Protein AF-A0A1Y6CEV4-F1 (afdb_monomer)

Nearest PDB structures (foldseek):
  6l7a-assembly1_A  TM=4.707E-01  e=4.148E-04  Escherichia coli O69:H11 str. 08-4661
  4uv3-assembly1_A  TM=4.340E-01  e=5.345E-04  Escherichia coli str. K-12 substr. MC4100
  4uv3-assembly1_C  TM=4.292E-01  e=9.261E-04  Escherichia coli str. K-12 substr. MC4100
  1w3b-assembly1_A  TM=1.566E-01  e=5.705E-03  Homo sapiens
  6eou-assembly1_A  TM=1.584E-01  e=1.944E-02  Homo sapiens

Secondary structure (DSSP, 8-state):
-----------------------PPPPS----HHHHHH---HHHHHHHHHHHHHHHTT--TTTSHHHHHHHHHHHHHHHHHHHHHHHHHHHHTS--TTSTTTTPPPHHHHHHHHHHHTT-TT--HHHHHHHHHHHHHHHHHHHHHHHHHHHHHHSTTS-HHHHHHHHHHHHHHH--HHHHHHHHHHHHHHHHHHHHHHHTT---HHHHHHHHHHHHHTTT-HHHHHHHHHHHHHHHHHHHHHHHHTT-HHHHHHHHHHHHTSTTHHHHHHHHHHHHHHHHHHHHHHHHHHTTSGGGHHHHHHHHHHHHHHHHHTTPPPP--HHHHHHHHHHHHHHHHHHHHT-HHHHHHHHHHHHHH-TT-TTHHHHHHHHHHHHHHHHS-EEEEPPPEES-TTS-HHHHHHHHHHHHHHHH-TTT-EE--HHHHHHHHHHHHHH---------SEEEEEEEEEEEEEEEEEEEEEEEEEEEEEEEEEPHHHHHHTTS-TTTTTTS----SEEEEEEEEEEEEEEEEEEEEEEEEEEEEEEETTT--EEEEEEEEEEEEEEEEEE--EEETTEEEPPB------HHHHHHHHHHHHHHHHHHHHHHHHS-HHHHHHHHHHHHHHHT-HHHHHHHHHHHHHHHHHTT---TTHHHHHHHHHHHH-

Structure (mmCIF, N/CA/C/O backbone):
data_AF-A0A1Y6CEV4-F1
#
_entry.id   AF-A0A1Y6CEV4-F1
#
loop_
_atom_site.group_PDB
_atom_site.id
_atom_site.type_symbol
_atom_site.label_atom_id
_atom_site.label_alt_id
_atom_site.label_comp_id
_atom_site.label_asym_id
_atom_site.label_entity_id
_atom_site.label_seq_id
_atom_site.pdbx_PDB_ins_code
_atom_site.Cartn_x
_atom_site.Cartn_y
_atom_site.Cartn_z
_atom_site.occupancy
_atom_site.B_iso_or_equiv
_atom_site.auth_seq_id
_atom_site.auth_comp_id
_atom_site.auth_asym_id
_atom_site.auth_atom_id
_atom_site.pdbx_PDB_model_num
ATOM 1 N N . MET A 1 1 ? 17.507 -110.130 3.411 1.00 36.97 1 MET A N 1
ATOM 2 C CA . MET A 1 1 ? 18.166 -110.931 4.469 1.00 36.97 1 MET A CA 1
ATOM 3 C C . MET A 1 1 ? 17.846 -110.256 5.788 1.00 36.97 1 MET A C 1
ATOM 5 O O . MET A 1 1 ? 18.035 -109.055 5.864 1.00 36.97 1 MET A O 1
ATOM 9 N N . ARG A 1 2 ? 17.047 -110.921 6.639 1.00 30.52 2 ARG A N 1
ATOM 10 C CA . ARG A 1 2 ? 17.487 -111.461 7.948 1.00 30.52 2 ARG A CA 1
ATOM 11 C C . ARG A 1 2 ? 18.053 -110.346 8.835 1.00 30.52 2 ARG A C 1
ATOM 13 O O . ARG A 1 2 ? 19.049 -109.757 8.462 1.00 30.52 2 ARG A O 1
ATOM 20 N N . SER A 1 3 ? 17.539 -110.021 10.010 1.00 28.28 3 SER A N 1
ATOM 21 C CA . SER A 1 3 ? 16.815 -110.788 11.031 1.00 28.28 3 SER A CA 1
ATOM 22 C C . SER A 1 3 ? 16.647 -109.773 12.183 1.00 28.28 3 SER A C 1
ATOM 24 O O . SER A 1 3 ? 17.579 -109.023 12.436 1.00 28.28 3 SER A O 1
ATOM 26 N N . SER A 1 4 ? 15.479 -109.556 12.788 1.00 33.59 4 SER A N 1
ATOM 27 C CA . SER A 1 4 ? 14.858 -110.382 13.838 1.00 33.59 4 SER A CA 1
ATOM 28 C C . SER A 1 4 ? 14.810 -109.617 15.167 1.00 33.59 4 SER A C 1
ATOM 30 O O . SER A 1 4 ? 15.871 -109.249 15.651 1.00 33.59 4 SER A O 1
ATOM 32 N N . LEU A 1 5 ? 13.603 -109.573 15.764 1.00 36.47 5 LEU A N 1
ATOM 33 C CA . LEU A 1 5 ? 13.300 -109.861 17.185 1.00 36.47 5 LEU A CA 1
ATOM 34 C C . LEU A 1 5 ? 13.871 -108.862 18.236 1.00 36.47 5 LEU A C 1
ATOM 36 O O . LEU A 1 5 ? 14.956 -108.344 18.069 1.00 36.47 5 LEU A O 1
ATOM 40 N N . ILE A 1 6 ? 13.279 -108.531 19.390 1.00 36.28 6 ILE A N 1
ATOM 41 C CA . ILE A 1 6 ? 12.219 -109.070 20.268 1.00 36.28 6 ILE A CA 1
ATOM 42 C C . ILE A 1 6 ? 12.033 -107.984 21.375 1.00 36.28 6 ILE A C 1
ATOM 44 O O . ILE A 1 6 ? 13.014 -107.327 21.704 1.00 36.28 6 ILE A O 1
ATOM 48 N N . VAL A 1 7 ? 10.804 -107.620 21.794 1.00 32.31 7 VAL A N 1
ATOM 49 C CA . VAL A 1 7 ? 10.161 -107.913 23.120 1.00 32.31 7 VAL A CA 1
ATOM 50 C C . VAL A 1 7 ? 10.933 -107.289 24.312 1.00 32.31 7 VAL A C 1
ATOM 52 O O . VAL A 1 7 ? 12.138 -107.442 24.409 1.00 32.31 7 VAL A O 1
ATOM 55 N N . THR A 1 8 ? 10.390 -106.536 25.280 1.00 32.41 8 THR A N 1
ATOM 56 C CA . THR A 1 8 ? 9.423 -106.845 26.373 1.00 32.41 8 THR A CA 1
ATOM 57 C C . THR A 1 8 ? 9.504 -105.600 27.306 1.00 32.41 8 THR A C 1
ATOM 59 O O . THR A 1 8 ? 10.606 -105.117 27.527 1.00 32.41 8 THR A O 1
ATOM 62 N N . LEU A 1 9 ? 8.422 -104.914 27.701 1.00 32.72 9 LEU A N 1
ATOM 63 C CA . LEU A 1 9 ? 7.575 -105.149 28.893 1.00 32.72 9 LEU A CA 1
ATOM 64 C C . LEU A 1 9 ? 8.092 -104.519 30.223 1.00 32.72 9 LEU A C 1
ATOM 66 O O . LEU A 1 9 ? 9.205 -104.775 30.657 1.00 32.72 9 LEU A O 1
ATOM 70 N N . ILE A 1 10 ? 7.153 -103.838 30.898 1.00 35.09 10 ILE A N 1
ATOM 71 C CA . ILE A 1 10 ? 7.004 -103.544 32.347 1.00 35.09 10 ILE A CA 1
ATOM 72 C C . ILE A 1 10 ? 7.676 -102.300 32.966 1.00 35.09 10 ILE A C 1
ATOM 74 O O . ILE A 1 10 ? 8.859 -102.249 33.270 1.00 35.09 10 ILE A O 1
ATOM 78 N N . ALA A 1 11 ? 6.773 -101.359 33.264 1.00 43.41 11 ALA A N 1
ATOM 79 C CA . ALA A 1 11 ? 6.666 -100.420 34.380 1.00 43.41 11 ALA A CA 1
ATOM 80 C C . ALA A 1 11 ? 7.596 -100.567 35.602 1.00 43.41 11 ALA A C 1
ATOM 82 O O . ALA A 1 11 ? 7.684 -101.630 36.207 1.00 43.41 11 ALA A O 1
ATOM 83 N N . THR A 1 12 ? 8.034 -99.431 36.155 1.00 35.78 12 THR A N 1
ATOM 84 C CA . THR A 1 12 ? 7.742 -99.107 37.564 1.00 35.78 12 THR A CA 1
ATOM 85 C C . THR A 1 12 ? 7.867 -97.611 37.851 1.00 35.78 12 THR A C 1
ATOM 87 O O . THR A 1 12 ? 8.587 -96.870 37.194 1.00 35.78 12 THR A O 1
ATOM 90 N N . LEU A 1 13 ? 7.061 -97.217 38.829 1.00 43.72 13 LEU A N 1
ATOM 91 C CA . LEU A 1 13 ? 6.755 -95.901 39.367 1.00 43.72 13 LEU A CA 1
ATOM 92 C C . LEU A 1 13 ? 7.927 -95.206 40.105 1.00 43.72 13 LEU A C 1
ATOM 94 O O . LEU A 1 13 ? 8.742 -95.873 40.733 1.00 43.72 13 LEU A O 1
ATOM 98 N N . ILE A 1 14 ? 7.784 -93.871 40.201 1.00 42.94 14 ILE A N 1
ATOM 99 C CA . ILE A 1 14 ? 7.986 -92.995 41.384 1.00 42.94 14 ILE A CA 1
ATOM 100 C C . ILE A 1 14 ? 9.287 -92.154 41.517 1.00 42.94 14 ILE A C 1
ATOM 102 O O . ILE A 1 14 ? 10.353 -92.634 41.877 1.00 42.94 14 ILE A O 1
ATOM 106 N N . LEU A 1 15 ? 9.028 -90.838 41.393 1.00 41.25 15 LEU A N 1
ATOM 107 C CA . LEU A 1 15 ? 9.489 -89.657 42.154 1.00 41.25 15 LEU A CA 1
ATOM 108 C C . LEU A 1 15 ? 10.681 -88.785 41.695 1.00 41.25 15 LEU A C 1
ATOM 110 O O . LEU A 1 15 ? 11.842 -89.152 41.789 1.00 41.25 15 LEU A O 1
ATOM 114 N N . ALA A 1 16 ? 10.287 -87.523 41.458 1.00 37.81 16 ALA A N 1
ATOM 115 C CA . ALA A 1 16 ? 10.858 -86.264 41.955 1.00 37.81 16 ALA A CA 1
ATOM 116 C C . ALA A 1 16 ? 11.892 -85.488 41.106 1.00 37.81 16 ALA A C 1
ATOM 118 O O . ALA A 1 16 ? 13.046 -85.864 40.977 1.00 37.81 16 ALA A O 1
ATOM 119 N N . SER A 1 17 ? 11.452 -84.276 40.722 1.00 36.84 17 SER A N 1
ATOM 120 C CA . SER A 1 17 ? 12.178 -83.002 40.868 1.00 36.84 17 SER A CA 1
ATOM 121 C C . SER A 1 17 ? 13.460 -82.773 40.051 1.00 36.84 17 SER A C 1
ATOM 123 O O . SER A 1 17 ? 14.553 -83.066 40.519 1.00 36.84 17 SER A O 1
ATOM 125 N N . CYS A 1 18 ? 13.320 -82.069 38.921 1.00 40.22 18 CYS A N 1
ATOM 126 C CA . CYS A 1 18 ? 14.012 -80.797 38.641 1.00 40.22 18 CYS A CA 1
ATOM 127 C C . CYS A 1 18 ? 13.445 -80.196 37.345 1.00 40.22 18 CYS A C 1
ATOM 129 O O . CYS A 1 18 ? 13.699 -80.695 36.253 1.00 40.22 18 CYS A O 1
ATOM 131 N N . GLY A 1 19 ? 12.652 -79.131 37.466 1.00 45.22 19 GLY A N 1
ATOM 132 C CA . GLY A 1 19 ? 12.292 -78.298 36.324 1.00 45.22 19 GLY A CA 1
ATOM 133 C C . GLY A 1 19 ? 13.490 -77.445 35.923 1.00 45.22 19 GLY A C 1
ATOM 134 O O . GLY A 1 19 ? 13.758 -76.434 36.563 1.00 45.22 19 GLY A O 1
ATOM 135 N N . SER A 1 20 ? 14.204 -77.837 34.869 1.00 45.22 20 SER A N 1
ATOM 136 C CA . SER A 1 20 ? 15.008 -76.895 34.093 1.00 45.22 20 SER A CA 1
ATOM 137 C C . SER A 1 20 ? 14.050 -76.152 33.168 1.00 45.22 20 SER A C 1
ATOM 139 O O . SER A 1 20 ? 13.530 -76.737 32.216 1.00 45.22 20 SER A O 1
ATOM 141 N N . GLN A 1 21 ? 13.761 -74.886 33.474 1.00 46.53 21 GLN A N 1
ATOM 142 C CA . GLN A 1 21 ? 13.113 -73.997 32.512 1.00 46.53 21 GLN A CA 1
ATOM 143 C C . GLN A 1 21 ? 13.888 -74.081 31.184 1.00 46.53 21 GLN A C 1
ATOM 145 O O . GLN A 1 21 ? 15.122 -74.078 31.231 1.00 46.53 21 GLN A O 1
ATOM 150 N N . PRO A 1 22 ? 13.221 -74.179 30.018 1.00 53.56 22 PRO A N 1
ATOM 151 C CA . PRO A 1 22 ? 13.913 -74.020 28.747 1.00 53.56 22 PRO A CA 1
ATOM 152 C C . PRO A 1 22 ? 14.609 -72.659 28.779 1.00 53.56 22 PRO A C 1
ATOM 154 O O . PRO A 1 22 ? 13.961 -71.622 28.941 1.00 53.56 22 PRO A O 1
ATOM 157 N N . VAL A 1 23 ? 15.941 -72.675 28.729 1.00 54.88 23 VAL A N 1
ATOM 158 C CA . VAL A 1 23 ? 16.746 -71.457 28.660 1.00 54.88 23 VAL A CA 1
ATOM 159 C C . VAL A 1 23 ? 16.378 -70.806 27.336 1.00 54.88 23 VAL A C 1
ATOM 161 O O . VAL A 1 23 ? 16.658 -71.369 26.280 1.00 54.88 23 VAL A O 1
ATOM 164 N N . LYS A 1 24 ? 15.678 -69.667 27.393 1.00 58.62 24 LYS A N 1
ATOM 165 C CA . LYS A 1 24 ? 15.372 -68.892 26.190 1.00 58.62 24 LYS A CA 1
ATOM 166 C C . LYS A 1 24 ? 16.695 -68.582 25.475 1.00 58.62 24 LYS A C 1
ATOM 168 O O . LYS A 1 24 ? 17.642 -68.182 26.161 1.00 58.62 24 LYS A O 1
ATOM 173 N N . PRO A 1 25 ? 16.781 -68.784 24.152 1.00 66.06 25 PRO A N 1
ATOM 174 C CA . PRO A 1 25 ? 17.980 -68.449 23.401 1.00 66.06 25 PRO A CA 1
ATOM 175 C C . PRO A 1 25 ? 18.340 -66.974 23.609 1.00 66.06 25 PRO A C 1
ATOM 177 O O . PRO A 1 25 ? 17.465 -66.113 23.708 1.00 66.06 25 PRO A O 1
ATOM 180 N N . VAL A 1 26 ? 19.640 -66.697 23.731 1.00 74.81 26 VAL A N 1
ATOM 181 C CA . VAL A 1 26 ? 20.152 -65.327 23.862 1.00 74.81 26 VAL A CA 1
ATOM 182 C C . VAL A 1 26 ? 19.922 -64.609 22.527 1.00 74.81 26 VAL A C 1
ATOM 184 O O . VAL A 1 26 ? 20.323 -65.169 21.500 1.00 74.81 26 VAL A O 1
ATOM 187 N N . PRO A 1 27 ? 19.285 -63.423 22.521 1.00 76.50 27 PRO A N 1
ATOM 188 C CA . PRO A 1 27 ? 19.024 -62.678 21.294 1.00 76.50 27 PRO A CA 1
ATOM 189 C C . PRO A 1 27 ? 20.331 -62.290 20.595 1.00 76.50 27 PRO A C 1
ATOM 191 O O . PRO A 1 27 ? 21.358 -62.068 21.243 1.00 76.50 27 PRO A O 1
ATOM 194 N N . VAL A 1 28 ? 20.292 -62.243 19.266 1.00 78.50 28 VAL A N 1
ATOM 195 C CA . VAL A 1 28 ? 21.441 -61.907 18.410 1.00 78.50 28 VAL A CA 1
ATOM 196 C C . VAL A 1 28 ? 21.771 -60.418 18.489 1.00 78.50 28 VAL A C 1
ATOM 198 O O . VAL A 1 28 ? 22.943 -60.052 18.417 1.00 78.50 28 VAL A O 1
ATOM 201 N N . THR A 1 29 ? 20.763 -59.567 18.696 1.00 76.50 29 THR A N 1
ATOM 202 C CA . THR A 1 29 ? 20.941 -58.128 18.905 1.00 76.50 29 THR A CA 1
ATOM 203 C C . THR A 1 29 ? 20.310 -57.658 20.213 1.00 76.50 29 THR A C 1
ATOM 205 O O . THR A 1 29 ? 19.318 -58.207 20.686 1.00 76.50 29 THR A O 1
ATOM 208 N N . SER A 1 30 ? 20.886 -56.612 20.806 1.00 76.38 30 SER A N 1
ATOM 209 C CA . SER A 1 30 ? 20.284 -55.875 21.924 1.00 76.38 30 SER A CA 1
ATOM 210 C C . SER A 1 30 ? 19.580 -54.590 21.480 1.00 76.38 30 SER A C 1
ATOM 212 O O . SER A 1 30 ? 19.084 -53.857 22.331 1.00 76.38 30 SER A O 1
ATOM 214 N N . VAL A 1 31 ? 19.591 -54.283 20.179 1.00 80.06 31 VAL A N 1
ATOM 215 C CA . VAL A 1 31 ? 18.965 -53.082 19.611 1.00 80.06 31 VAL A CA 1
ATOM 216 C C . VAL A 1 31 ? 17.455 -53.301 19.543 1.00 80.06 31 VAL A C 1
ATOM 218 O O . VAL A 1 31 ? 17.002 -54.327 19.032 1.00 80.06 31 VAL A O 1
ATOM 221 N N . SER A 1 32 ? 16.674 -52.361 20.078 1.00 84.50 32 SER A N 1
ATOM 222 C CA . SER A 1 32 ? 15.216 -52.464 20.038 1.00 84.50 32 SER A CA 1
ATOM 223 C C . SER A 1 32 ? 14.662 -52.113 18.650 1.00 84.50 32 SER A C 1
ATOM 225 O O . SER A 1 32 ? 15.310 -51.433 17.856 1.00 84.50 32 SER A O 1
ATOM 227 N N . LEU A 1 33 ? 13.436 -52.557 18.351 1.00 84.12 33 LEU A N 1
ATOM 228 C CA . LEU A 1 33 ? 12.751 -52.200 17.099 1.00 84.12 33 LEU A CA 1
ATOM 229 C C . LEU A 1 33 ? 12.523 -50.683 16.976 1.00 84.12 33 LEU A C 1
ATOM 231 O O . LEU A 1 33 ? 12.610 -50.144 15.877 1.00 84.12 33 LEU A O 1
ATOM 235 N N . GLU A 1 34 ? 12.283 -49.995 18.097 1.00 81.69 34 GLU A N 1
ATOM 236 C CA . GLU A 1 34 ? 12.128 -48.534 18.140 1.00 81.69 34 GLU A CA 1
ATOM 237 C C . GLU A 1 34 ? 13.450 -47.818 17.820 1.00 81.69 34 GLU A C 1
ATOM 239 O O . GLU A 1 34 ? 13.469 -46.841 17.068 1.00 81.69 34 GLU A O 1
ATOM 244 N N . ASP A 1 35 ? 14.578 -48.342 18.311 1.00 84.94 35 ASP A N 1
ATOM 245 C CA . ASP A 1 35 ? 15.899 -47.802 17.976 1.00 84.94 35 ASP A CA 1
ATOM 246 C C . ASP A 1 35 ? 16.185 -47.962 16.474 1.00 84.94 35 ASP A C 1
ATOM 248 O O . ASP A 1 35 ? 16.649 -47.024 15.834 1.00 84.94 35 ASP A O 1
ATOM 252 N N . ILE A 1 36 ? 15.833 -49.110 15.879 1.00 85.50 36 ILE A N 1
ATOM 253 C CA . ILE A 1 36 ? 15.999 -49.356 14.434 1.00 85.50 36 ILE A CA 1
ATOM 254 C C . ILE A 1 36 ? 15.181 -48.359 13.598 1.00 85.50 36 ILE A C 1
ATOM 256 O O . ILE A 1 36 ? 15.689 -47.834 12.611 1.00 85.50 36 ILE A O 1
ATOM 260 N N . GLN A 1 37 ? 13.943 -48.054 13.997 1.00 84.38 37 GLN A N 1
ATOM 261 C CA . GLN A 1 37 ? 13.080 -47.097 13.286 1.00 84.38 37 GLN A CA 1
ATOM 262 C C . GLN A 1 37 ? 13.585 -45.648 13.360 1.00 84.38 37 GLN A C 1
ATOM 264 O O . GLN A 1 37 ? 13.285 -44.838 12.482 1.00 84.38 37 GLN A O 1
ATOM 269 N N . THR A 1 38 ? 14.342 -45.300 14.403 1.00 85.19 38 THR A N 1
ATOM 270 C CA . THR A 1 38 ? 14.875 -43.941 14.584 1.00 85.19 38 THR A CA 1
ATOM 271 C C . THR A 1 38 ? 16.260 -43.748 13.967 1.00 85.19 38 THR A C 1
ATOM 273 O O . THR A 1 38 ? 16.668 -42.603 13.755 1.00 85.19 38 THR A O 1
ATOM 276 N N . MET A 1 39 ? 16.959 -44.827 13.599 1.00 87.31 39 MET A N 1
ATOM 277 C CA . MET A 1 39 ? 18.239 -44.756 12.892 1.00 87.31 39 MET A CA 1
ATOM 278 C C . MET A 1 39 ? 18.089 -44.072 11.526 1.00 87.31 39 MET A C 1
ATOM 280 O O . MET A 1 39 ? 17.248 -44.438 10.704 1.00 87.31 39 MET A O 1
ATOM 284 N N . GLN A 1 40 ? 18.942 -43.073 11.294 1.00 86.19 40 GLN A N 1
ATOM 285 C CA . GLN A 1 40 ? 18.996 -42.281 10.055 1.00 86.19 40 GLN A CA 1
ATOM 286 C C . GLN A 1 40 ? 20.246 -42.580 9.213 1.00 86.19 40 GLN A C 1
ATOM 288 O O . GLN A 1 40 ? 20.361 -42.112 8.083 1.00 86.19 40 GLN A O 1
ATOM 293 N N . SER A 1 41 ? 21.207 -43.329 9.761 1.00 85.50 41 SER A N 1
ATOM 294 C CA . SER A 1 41 ? 22.461 -43.648 9.081 1.00 85.50 41 SER A CA 1
ATOM 295 C C . SER A 1 41 ? 22.327 -44.945 8.287 1.00 85.50 41 SER A C 1
ATOM 297 O O . SER A 1 41 ? 22.155 -46.026 8.853 1.00 85.50 41 SER A O 1
ATOM 299 N N . LEU A 1 42 ? 22.430 -44.834 6.961 1.00 81.38 42 LEU A N 1
ATOM 300 C CA . LEU A 1 42 ? 22.379 -45.976 6.048 1.00 81.38 42 LEU A CA 1
ATOM 301 C C . LEU A 1 42 ? 23.561 -46.931 6.275 1.00 81.38 42 LEU A C 1
ATOM 303 O O . LEU A 1 42 ? 23.375 -48.146 6.226 1.00 81.38 42 LEU A O 1
ATOM 307 N N . ASP A 1 43 ? 24.743 -46.404 6.601 1.00 81.38 43 ASP A N 1
ATOM 308 C CA . ASP A 1 43 ? 25.936 -47.205 6.903 1.00 81.38 43 ASP A CA 1
ATOM 309 C C . ASP A 1 43 ? 25.757 -48.027 8.188 1.00 81.38 43 ASP A C 1
ATOM 311 O O . ASP A 1 43 ? 26.088 -49.214 8.225 1.00 81.38 43 ASP A O 1
ATOM 315 N N . GLU A 1 44 ? 25.183 -47.422 9.235 1.00 83.88 44 GLU A N 1
ATOM 316 C CA . GLU A 1 44 ? 24.917 -48.103 10.511 1.00 83.88 44 GLU A CA 1
ATOM 317 C C . GLU A 1 44 ? 23.852 -49.191 10.353 1.00 83.88 44 GLU A C 1
ATOM 319 O O . GLU A 1 44 ? 24.034 -50.308 10.841 1.00 83.88 44 GLU A O 1
ATOM 324 N N . LEU A 1 45 ? 22.776 -48.899 9.618 1.00 84.12 45 LEU A N 1
ATOM 325 C CA . LEU A 1 45 ? 21.723 -49.869 9.326 1.00 84.12 45 LEU A CA 1
ATOM 326 C C . LEU A 1 45 ? 22.229 -51.019 8.450 1.00 84.12 45 LEU A C 1
ATOM 328 O O . LEU A 1 45 ? 21.901 -52.171 8.718 1.00 84.12 45 LEU A O 1
ATOM 332 N N . THR A 1 46 ? 23.074 -50.747 7.452 1.00 82.88 46 THR A N 1
ATOM 333 C CA . THR A 1 46 ? 23.659 -51.787 6.586 1.00 82.88 46 THR A CA 1
ATOM 334 C C . THR A 1 46 ? 24.615 -52.693 7.369 1.00 82.88 46 THR A C 1
ATOM 336 O O . THR A 1 46 ? 24.609 -53.917 7.199 1.00 82.88 46 THR A O 1
ATOM 339 N N . ALA A 1 47 ? 25.408 -52.121 8.282 1.00 84.44 47 ALA A N 1
ATOM 340 C CA . ALA A 1 47 ? 26.258 -52.890 9.187 1.00 84.44 47 ALA A CA 1
ATOM 341 C C . ALA A 1 47 ? 25.428 -53.749 10.160 1.00 84.44 47 ALA A C 1
ATOM 343 O O . ALA A 1 47 ? 25.756 -54.918 10.385 1.00 84.44 47 ALA A O 1
ATOM 344 N N . LEU A 1 48 ? 24.332 -53.198 10.696 1.00 86.00 48 LEU A N 1
ATOM 345 C CA . LEU A 1 48 ? 23.407 -53.915 11.574 1.00 86.00 48 LEU A CA 1
ATOM 346 C C . LEU A 1 48 ? 22.687 -55.051 10.837 1.00 86.00 48 LEU A C 1
ATOM 348 O O . LEU A 1 48 ? 22.614 -56.156 11.371 1.00 86.00 48 LEU A O 1
ATOM 352 N N . TYR A 1 49 ? 22.227 -54.807 9.606 1.00 87.06 49 TYR A N 1
ATOM 353 C CA . TYR A 1 49 ? 21.626 -55.814 8.731 1.00 87.06 49 TYR A CA 1
ATOM 354 C C . TYR A 1 49 ? 22.591 -56.975 8.498 1.00 87.06 49 TYR A C 1
ATOM 356 O O . TYR A 1 49 ? 22.260 -58.118 8.790 1.00 87.06 49 TYR A O 1
ATOM 364 N N . THR A 1 50 ? 23.820 -56.672 8.069 1.00 84.62 50 THR A N 1
ATOM 365 C CA . THR A 1 50 ? 24.852 -57.685 7.796 1.00 84.62 50 THR A CA 1
ATOM 366 C C . THR A 1 50 ? 25.169 -58.513 9.046 1.00 84.62 50 THR A C 1
ATOM 368 O O . THR A 1 50 ? 25.314 -59.733 8.976 1.00 84.62 50 THR A O 1
ATOM 371 N N . SER A 1 51 ? 25.259 -57.860 10.208 1.00 86.31 51 SER A N 1
ATOM 372 C CA . SER A 1 51 ? 25.501 -58.518 11.496 1.00 86.31 51 SER A CA 1
ATOM 373 C C . SER A 1 51 ? 24.347 -59.445 11.900 1.00 86.31 51 SER A C 1
ATOM 375 O O . SER A 1 51 ? 24.578 -60.587 12.305 1.00 86.31 51 SER A O 1
ATOM 377 N N . LEU A 1 52 ? 23.100 -58.984 11.750 1.00 85.69 52 LEU A N 1
ATOM 378 C CA . LEU A 1 52 ? 21.896 -59.767 12.036 1.00 85.69 52 LEU A CA 1
ATOM 379 C C . LEU A 1 52 ? 21.740 -60.945 11.073 1.00 85.69 52 LEU A C 1
ATOM 381 O O . LEU A 1 52 ? 21.500 -62.059 11.527 1.00 85.69 52 LEU A O 1
ATOM 385 N N . GLU A 1 53 ? 21.930 -60.731 9.772 1.00 87.12 53 GLU A N 1
ATOM 386 C CA . GLU A 1 53 ? 21.852 -61.768 8.740 1.00 87.12 53 GLU A CA 1
ATOM 387 C C . GLU A 1 53 ? 22.872 -62.886 9.012 1.00 87.12 53 GLU A C 1
ATOM 389 O O . GLU A 1 53 ? 22.516 -64.065 9.072 1.00 87.12 53 GLU A O 1
ATOM 394 N N . GLN A 1 54 ? 24.132 -62.525 9.282 1.00 86.94 54 GLN A N 1
ATOM 395 C CA . GLN A 1 54 ? 25.176 -63.490 9.641 1.00 86.94 54 GLN A CA 1
ATOM 396 C C . GLN A 1 54 ? 24.882 -64.198 10.968 1.00 86.94 54 GLN A C 1
ATOM 398 O O . GLN A 1 54 ? 25.105 -65.402 11.095 1.00 86.94 54 GLN A O 1
ATOM 403 N N . GLY A 1 55 ? 24.379 -63.464 11.963 1.00 84.50 55 GLY A N 1
ATOM 404 C CA . GLY A 1 55 ? 24.051 -64.002 13.280 1.00 84.50 55 GLY A CA 1
ATOM 405 C C . GLY A 1 55 ? 22.808 -64.898 13.297 1.00 84.50 55 GLY A C 1
ATOM 406 O O . GLY A 1 55 ? 22.680 -65.726 14.207 1.00 84.50 55 GLY A O 1
ATOM 407 N N . LEU A 1 56 ? 21.915 -64.755 12.314 1.00 86.12 56 LEU A N 1
ATOM 408 C CA . LEU A 1 56 ? 20.696 -65.550 12.128 1.00 86.12 56 LEU A CA 1
ATOM 409 C C . LEU A 1 56 ? 20.853 -66.695 11.123 1.00 86.12 56 LEU A C 1
ATOM 411 O O . LEU A 1 56 ? 19.990 -67.571 11.055 1.00 86.12 56 LEU A O 1
ATOM 415 N N . ALA A 1 57 ? 21.970 -66.749 10.398 1.00 87.19 57 ALA A N 1
ATOM 416 C CA . ALA A 1 57 ? 22.257 -67.812 9.446 1.00 87.19 57 ALA A CA 1
ATOM 417 C C . ALA A 1 57 ? 22.156 -69.210 10.094 1.00 87.19 57 ALA A C 1
ATOM 419 O O . ALA A 1 57 ? 22.873 -69.541 11.041 1.00 87.19 57 ALA A O 1
ATOM 420 N N . GLY A 1 58 ? 21.260 -70.048 9.562 1.00 82.75 58 GLY A N 1
ATOM 421 C CA . GLY A 1 58 ? 21.039 -71.421 10.032 1.00 82.75 58 GLY A CA 1
ATOM 422 C C . GLY A 1 58 ? 20.236 -71.552 11.333 1.00 82.75 58 GLY A C 1
ATOM 423 O O . GLY A 1 58 ? 20.182 -72.653 11.882 1.00 82.75 58 GLY A O 1
ATOM 424 N N . LYS A 1 59 ? 19.628 -70.468 11.834 1.00 86.38 59 LYS A N 1
ATOM 425 C CA . LYS A 1 59 ? 18.725 -70.484 12.996 1.00 86.38 59 LYS A CA 1
ATOM 426 C C . LYS A 1 59 ? 17.261 -70.552 12.563 1.00 86.38 59 LYS A C 1
ATOM 428 O O . LYS A 1 59 ? 16.884 -69.988 11.542 1.00 86.38 59 LYS A O 1
ATOM 433 N N . GLU A 1 60 ? 16.440 -71.223 13.367 1.00 83.19 60 GLU A N 1
ATOM 434 C CA . GLU A 1 60 ? 15.000 -71.362 13.127 1.00 83.19 60 GLU A CA 1
ATOM 435 C C . GLU A 1 60 ? 14.238 -70.109 13.586 1.00 83.19 60 GLU A C 1
ATOM 437 O O . GLU A 1 60 ? 14.394 -69.639 14.719 1.00 83.19 60 GLU A O 1
ATOM 442 N N . GLU A 1 61 ? 13.362 -69.591 12.725 1.00 82.12 61 GLU A N 1
ATOM 443 C CA . GLU A 1 61 ? 12.595 -68.360 12.964 1.00 82.12 61 GLU A CA 1
ATOM 444 C C . GLU A 1 61 ? 11.697 -68.453 14.205 1.00 82.12 61 GLU A C 1
ATOM 446 O O . GLU A 1 61 ? 11.564 -67.489 14.956 1.00 82.12 61 GLU A O 1
ATOM 451 N N . SER A 1 62 ? 11.147 -69.637 14.500 1.00 81.38 62 SER A N 1
ATOM 452 C CA . SER A 1 62 ? 10.291 -69.844 15.674 1.00 81.38 62 SER A CA 1
ATOM 453 C C . SER A 1 62 ? 11.011 -69.637 17.010 1.00 81.38 62 SER A C 1
ATOM 455 O O . SER A 1 62 ? 10.361 -69.345 18.013 1.00 81.38 62 SER A O 1
ATOM 457 N N . GLU A 1 63 ? 12.337 -69.806 17.043 1.00 80.44 63 GLU A N 1
ATOM 458 C CA . GLU A 1 63 ? 13.151 -69.641 18.255 1.00 80.44 63 GLU A CA 1
ATOM 459 C C . GLU A 1 63 ? 13.724 -68.222 18.391 1.00 80.44 63 GLU A C 1
ATOM 461 O O . GLU A 1 63 ? 13.944 -67.759 19.511 1.00 80.44 63 GLU A O 1
ATOM 466 N N . TYR A 1 64 ? 13.904 -67.518 17.268 1.00 84.69 64 TYR A N 1
ATOM 467 C CA . TYR A 1 64 ? 14.524 -66.190 17.178 1.00 84.69 64 TYR A CA 1
ATOM 468 C C . TYR A 1 64 ? 13.593 -65.138 16.553 1.00 84.69 64 TYR A C 1
ATOM 470 O O . TYR A 1 64 ? 14.047 -64.199 15.902 1.00 84.69 64 TYR A O 1
ATOM 478 N N . ALA A 1 65 ? 12.281 -65.275 16.759 1.00 83.94 65 ALA A N 1
ATOM 479 C CA . ALA A 1 65 ? 11.265 -64.448 16.102 1.00 83.94 65 ALA A CA 1
ATOM 480 C C . ALA A 1 65 ? 11.499 -62.932 16.258 1.00 83.94 65 ALA A C 1
ATOM 482 O O . ALA A 1 65 ? 11.250 -62.172 15.327 1.00 83.94 65 ALA A O 1
ATOM 483 N N . SER A 1 66 ? 12.014 -62.478 17.408 1.00 82.75 66 SER A N 1
ATOM 484 C CA . SER A 1 66 ? 12.334 -61.062 17.634 1.00 82.75 66 SER A CA 1
ATOM 485 C C . SER A 1 66 ? 13.516 -60.564 16.801 1.00 82.75 66 SER A C 1
ATOM 487 O O . SER A 1 66 ? 13.495 -59.424 16.352 1.00 82.75 66 SER A O 1
ATOM 489 N N . ASP A 1 67 ? 14.533 -61.400 16.584 1.00 85.12 67 ASP A N 1
ATOM 490 C CA . ASP A 1 67 ? 15.717 -61.02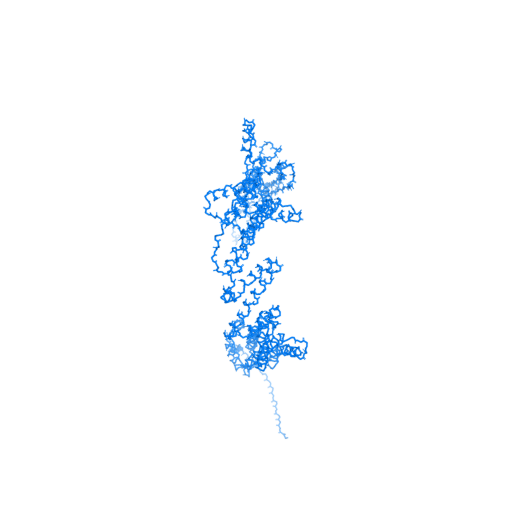6 15.807 1.00 85.12 67 ASP A CA 1
ATOM 491 C C . ASP A 1 67 ? 15.421 -61.062 14.298 1.00 85.12 67 ASP A C 1
ATOM 493 O O . ASP A 1 67 ? 15.884 -60.190 13.567 1.00 85.12 67 ASP A O 1
ATOM 497 N N . PHE A 1 68 ? 14.595 -62.007 13.828 1.00 86.56 68 PHE A N 1
ATOM 498 C CA . PHE A 1 68 ? 14.090 -62.003 12.447 1.00 86.56 68 PHE A CA 1
ATOM 499 C C . PHE A 1 68 ? 13.159 -60.810 12.179 1.00 86.56 68 PHE A C 1
ATOM 501 O O . PHE A 1 68 ? 13.252 -60.189 11.121 1.00 86.56 68 PHE A O 1
ATOM 508 N N . ALA A 1 69 ? 12.326 -60.422 13.153 1.00 85.81 69 ALA A N 1
ATOM 509 C CA . ALA A 1 69 ? 11.548 -59.185 13.073 1.00 85.81 69 ALA A CA 1
ATOM 510 C C . ALA A 1 69 ? 12.452 -57.939 13.039 1.00 85.81 69 ALA A C 1
ATOM 512 O O . ALA A 1 69 ? 12.191 -57.019 12.267 1.00 85.81 69 ALA A O 1
ATOM 513 N N . ALA A 1 70 ? 13.537 -57.918 13.822 1.00 85.50 70 ALA A N 1
ATOM 514 C CA . ALA A 1 70 ? 14.528 -56.845 13.775 1.00 85.50 70 ALA A CA 1
ATOM 515 C C . ALA A 1 70 ? 15.244 -56.782 12.419 1.00 85.50 70 ALA A C 1
ATOM 517 O O . ALA A 1 70 ? 15.385 -55.696 11.868 1.00 85.50 70 ALA A O 1
ATOM 518 N N . LEU A 1 71 ? 15.629 -57.924 11.840 1.00 85.69 71 LEU A N 1
ATOM 519 C CA . LEU A 1 71 ? 16.232 -57.990 10.505 1.00 85.69 71 LEU A CA 1
ATOM 520 C C . LEU A 1 71 ? 15.290 -57.418 9.430 1.00 85.69 71 LEU A C 1
ATOM 522 O O . LEU A 1 71 ? 15.718 -56.593 8.622 1.00 85.69 71 LEU A O 1
ATOM 526 N N . ALA A 1 72 ? 14.005 -57.789 9.463 1.00 84.75 72 ALA A N 1
ATOM 527 C CA . ALA A 1 72 ? 12.992 -57.249 8.556 1.00 84.75 72 ALA A CA 1
ATOM 528 C C . ALA A 1 72 ? 12.785 -55.735 8.749 1.00 84.75 72 ALA A C 1
ATOM 530 O O . ALA A 1 72 ? 12.713 -54.994 7.770 1.00 84.75 72 ALA A O 1
ATOM 531 N N . GLN A 1 73 ? 12.756 -55.257 9.998 1.00 85.69 73 GLN A N 1
ATOM 532 C CA . GLN A 1 73 ? 12.615 -53.830 10.302 1.00 85.69 73 GLN A CA 1
ATOM 533 C C . GLN A 1 73 ? 13.828 -53.013 9.836 1.00 85.69 73 GLN A C 1
ATOM 535 O O . GLN A 1 73 ? 13.659 -51.906 9.326 1.00 85.69 73 GLN A O 1
ATOM 540 N N . VAL A 1 74 ? 15.047 -53.547 9.985 1.00 85.56 74 VAL A N 1
ATOM 541 C CA . VAL A 1 74 ? 16.269 -52.913 9.465 1.00 85.56 74 VAL A CA 1
ATOM 542 C C . VAL A 1 74 ? 16.197 -52.815 7.942 1.00 85.56 74 VAL A C 1
ATOM 544 O O . VAL A 1 74 ? 16.492 -51.760 7.388 1.00 85.56 74 VAL A O 1
ATOM 547 N N . GLN A 1 75 ? 15.759 -53.878 7.262 1.00 83.19 75 GLN A N 1
ATOM 548 C CA . GLN A 1 75 ? 15.594 -53.881 5.808 1.00 83.19 75 GLN A CA 1
ATOM 549 C C . GLN A 1 75 ? 14.558 -52.845 5.337 1.00 83.19 75 GLN A C 1
ATOM 551 O O . GLN A 1 75 ? 14.815 -52.112 4.381 1.00 83.19 75 GLN A O 1
ATOM 556 N N . GLU A 1 76 ? 13.418 -52.739 6.025 1.00 83.75 76 GLU A N 1
ATOM 557 C CA . GLU A 1 76 ? 12.388 -51.732 5.737 1.00 83.75 76 GLU A CA 1
ATOM 558 C C . GLU A 1 76 ? 12.921 -50.303 5.922 1.00 83.75 76 GLU A C 1
ATOM 560 O O . GLU A 1 76 ? 12.695 -49.440 5.071 1.00 83.75 76 GLU A O 1
ATOM 565 N N . GLN A 1 77 ? 13.689 -50.056 6.987 1.00 85.00 77 GLN A N 1
ATOM 566 C CA . GLN A 1 77 ? 14.269 -48.740 7.253 1.00 85.00 77 GLN A CA 1
ATOM 567 C C . GLN A 1 77 ? 15.349 -48.357 6.227 1.00 85.00 77 GLN A C 1
ATOM 569 O O . GLN A 1 77 ? 15.384 -47.213 5.773 1.00 85.00 77 GLN A O 1
ATOM 574 N N . ILE A 1 78 ? 16.202 -49.302 5.810 1.00 83.94 78 ILE A N 1
ATOM 575 C CA . ILE A 1 78 ? 17.179 -49.084 4.727 1.00 83.94 78 ILE A CA 1
ATOM 576 C C . ILE A 1 78 ? 16.455 -48.670 3.441 1.00 83.94 78 ILE A C 1
ATOM 578 O O . ILE A 1 78 ? 16.848 -47.695 2.800 1.00 83.94 78 ILE A O 1
ATOM 582 N N . LEU A 1 79 ? 15.372 -49.369 3.090 1.00 82.06 79 LEU A N 1
ATOM 583 C CA . LEU A 1 79 ? 14.559 -49.072 1.909 1.00 82.06 79 LEU A CA 1
ATOM 584 C C . LEU A 1 79 ? 13.925 -47.682 1.998 1.00 82.06 79 LEU A C 1
ATOM 586 O O . LEU A 1 79 ? 13.982 -46.922 1.030 1.00 82.06 79 LEU A O 1
ATOM 590 N N . LEU A 1 80 ? 13.355 -47.328 3.153 1.00 84.44 80 LEU A N 1
ATOM 591 C CA . LEU A 1 80 ? 12.767 -46.010 3.392 1.00 84.44 80 LEU A CA 1
ATOM 592 C C . LEU A 1 80 ? 13.797 -44.894 3.168 1.00 84.44 80 LEU A C 1
ATOM 594 O O . LEU A 1 80 ? 13.526 -43.944 2.430 1.00 84.44 80 LEU A O 1
ATOM 598 N N . LEU A 1 81 ? 14.987 -45.024 3.761 1.00 83.50 81 LEU A N 1
ATOM 599 C CA . LEU A 1 81 ? 16.050 -44.028 3.635 1.00 83.50 81 LEU A CA 1
ATOM 600 C C . LEU A 1 81 ? 16.591 -43.942 2.204 1.00 83.50 81 LEU A C 1
ATOM 602 O O . LEU A 1 81 ? 16.837 -42.843 1.716 1.00 83.50 81 LEU A O 1
ATOM 606 N N . GLN A 1 82 ? 16.724 -45.067 1.499 1.00 82.56 82 GLN A N 1
ATOM 607 C CA . GLN A 1 82 ? 17.157 -45.079 0.097 1.00 82.56 82 GLN A CA 1
ATOM 608 C C . GLN A 1 82 ? 16.133 -44.457 -0.835 1.00 82.56 82 GLN A C 1
ATOM 610 O O . GLN A 1 82 ? 16.498 -43.674 -1.710 1.00 82.56 82 GLN A O 1
ATOM 615 N N . LYS A 1 83 ? 14.850 -44.754 -0.621 1.00 84.31 83 LYS A N 1
ATOM 616 C CA . LYS A 1 83 ? 13.763 -44.110 -1.350 1.00 84.31 83 LYS A CA 1
ATOM 617 C C . LYS A 1 83 ? 13.761 -42.603 -1.095 1.00 84.31 83 LYS A C 1
ATOM 619 O O . LYS A 1 83 ? 13.725 -41.837 -2.051 1.00 84.31 83 LYS A O 1
ATOM 624 N N . SER A 1 84 ? 13.880 -42.177 0.162 1.00 84.38 84 SER A N 1
ATOM 625 C CA . SER A 1 84 ? 13.947 -40.756 0.521 1.00 84.38 84 SER A CA 1
ATOM 626 C C . SER A 1 84 ? 15.171 -40.059 -0.087 1.00 84.38 84 SER A C 1
ATOM 628 O O . SER A 1 84 ? 15.063 -38.928 -0.563 1.00 84.38 84 SER A O 1
ATOM 630 N N . ALA A 1 85 ? 16.336 -40.712 -0.092 1.00 83.81 85 ALA A N 1
ATOM 631 C CA . ALA A 1 85 ? 17.559 -40.182 -0.693 1.00 83.81 85 ALA A CA 1
ATOM 632 C C . ALA A 1 85 ? 17.449 -40.080 -2.223 1.00 83.81 85 ALA A C 1
ATOM 634 O O . ALA A 1 85 ? 17.893 -39.091 -2.810 1.00 83.81 85 ALA A O 1
ATOM 635 N N . LEU A 1 86 ? 16.820 -41.068 -2.866 1.00 85.56 86 LEU A N 1
ATOM 636 C CA . LEU A 1 86 ? 16.528 -41.062 -4.297 1.00 85.56 86 LEU A CA 1
ATOM 637 C C . LEU A 1 86 ? 15.558 -39.935 -4.665 1.00 85.56 86 LEU A C 1
ATOM 639 O O . LEU A 1 86 ? 15.851 -39.164 -5.574 1.00 85.56 86 LEU A O 1
ATOM 643 N N . GLU A 1 87 ? 14.441 -39.803 -3.947 1.00 86.31 87 GLU A N 1
ATOM 644 C CA . GLU A 1 87 ? 13.464 -38.726 -4.153 1.00 86.31 87 GLU A CA 1
ATOM 645 C C . GLU A 1 87 ? 14.118 -37.349 -3.981 1.00 86.31 87 GLU A C 1
ATOM 647 O O . GLU A 1 87 ? 13.944 -36.476 -4.828 1.00 86.31 87 GLU A O 1
ATOM 652 N N . THR A 1 88 ? 14.962 -37.185 -2.958 1.00 87.19 88 THR A N 1
ATOM 653 C CA . THR A 1 88 ? 15.731 -35.948 -2.743 1.00 87.19 88 THR A CA 1
ATOM 654 C C . THR A 1 88 ? 16.704 -35.670 -3.891 1.00 87.19 88 THR A C 1
ATOM 656 O O . THR A 1 88 ? 16.797 -34.538 -4.359 1.00 87.19 88 THR A O 1
ATOM 659 N N . SER A 1 89 ? 17.420 -36.690 -4.372 1.00 86.31 89 SER A N 1
ATOM 660 C CA . SER A 1 89 ? 18.392 -36.545 -5.466 1.00 86.31 89 SER A CA 1
ATOM 661 C C . SER A 1 89 ? 17.716 -36.212 -6.795 1.00 86.31 89 SER A C 1
ATOM 663 O O . SER A 1 89 ? 18.244 -35.415 -7.572 1.00 86.31 89 SER A O 1
ATOM 665 N N . LEU A 1 90 ? 16.546 -36.806 -7.055 1.00 87.50 90 LEU A N 1
ATOM 666 C CA . LEU A 1 90 ? 15.718 -36.483 -8.213 1.00 87.50 90 LEU A CA 1
ATOM 667 C C . LEU A 1 90 ? 15.248 -35.034 -8.139 1.00 87.50 90 LEU A C 1
ATOM 669 O O . LEU A 1 90 ? 15.441 -34.306 -9.104 1.00 87.50 90 LEU A O 1
ATOM 673 N N . GLU A 1 91 ? 14.718 -34.605 -6.993 1.00 87.00 91 GLU A N 1
ATOM 674 C CA . GLU A 1 91 ? 14.213 -33.244 -6.806 1.00 87.00 91 GLU A CA 1
ATOM 675 C C . GLU A 1 91 ? 15.313 -32.187 -6.949 1.00 87.00 91 GLU A C 1
ATOM 677 O O . GLU A 1 91 ? 15.143 -31.209 -7.669 1.00 87.00 91 GLU A O 1
ATOM 682 N N . GLN A 1 92 ? 16.489 -32.421 -6.361 1.00 87.00 92 GLN A N 1
ATOM 683 C CA . GLN A 1 92 ? 17.653 -31.538 -6.518 1.00 87.00 92 GLN A CA 1
ATOM 684 C C . GLN A 1 92 ? 18.177 -31.464 -7.957 1.00 87.00 92 GLN A C 1
ATOM 686 O O . GLN A 1 92 ? 18.856 -30.503 -8.314 1.00 87.00 92 GLN A O 1
ATOM 691 N N . SER A 1 93 ? 17.903 -32.488 -8.765 1.00 87.38 93 SER A N 1
ATOM 692 C CA . SER A 1 93 ? 18.351 -32.569 -10.156 1.00 87.38 93 SER A CA 1
ATOM 693 C C . SER A 1 93 ? 17.296 -32.090 -11.156 1.00 87.38 93 SER A C 1
ATOM 695 O O . SER A 1 93 ? 17.577 -32.087 -12.359 1.00 87.38 93 SER A O 1
ATOM 697 N N . ARG A 1 94 ? 16.092 -31.712 -10.701 1.00 88.62 94 ARG A N 1
ATOM 698 C CA . ARG A 1 94 ? 15.075 -31.102 -11.565 1.00 88.62 94 ARG A CA 1
ATOM 699 C C . ARG A 1 94 ? 15.529 -29.716 -12.012 1.00 88.62 94 ARG A C 1
ATOM 701 O O . ARG A 1 94 ? 16.236 -29.007 -11.296 1.00 88.62 94 ARG A O 1
ATOM 708 N N . LEU A 1 95 ? 15.143 -29.341 -13.226 1.00 83.62 95 LEU A N 1
ATOM 709 C CA . LEU A 1 95 ? 15.423 -28.007 -13.751 1.00 83.62 95 LEU A CA 1
ATOM 710 C C . LEU A 1 95 ? 14.600 -26.957 -12.982 1.00 83.62 95 LEU A C 1
ATOM 712 O O . LEU A 1 95 ? 13.433 -27.177 -12.687 1.00 83.62 95 LEU A O 1
ATOM 716 N N . GLY A 1 96 ? 15.206 -25.819 -12.633 1.00 70.50 96 GLY A N 1
ATOM 717 C CA . GLY A 1 96 ? 14.521 -24.742 -11.902 1.00 70.50 96 GLY A CA 1
ATOM 718 C C . GLY A 1 96 ? 13.506 -23.964 -12.751 1.00 70.50 96 GLY A C 1
ATOM 719 O O . GLY A 1 96 ? 13.369 -24.218 -13.950 1.00 70.50 96 GLY A O 1
ATOM 720 N N . ASP A 1 97 ? 12.855 -22.975 -12.122 1.00 55.94 97 ASP A N 1
ATOM 721 C CA . ASP A 1 97 ? 11.750 -22.151 -12.660 1.00 55.94 97 ASP A CA 1
ATOM 722 C C . ASP A 1 97 ? 12.044 -21.400 -13.977 1.00 55.94 97 ASP A C 1
ATOM 724 O O . ASP A 1 97 ? 11.121 -20.937 -14.641 1.00 55.94 97 ASP A O 1
ATOM 728 N N . ASP A 1 98 ? 13.307 -21.332 -14.401 1.00 53.44 98 ASP A N 1
ATOM 729 C CA . ASP A 1 98 ? 13.760 -20.644 -15.620 1.00 53.44 98 ASP A CA 1
ATOM 730 C C . ASP A 1 98 ? 13.651 -21.490 -16.909 1.00 53.44 98 ASP A C 1
ATOM 732 O O . ASP A 1 98 ? 14.184 -21.109 -17.953 1.00 53.44 98 ASP A O 1
ATOM 736 N N . SER A 1 99 ? 12.986 -22.652 -16.882 1.00 58.22 99 SER A N 1
ATOM 737 C CA . SER A 1 99 ? 12.811 -23.489 -18.081 1.00 58.22 99 SER A CA 1
ATOM 738 C C . SER A 1 99 ? 11.384 -24.008 -18.243 1.00 58.22 99 SER A C 1
ATOM 740 O O . SER A 1 99 ? 10.772 -24.441 -17.278 1.00 58.22 99 SER A O 1
ATOM 742 N N . ASP A 1 100 ? 10.884 -24.116 -19.479 1.00 65.31 100 ASP A N 1
ATOM 743 C CA . ASP A 1 100 ? 9.590 -24.765 -19.800 1.00 65.31 100 ASP A CA 1
ATOM 744 C C . ASP A 1 100 ? 9.513 -26.255 -19.378 1.00 65.31 100 ASP A C 1
ATOM 746 O O . ASP A 1 100 ? 8.492 -26.925 -19.552 1.00 65.31 100 ASP A O 1
ATOM 750 N N . TYR A 1 101 ? 10.607 -26.792 -18.833 1.00 73.88 101 TYR A N 1
ATOM 751 C CA . TYR A 1 101 ? 10.816 -28.186 -18.467 1.00 73.88 101 TYR A CA 1
ATOM 752 C C . TYR A 1 101 ? 11.132 -28.351 -16.972 1.00 73.88 101 TYR A C 1
ATOM 754 O O . TYR A 1 101 ? 11.771 -29.335 -16.605 1.00 73.88 101 TYR A O 1
ATOM 762 N N . THR A 1 102 ? 10.666 -27.429 -16.115 1.00 68.75 102 THR A N 1
ATOM 763 C CA . THR A 1 102 ? 10.911 -27.394 -14.653 1.00 68.75 102 THR A CA 1
ATOM 764 C C . THR A 1 102 ? 10.689 -28.731 -13.932 1.00 68.75 102 THR A C 1
ATOM 766 O O . THR A 1 102 ? 11.340 -29.070 -12.951 1.00 68.75 102 THR A O 1
ATOM 769 N N . SER A 1 103 ? 9.761 -29.543 -14.431 1.00 80.56 103 SER A N 1
ATOM 770 C CA . SER A 1 103 ? 9.437 -30.842 -13.839 1.00 80.56 103 SER A CA 1
ATOM 771 C C . SER A 1 103 ? 10.337 -31.987 -14.306 1.00 80.56 103 SER A C 1
ATOM 773 O O . SER A 1 103 ? 10.151 -33.104 -13.838 1.00 80.56 103 SER A O 1
ATOM 775 N N . LEU A 1 104 ? 11.296 -31.768 -15.209 1.00 88.50 104 LEU A N 1
ATOM 776 C CA . LEU A 1 104 ? 12.126 -32.830 -15.781 1.00 88.50 104 LEU A CA 1
ATOM 777 C C . LEU A 1 104 ? 13.529 -32.865 -15.174 1.00 88.50 104 LEU A C 1
ATOM 779 O O . LEU A 1 104 ? 14.117 -31.839 -14.836 1.00 88.50 104 LEU A O 1
ATOM 783 N N . VAL A 1 105 ? 14.084 -34.076 -15.106 1.00 89.50 105 VAL A N 1
ATOM 784 C CA . VAL A 1 105 ? 15.478 -34.322 -14.726 1.00 89.50 105 VAL A CA 1
ATOM 785 C C . VAL A 1 105 ? 16.294 -34.621 -15.993 1.00 89.50 105 VAL A C 1
ATOM 787 O O . VAL A 1 105 ? 15.903 -35.506 -16.766 1.00 89.50 105 VAL A O 1
ATOM 790 N N . PRO A 1 106 ? 17.428 -33.936 -16.236 1.00 91.69 106 PRO A N 1
ATOM 791 C CA . PRO A 1 106 ? 18.296 -34.205 -17.382 1.00 91.69 106 PRO A CA 1
ATOM 792 C C . PRO A 1 106 ? 18.786 -35.657 -17.444 1.00 91.69 106 PRO A C 1
ATOM 794 O O . PRO A 1 106 ? 19.117 -36.257 -16.417 1.00 91.69 106 PRO A O 1
ATOM 797 N N . LEU A 1 107 ? 18.921 -36.214 -18.653 1.00 91.50 107 LEU A N 1
ATOM 798 C CA . LEU A 1 107 ? 19.410 -37.587 -18.844 1.00 91.50 107 LEU A CA 1
ATOM 799 C C . LEU A 1 107 ? 20.790 -37.843 -18.209 1.00 91.50 107 LEU A C 1
ATOM 801 O O . LEU A 1 107 ? 20.935 -38.886 -17.569 1.00 91.50 107 LEU A O 1
ATOM 805 N N . PRO A 1 108 ? 21.780 -36.925 -18.286 1.00 90.62 108 PRO A N 1
ATOM 806 C CA . PRO A 1 108 ? 23.063 -37.123 -17.611 1.00 90.62 108 PRO A CA 1
ATOM 807 C C . PRO A 1 108 ? 22.945 -37.199 -16.082 1.00 90.62 108 PRO A C 1
ATOM 809 O O . PRO A 1 108 ? 23.714 -37.913 -15.439 1.00 90.62 108 PRO A O 1
ATOM 812 N N . ALA A 1 109 ? 21.989 -36.478 -15.484 1.00 88.25 109 ALA A N 1
ATOM 813 C CA . ALA A 1 109 ? 21.737 -36.529 -14.046 1.00 88.25 109 ALA A CA 1
ATOM 814 C C . ALA A 1 109 ? 21.039 -37.841 -13.655 1.00 88.25 109 ALA A C 1
ATOM 816 O O . ALA A 1 109 ? 21.478 -38.511 -12.722 1.00 88.25 109 ALA A O 1
ATOM 817 N N . LEU A 1 110 ? 20.033 -38.270 -14.426 1.00 88.88 110 LEU A N 1
ATOM 818 C CA . LEU A 1 110 ? 19.364 -39.562 -14.230 1.00 88.88 110 LEU A CA 1
ATOM 819 C C . LEU A 1 110 ? 20.322 -40.747 -14.371 1.00 88.88 110 LEU A C 1
ATOM 821 O O . LEU A 1 110 ? 20.227 -41.696 -13.597 1.00 88.88 110 LEU A O 1
ATOM 825 N N . GLN A 1 111 ? 21.268 -40.686 -15.312 1.00 87.50 111 GLN A N 1
ATOM 826 C CA . GLN A 1 111 ? 22.295 -41.716 -15.457 1.00 87.50 111 GLN A CA 1
ATOM 827 C C . GLN A 1 111 ? 23.163 -41.817 -14.195 1.00 87.50 111 GLN A C 1
ATOM 829 O O . GLN A 1 111 ? 23.352 -42.915 -13.679 1.00 87.50 111 GLN A O 1
ATOM 834 N N . LYS A 1 112 ? 23.634 -40.686 -13.654 1.00 86.50 112 LYS A N 1
ATOM 835 C CA . LYS A 1 112 ? 24.424 -40.664 -12.410 1.00 86.50 112 LYS A CA 1
ATOM 836 C C . LYS A 1 112 ? 23.640 -41.200 -11.210 1.00 86.50 112 LYS A C 1
ATOM 838 O O . LYS A 1 112 ? 24.192 -41.951 -10.411 1.00 86.50 112 LYS A O 1
ATOM 843 N N . ILE A 1 113 ? 22.362 -40.834 -11.093 1.00 85.81 113 ILE A N 1
ATOM 844 C CA . ILE A 1 113 ? 21.472 -41.334 -10.036 1.00 85.81 113 ILE A CA 1
ATOM 845 C C . ILE A 1 113 ? 21.289 -42.851 -10.174 1.00 85.81 113 ILE A C 1
ATOM 847 O O . ILE A 1 113 ? 21.437 -43.576 -9.194 1.00 85.81 113 ILE A O 1
ATOM 851 N N . GLY A 1 114 ? 21.040 -43.343 -11.392 1.00 82.56 114 GLY A N 1
ATOM 852 C CA . GLY A 1 114 ? 20.919 -44.774 -11.676 1.00 82.56 114 GLY A CA 1
ATOM 853 C C . GLY A 1 114 ? 22.198 -45.563 -11.377 1.00 82.56 114 GLY A C 1
ATOM 854 O O . GLY A 1 114 ? 22.131 -46.643 -10.797 1.00 82.56 114 GLY A O 1
ATOM 855 N N . GLU A 1 115 ? 23.372 -45.020 -11.707 1.00 81.62 115 GLU A N 1
ATOM 856 C CA . GLU A 1 115 ? 24.669 -45.626 -11.373 1.00 81.62 115 GLU A CA 1
ATOM 857 C C . GLU A 1 115 ? 24.897 -45.698 -9.853 1.00 81.62 115 GLU A C 1
ATOM 859 O O . GLU A 1 115 ? 25.397 -46.710 -9.357 1.00 81.62 115 GLU A O 1
ATOM 864 N N . GLY A 1 116 ? 24.477 -44.668 -9.109 1.00 74.50 116 GLY A N 1
ATOM 865 C CA . GLY A 1 116 ? 24.568 -44.610 -7.647 1.00 74.50 116 GLY A CA 1
ATOM 866 C C . GLY A 1 116 ? 23.689 -45.629 -6.917 1.00 74.50 116 GLY A C 1
ATOM 867 O O . GLY A 1 116 ? 24.006 -46.009 -5.791 1.00 74.50 116 GLY A O 1
ATOM 868 N N . LEU A 1 117 ? 22.629 -46.124 -7.565 1.00 72.88 117 LEU A N 1
ATOM 869 C CA . LEU A 1 117 ? 21.748 -47.136 -6.989 1.00 72.88 117 LEU A CA 1
ATOM 870 C C . LEU A 1 117 ? 22.392 -48.533 -6.934 1.00 72.88 117 LEU A C 1
ATOM 872 O O . LEU A 1 117 ? 22.005 -49.311 -6.084 1.00 72.88 117 LEU A O 1
ATOM 876 N N . ASN A 1 118 ? 23.411 -48.874 -7.729 1.00 60.47 118 ASN A N 1
ATOM 877 C CA . ASN A 1 118 ? 23.903 -50.263 -7.866 1.00 60.47 118 ASN A CA 1
ATOM 878 C C . ASN A 1 118 ? 24.725 -50.848 -6.682 1.00 60.47 118 ASN A C 1
ATOM 880 O O . ASN A 1 118 ? 25.382 -51.873 -6.857 1.00 60.47 118 ASN A O 1
ATOM 884 N N . ASN A 1 119 ? 24.729 -50.240 -5.487 1.00 56.97 119 ASN A N 1
ATOM 885 C CA . ASN A 1 119 ? 25.721 -50.534 -4.432 1.00 56.97 119 ASN A CA 1
ATOM 886 C C . ASN A 1 119 ? 25.175 -51.012 -3.067 1.00 56.97 119 ASN A C 1
ATOM 888 O O . ASN A 1 119 ? 25.892 -50.941 -2.070 1.00 56.97 119 ASN A O 1
ATOM 892 N N . VAL A 1 120 ? 23.948 -51.536 -2.985 1.00 58.78 120 VAL A N 1
ATOM 893 C CA . VAL A 1 120 ? 23.346 -51.946 -1.697 1.00 58.78 120 VAL A CA 1
ATOM 894 C C . VAL A 1 120 ? 23.244 -53.472 -1.601 1.00 58.78 120 VAL A C 1
ATOM 896 O O . VAL A 1 120 ? 22.505 -54.109 -2.345 1.00 58.78 120 VAL A O 1
ATOM 899 N N . ALA A 1 121 ? 23.984 -54.084 -0.677 1.00 53.91 121 ALA A N 1
ATOM 900 C CA . ALA A 1 121 ? 23.923 -55.527 -0.443 1.00 53.91 121 ALA A CA 1
ATOM 901 C C . ALA A 1 121 ? 22.640 -55.926 0.321 1.00 53.91 121 ALA A C 1
ATOM 903 O O . ALA A 1 121 ? 22.255 -55.241 1.263 1.00 53.91 121 ALA A O 1
ATOM 904 N N . GLY A 1 122 ? 22.006 -57.045 -0.060 1.00 58.34 122 GLY A N 1
ATOM 905 C CA . GLY A 1 122 ? 20.941 -57.698 0.729 1.00 58.34 122 GLY A CA 1
ATOM 906 C C . GLY A 1 122 ? 19.485 -57.385 0.350 1.00 58.34 122 GLY A C 1
ATOM 907 O O . GLY A 1 122 ? 18.571 -57.900 0.986 1.00 58.34 122 GLY A O 1
ATOM 908 N N . LEU A 1 123 ? 19.228 -56.579 -0.684 1.00 63.28 123 LEU A N 1
ATOM 909 C CA . LEU A 1 123 ? 17.860 -56.297 -1.145 1.00 63.28 123 LEU A CA 1
ATOM 910 C C . LEU A 1 123 ? 17.348 -57.356 -2.135 1.00 63.28 123 LEU A C 1
ATOM 912 O O . LEU A 1 123 ? 18.082 -57.804 -3.018 1.00 63.28 123 LEU A O 1
ATOM 916 N N . ASP A 1 124 ? 16.071 -57.725 -2.009 1.00 65.06 124 ASP A N 1
ATOM 917 C CA . ASP A 1 124 ? 15.401 -58.631 -2.943 1.00 65.06 124 ASP A CA 1
ATOM 918 C C . ASP A 1 124 ? 15.189 -57.989 -4.333 1.00 65.06 124 ASP A C 1
ATOM 920 O O . ASP A 1 124 ? 15.120 -56.767 -4.490 1.00 65.06 124 ASP A O 1
ATOM 924 N N . GLU A 1 125 ? 15.071 -58.829 -5.364 1.00 66.81 125 GLU A N 1
ATOM 925 C CA . GLU A 1 125 ? 14.949 -58.412 -6.771 1.00 66.81 125 GLU A CA 1
ATOM 926 C C . GLU A 1 125 ? 13.693 -57.558 -7.049 1.00 66.81 125 GLU A C 1
ATOM 928 O O . GLU A 1 125 ? 13.703 -56.688 -7.921 1.00 66.81 125 GLU A O 1
ATOM 933 N N . SER A 1 126 ? 12.612 -57.756 -6.285 1.00 68.31 126 SER A N 1
ATOM 934 C CA . SER A 1 126 ? 11.344 -57.038 -6.474 1.00 68.31 126 SER A CA 1
ATOM 935 C C . SER A 1 126 ? 11.388 -55.606 -5.932 1.00 68.31 126 SER A C 1
ATOM 937 O O . SER A 1 126 ? 10.831 -54.681 -6.523 1.00 68.31 126 SER A O 1
ATOM 939 N N . THR A 1 127 ? 12.114 -55.410 -4.839 1.00 69.69 127 THR A N 1
ATOM 940 C CA . THR A 1 127 ? 12.375 -54.123 -4.206 1.00 69.69 127 THR A CA 1
ATOM 941 C C . THR A 1 127 ? 13.306 -53.275 -5.068 1.00 69.69 127 THR A C 1
ATOM 943 O O . THR A 1 127 ? 13.036 -52.091 -5.290 1.00 69.69 127 THR A O 1
ATOM 946 N N . TRP A 1 128 ? 14.341 -53.899 -5.638 1.00 72.12 128 TRP A N 1
ATOM 947 C CA . TRP A 1 128 ? 15.203 -53.271 -6.640 1.00 72.12 128 TRP A CA 1
ATOM 948 C C . TRP A 1 128 ? 14.416 -52.767 -7.843 1.00 72.12 128 TRP A C 1
ATOM 950 O O . TRP A 1 128 ? 14.556 -51.607 -8.232 1.00 72.12 128 TRP A O 1
ATOM 960 N N . ALA A 1 129 ? 13.531 -53.608 -8.384 1.00 75.38 129 ALA A N 1
ATOM 961 C CA . ALA A 1 129 ? 12.704 -53.242 -9.525 1.00 75.38 129 ALA A CA 1
ATOM 962 C C . ALA A 1 129 ? 11.846 -51.992 -9.251 1.00 75.38 129 ALA A C 1
ATOM 964 O O . ALA A 1 129 ? 11.686 -51.158 -10.140 1.00 75.38 129 ALA A O 1
ATOM 965 N N . ASN A 1 130 ? 11.345 -51.814 -8.023 1.00 78.94 130 ASN A N 1
ATOM 966 C CA . ASN A 1 130 ? 10.535 -50.650 -7.653 1.00 78.94 130 ASN A CA 1
ATOM 967 C C . ASN A 1 130 ? 11.342 -49.341 -7.601 1.00 78.94 130 ASN A C 1
ATOM 969 O O . ASN A 1 130 ? 10.834 -48.304 -8.029 1.00 78.94 130 ASN A O 1
ATOM 973 N N . LEU A 1 131 ? 12.583 -49.368 -7.101 1.00 78.88 131 LEU A N 1
ATOM 974 C CA . LEU A 1 131 ? 13.447 -48.179 -7.065 1.00 78.88 131 LEU A CA 1
ATOM 975 C C . LEU A 1 131 ? 13.937 -47.802 -8.469 1.00 78.88 131 LEU A C 1
ATOM 977 O O . LEU A 1 131 ? 13.876 -46.632 -8.849 1.00 78.88 131 LEU A O 1
ATOM 981 N N . THR A 1 132 ? 14.346 -48.785 -9.276 1.00 81.06 132 THR A N 1
ATOM 982 C CA . THR A 1 132 ? 14.762 -48.550 -10.667 1.00 81.06 132 THR A CA 1
ATOM 983 C C . THR A 1 132 ? 13.597 -48.056 -11.528 1.00 81.06 132 THR A C 1
ATOM 985 O O . THR A 1 132 ? 13.783 -47.144 -12.333 1.00 81.06 132 THR A O 1
ATOM 988 N N . ALA A 1 133 ? 12.372 -48.543 -11.292 1.00 85.12 133 ALA A N 1
ATOM 989 C CA . ALA A 1 133 ? 11.179 -48.079 -12.000 1.00 85.12 133 ALA A CA 1
ATOM 990 C C . ALA A 1 133 ? 10.908 -46.571 -11.827 1.00 85.12 133 ALA A C 1
ATOM 992 O O . ALA A 1 133 ? 10.350 -45.950 -12.734 1.00 85.12 133 ALA A O 1
ATOM 993 N N . LEU A 1 134 ? 11.306 -45.959 -10.702 1.00 84.31 134 LEU A N 1
ATOM 994 C CA . LEU A 1 134 ? 11.189 -44.507 -10.507 1.00 84.31 134 LEU A CA 1
ATOM 995 C C . LEU A 1 134 ? 12.139 -43.737 -11.433 1.00 84.31 134 LEU A C 1
ATOM 997 O O . LEU A 1 134 ? 11.713 -42.795 -12.102 1.00 84.31 134 LEU A O 1
ATOM 1001 N N . VAL A 1 135 ? 13.398 -44.173 -11.527 1.00 86.62 135 VAL A N 1
ATOM 1002 C CA . VAL A 1 135 ? 14.401 -43.567 -12.420 1.00 86.62 135 VAL A CA 1
ATOM 1003 C C . VAL A 1 135 ? 14.032 -43.793 -13.888 1.00 86.62 135 VAL A C 1
ATOM 1005 O O . VAL A 1 135 ? 14.115 -42.866 -14.695 1.00 86.62 135 VAL A O 1
ATOM 1008 N N . ASP A 1 136 ? 13.551 -44.986 -14.240 1.00 87.19 136 ASP A N 1
ATOM 1009 C CA . ASP A 1 136 ? 13.115 -45.318 -15.601 1.00 87.19 136 ASP A CA 1
ATOM 1010 C C . ASP A 1 136 ? 11.898 -44.499 -16.039 1.00 87.19 136 ASP A C 1
ATOM 1012 O O . ASP A 1 136 ? 11.810 -44.069 -17.196 1.00 87.19 136 ASP A O 1
ATOM 1016 N N . LYS A 1 137 ? 10.967 -44.238 -15.115 1.00 89.00 137 LYS A N 1
ATOM 1017 C CA . LYS A 1 137 ? 9.810 -43.374 -15.363 1.00 89.00 137 LYS A CA 1
ATOM 1018 C C . LYS A 1 137 ? 10.248 -41.945 -15.684 1.00 89.00 137 LYS A C 1
ATOM 1020 O O . LYS A 1 137 ? 9.792 -41.392 -16.683 1.00 89.00 137 LYS A O 1
ATOM 1025 N N . GLU A 1 138 ? 11.141 -41.366 -14.885 1.00 88.50 138 GLU A N 1
ATOM 1026 C CA . GLU A 1 138 ? 11.698 -40.028 -15.142 1.00 88.50 138 GLU A CA 1
ATOM 1027 C C . GLU A 1 138 ? 12.500 -40.007 -16.458 1.00 88.50 138 GLU A C 1
ATOM 1029 O O . GLU A 1 138 ? 12.300 -39.126 -17.292 1.00 88.50 138 GLU A O 1
ATOM 1034 N N . SER A 1 139 ? 13.309 -41.040 -16.729 1.00 90.50 139 SER A N 1
ATOM 1035 C CA . SER A 1 139 ? 14.062 -41.177 -17.989 1.00 90.50 139 SER A CA 1
ATOM 1036 C C . SER A 1 139 ? 13.150 -41.219 -19.211 1.00 90.50 139 SER A C 1
ATOM 1038 O O . SER A 1 139 ? 13.441 -40.595 -20.233 1.00 90.50 139 SER A O 1
ATOM 1040 N N . THR A 1 140 ? 12.028 -41.930 -19.113 1.00 90.75 140 THR A N 1
ATOM 1041 C CA . THR A 1 140 ? 11.038 -42.023 -20.191 1.00 90.75 140 THR A CA 1
ATOM 1042 C C . THR A 1 140 ? 10.362 -40.676 -20.439 1.00 90.75 140 THR A C 1
ATOM 1044 O O . THR A 1 140 ? 10.212 -40.276 -21.595 1.00 90.75 140 THR A O 1
ATOM 1047 N N . SER A 1 141 ? 10.010 -39.947 -19.377 1.00 88.81 141 SER A N 1
ATOM 1048 C CA . SER A 1 141 ? 9.449 -38.594 -19.478 1.00 88.81 141 SER A CA 1
ATOM 1049 C C . SER A 1 141 ? 10.422 -37.632 -20.164 1.00 88.81 141 SER A C 1
ATOM 1051 O O . SER A 1 141 ? 10.043 -36.969 -21.132 1.00 88.81 141 SER A O 1
ATOM 1053 N N . THR A 1 142 ? 11.692 -37.621 -19.745 1.00 90.69 142 THR A N 1
ATOM 1054 C CA . THR A 1 142 ? 12.729 -36.770 -20.348 1.00 90.69 142 THR A CA 1
ATOM 1055 C C . THR A 1 142 ? 12.997 -37.141 -21.811 1.00 90.69 142 THR A C 1
ATOM 1057 O O . THR A 1 142 ? 13.061 -36.255 -22.662 1.00 90.69 142 THR A O 1
ATOM 1060 N N . LYS A 1 143 ? 13.076 -38.435 -22.158 1.00 92.00 143 LYS A N 1
ATOM 1061 C CA . LYS A 1 143 ? 13.233 -38.890 -23.557 1.00 92.00 143 LYS A CA 1
ATOM 1062 C C . LYS A 1 143 ? 12.055 -38.478 -24.439 1.00 92.00 143 LYS A C 1
ATOM 1064 O O . LYS A 1 143 ? 12.263 -38.000 -25.548 1.00 92.00 143 LYS A O 1
ATOM 1069 N N . SER A 1 144 ? 10.828 -38.603 -23.935 1.00 89.38 144 SER A N 1
ATOM 1070 C CA . SER A 1 144 ? 9.626 -38.165 -24.653 1.00 89.38 144 SER A CA 1
ATOM 1071 C C . SER A 1 144 ? 9.657 -36.659 -24.943 1.00 89.38 144 SER A C 1
ATOM 1073 O O . SER A 1 144 ? 9.356 -36.232 -26.059 1.00 89.38 144 SER A O 1
ATOM 1075 N N . ALA A 1 145 ? 10.086 -35.844 -23.973 1.00 88.25 145 ALA A N 1
ATOM 1076 C CA . ALA A 1 145 ? 10.248 -34.404 -24.165 1.00 88.25 145 ALA A CA 1
ATOM 1077 C C . ALA A 1 145 ? 11.318 -34.072 -25.221 1.00 88.25 145 ALA A C 1
ATOM 1079 O O . ALA A 1 145 ? 11.076 -33.235 -26.093 1.00 88.25 145 ALA A O 1
ATOM 1080 N N . ILE A 1 146 ? 12.457 -34.775 -25.194 1.00 91.00 146 ILE A N 1
ATOM 1081 C CA . ILE A 1 146 ? 13.518 -34.665 -26.208 1.00 91.00 146 ILE A CA 1
ATOM 1082 C C . ILE A 1 146 ? 12.977 -35.007 -27.604 1.00 91.00 146 ILE A C 1
ATOM 1084 O O . ILE A 1 146 ? 13.190 -34.239 -28.540 1.00 91.00 146 ILE A O 1
ATOM 1088 N N . ASP A 1 147 ? 12.224 -36.098 -27.753 1.00 89.69 147 ASP A N 1
ATOM 1089 C CA . ASP A 1 147 ? 11.646 -36.506 -29.041 1.00 89.69 147 ASP A CA 1
ATOM 1090 C C . ASP A 1 147 ? 10.641 -35.477 -29.581 1.00 89.69 147 ASP A C 1
ATOM 1092 O O . ASP A 1 147 ? 10.584 -35.216 -30.787 1.00 89.69 147 ASP A O 1
ATOM 1096 N N . ILE A 1 148 ? 9.831 -34.879 -28.702 1.00 88.06 148 ILE A N 1
ATOM 1097 C CA . ILE A 1 148 ? 8.891 -33.813 -29.070 1.00 88.06 148 ILE A CA 1
ATOM 1098 C C . ILE A 1 148 ? 9.653 -32.570 -29.541 1.00 88.06 148 ILE A C 1
ATOM 1100 O O . ILE A 1 148 ? 9.303 -31.998 -30.576 1.00 88.06 148 ILE A O 1
ATOM 1104 N N . LEU A 1 149 ? 10.694 -32.161 -28.813 1.00 86.94 149 LEU A N 1
ATOM 1105 C CA . LEU A 1 149 ? 11.554 -31.034 -29.178 1.00 86.94 149 LEU A CA 1
ATOM 1106 C C . LEU A 1 149 ? 12.272 -31.268 -30.511 1.00 86.94 149 LEU A C 1
ATOM 1108 O O . LEU A 1 149 ? 12.232 -30.406 -31.387 1.00 86.94 149 LEU A O 1
ATOM 1112 N N . ALA A 1 150 ? 12.851 -32.452 -30.713 1.00 86.81 150 ALA A N 1
ATOM 1113 C CA . ALA A 1 150 ? 13.520 -32.812 -31.959 1.00 86.81 150 ALA A CA 1
ATOM 1114 C C . ALA A 1 150 ? 12.559 -32.735 -33.160 1.00 86.81 150 ALA A C 1
ATOM 1116 O O . ALA A 1 150 ? 12.892 -32.143 -34.187 1.00 86.81 150 ALA A O 1
ATOM 1117 N N . LYS A 1 151 ? 11.321 -33.227 -33.010 1.00 87.06 151 LYS A N 1
ATOM 1118 C CA . LYS A 1 151 ? 10.279 -33.118 -34.049 1.00 87.06 151 LYS A CA 1
ATOM 1119 C C . LYS A 1 151 ? 9.854 -31.677 -34.332 1.00 87.06 151 LYS A C 1
ATOM 1121 O O . LYS A 1 151 ? 9.527 -31.359 -35.474 1.00 87.06 151 LYS A O 1
ATOM 1126 N N . LYS A 1 152 ? 9.843 -30.798 -33.321 1.00 85.00 152 LYS A N 1
ATOM 1127 C CA . LYS A 1 152 ? 9.567 -29.365 -33.524 1.00 85.00 152 LYS A CA 1
ATOM 1128 C C . LYS A 1 152 ? 10.636 -28.715 -34.403 1.00 85.00 152 LYS A C 1
ATOM 1130 O O . LYS A 1 152 ? 10.281 -27.923 -35.264 1.00 85.00 152 LYS A O 1
ATOM 1135 N N . ILE A 1 153 ? 11.903 -29.099 -34.248 1.00 83.62 153 ILE A N 1
ATOM 1136 C CA . ILE A 1 153 ? 13.013 -28.590 -35.072 1.00 83.62 153 ILE A CA 1
ATOM 1137 C C . ILE A 1 153 ? 12.929 -29.099 -36.517 1.00 83.62 153 ILE A C 1
ATOM 1139 O O . ILE A 1 153 ? 13.204 -28.351 -37.453 1.00 83.62 153 ILE A O 1
ATOM 1143 N N . GLU A 1 154 ? 12.527 -30.356 -36.721 1.00 79.81 154 GLU A N 1
ATOM 1144 C CA . GLU A 1 154 ? 12.329 -30.919 -38.067 1.00 79.81 154 GLU A CA 1
ATOM 1145 C C . GLU A 1 154 ? 11.171 -30.251 -38.828 1.00 79.81 154 GLU A C 1
ATOM 1147 O O . GLU A 1 154 ? 11.145 -30.244 -40.066 1.00 79.81 154 GLU A O 1
ATOM 1152 N N . ASN A 1 155 ? 10.224 -29.648 -38.107 1.00 77.25 155 ASN A N 1
ATOM 1153 C CA . ASN A 1 155 ? 9.169 -28.853 -38.707 1.00 77.25 155 ASN A CA 1
ATOM 1154 C C . ASN A 1 155 ? 9.734 -27.513 -39.215 1.00 77.25 155 ASN A C 1
ATOM 1156 O O . ASN A 1 155 ? 10.007 -26.594 -38.448 1.00 77.25 155 ASN A O 1
ATOM 1160 N N . LYS A 1 156 ? 9.858 -27.374 -40.542 1.00 61.91 156 LYS A N 1
ATOM 1161 C CA . LYS A 1 156 ? 10.435 -26.200 -41.237 1.00 61.91 156 LYS A CA 1
ATOM 1162 C C . LYS A 1 156 ? 9.738 -24.853 -40.972 1.00 61.91 156 LYS A C 1
ATOM 1164 O O . LYS A 1 156 ? 10.153 -23.844 -41.533 1.00 61.91 156 LYS A O 1
ATOM 1169 N N . SER A 1 157 ? 8.675 -24.828 -40.174 1.00 64.19 157 SER A N 1
ATOM 1170 C CA . SER A 1 157 ? 7.956 -23.613 -39.789 1.00 64.19 157 SER A CA 1
ATOM 1171 C C . SER A 1 157 ? 8.584 -22.851 -38.616 1.00 64.19 157 SER A C 1
ATOM 1173 O O . SER A 1 157 ? 8.165 -21.723 -38.374 1.00 64.19 157 SER A O 1
ATOM 1175 N N . SER A 1 158 ? 9.558 -23.417 -37.896 1.00 70.56 158 SER A N 1
ATOM 1176 C CA . SER A 1 158 ? 10.215 -22.713 -36.784 1.00 70.56 158 SER A CA 1
ATOM 1177 C C . SER A 1 158 ? 11.192 -21.642 -37.274 1.00 70.56 158 SER A C 1
ATOM 1179 O O . SER A 1 158 ? 12.017 -21.916 -38.151 1.00 70.56 158 SER A O 1
ATOM 1181 N N . SER A 1 159 ? 11.124 -20.433 -36.704 1.00 76.94 159 SER A N 1
ATOM 1182 C CA . SER A 1 159 ? 12.088 -19.362 -37.006 1.00 76.94 159 SER A CA 1
ATOM 1183 C C . SER A 1 159 ? 13.490 -19.718 -36.492 1.00 76.94 159 SER A C 1
ATOM 1185 O O . SER A 1 159 ? 13.645 -20.617 -35.664 1.00 76.94 159 SER A O 1
ATOM 1187 N N . GLY A 1 160 ? 14.529 -19.044 -37.001 1.00 74.56 160 GLY A N 1
ATOM 1188 C CA . GLY A 1 160 ? 15.902 -19.234 -36.505 1.00 74.56 160 GLY A CA 1
ATOM 1189 C C . GLY A 1 160 ? 16.023 -18.958 -35.004 1.00 74.56 160 GLY A C 1
ATOM 1190 O O . GLY A 1 160 ? 16.693 -19.709 -34.305 1.00 74.56 160 GLY A O 1
ATOM 1191 N N . GLU A 1 161 ? 15.272 -17.973 -34.502 1.00 75.94 161 GLU A N 1
ATOM 1192 C CA . GLU A 1 161 ? 15.170 -17.665 -33.071 1.00 75.94 161 GLU A CA 1
ATOM 1193 C C . GLU A 1 161 ? 14.651 -18.865 -32.265 1.00 75.94 161 GLU A C 1
ATOM 1195 O O . GLU A 1 161 ? 15.302 -19.325 -31.335 1.00 75.94 161 GLU A O 1
ATOM 1200 N N . GLN A 1 162 ? 13.525 -19.450 -32.688 1.00 80.12 162 GLN A N 1
ATOM 1201 C CA . GLN A 1 162 ? 12.924 -20.601 -32.004 1.00 80.12 162 GLN A CA 1
ATOM 1202 C C . GLN A 1 162 ? 13.834 -21.834 -32.022 1.00 80.12 162 GLN A C 1
ATOM 1204 O O . GLN A 1 162 ? 13.829 -22.631 -31.085 1.00 80.12 162 GLN A O 1
ATOM 1209 N N . ARG A 1 163 ? 14.621 -22.014 -33.091 1.00 83.56 163 ARG A N 1
ATOM 1210 C CA . ARG A 1 163 ? 15.565 -23.135 -33.181 1.00 83.56 163 ARG A CA 1
ATOM 1211 C C . ARG A 1 163 ? 16.700 -23.013 -32.166 1.00 83.56 163 ARG A C 1
ATOM 1213 O O . ARG A 1 163 ? 17.104 -24.044 -31.639 1.00 83.56 163 ARG A O 1
ATOM 1220 N N . ILE A 1 164 ? 17.171 -21.803 -31.856 1.00 84.50 164 ILE A N 1
ATOM 1221 C CA . ILE A 1 164 ? 18.212 -21.576 -30.838 1.00 84.50 164 ILE A CA 1
ATOM 1222 C C . ILE A 1 164 ? 17.723 -22.040 -29.463 1.00 84.50 164 ILE A C 1
ATOM 1224 O O . ILE A 1 164 ? 18.403 -22.847 -28.827 1.00 84.50 164 ILE A O 1
ATOM 1228 N N . ASP A 1 165 ? 16.519 -21.634 -29.058 1.00 83.62 165 ASP A N 1
ATOM 1229 C CA . ASP A 1 165 ? 15.926 -22.036 -27.774 1.00 83.62 165 ASP A CA 1
ATOM 1230 C C . ASP A 1 165 ? 15.691 -23.552 -27.703 1.00 83.62 165 ASP A C 1
ATOM 1232 O O . ASP A 1 165 ? 15.939 -24.199 -26.677 1.00 83.62 165 ASP A O 1
ATOM 1236 N N . PHE A 1 166 ? 15.251 -24.159 -28.812 1.00 86.81 166 PHE A N 1
ATOM 1237 C CA . PHE A 1 166 ? 15.076 -25.609 -28.889 1.00 86.81 166 PHE A CA 1
ATOM 1238 C C . PHE A 1 166 ? 16.407 -26.359 -28.803 1.00 86.81 166 PHE A C 1
ATOM 1240 O O . PHE A 1 166 ? 16.476 -27.369 -28.102 1.00 86.81 166 PHE A O 1
ATOM 1247 N N . TYR A 1 167 ? 17.465 -25.886 -29.467 1.00 88.56 167 TYR A N 1
ATOM 1248 C CA . TYR A 1 167 ? 18.793 -26.493 -29.368 1.00 88.56 167 TYR A CA 1
ATOM 1249 C C . TYR A 1 167 ? 19.376 -26.368 -27.961 1.00 88.56 167 TYR A C 1
ATOM 1251 O O . TYR A 1 167 ? 19.906 -27.353 -27.446 1.00 88.56 167 TYR A O 1
ATOM 1259 N N . GLN A 1 168 ? 19.203 -25.219 -27.305 1.00 86.81 168 GLN A N 1
ATOM 1260 C CA . GLN A 1 168 ? 19.599 -25.037 -25.909 1.00 86.81 168 GLN A CA 1
ATOM 1261 C C . GLN A 1 168 ? 18.858 -26.008 -24.986 1.00 86.81 168 GLN A C 1
ATOM 1263 O O . GLN A 1 168 ? 19.475 -26.697 -24.177 1.00 86.81 168 GLN A O 1
ATOM 1268 N N . SER A 1 169 ? 17.536 -26.113 -25.139 1.00 87.50 169 SER A N 1
ATOM 1269 C CA . SER A 1 169 ? 16.706 -27.026 -24.344 1.00 87.50 169 SER A CA 1
ATOM 1270 C C . SER A 1 169 ? 17.102 -28.489 -24.561 1.00 87.50 169 SER A C 1
ATOM 1272 O O . SER A 1 169 ? 17.201 -29.260 -23.607 1.00 87.50 169 SER A O 1
ATOM 1274 N N . LEU A 1 170 ? 17.380 -28.878 -25.810 1.00 89.12 170 LEU A N 1
ATOM 1275 C CA . LEU A 1 170 ? 17.857 -30.219 -26.140 1.00 89.12 170 LEU A CA 1
ATOM 1276 C C . LEU A 1 170 ? 19.223 -30.507 -25.526 1.00 89.12 170 LEU A C 1
ATOM 1278 O O . LEU A 1 170 ? 19.403 -31.592 -24.974 1.00 89.12 170 LEU A O 1
ATOM 1282 N N . TYR A 1 171 ? 20.162 -29.564 -25.579 1.00 90.12 171 TYR A N 1
ATOM 1283 C CA . TYR A 1 171 ? 21.457 -29.708 -24.919 1.00 90.12 171 TYR A CA 1
ATOM 1284 C C . TYR A 1 171 ? 21.288 -29.885 -23.405 1.00 90.12 171 TYR A C 1
ATOM 1286 O O . TYR A 1 171 ? 21.816 -30.841 -22.846 1.00 90.12 171 TYR A O 1
ATOM 1294 N N . THR A 1 172 ? 20.473 -29.053 -22.752 1.00 88.12 172 THR A N 1
ATOM 1295 C CA . THR A 1 172 ? 20.213 -29.147 -21.306 1.00 88.12 172 THR A CA 1
ATOM 1296 C C . THR A 1 172 ? 19.599 -30.491 -20.904 1.00 88.12 172 THR A C 1
ATOM 1298 O O . THR A 1 172 ? 20.010 -31.081 -19.907 1.00 88.12 172 THR A O 1
ATOM 1301 N N . LEU A 1 173 ? 18.636 -31.011 -21.675 1.00 89.75 173 LEU A N 1
ATOM 1302 C CA . LEU A 1 173 ? 17.951 -32.269 -21.352 1.00 89.75 173 LEU A CA 1
ATOM 1303 C C . LEU A 1 173 ? 18.778 -33.515 -21.701 1.00 89.75 173 LEU A C 1
ATOM 1305 O O . LEU A 1 173 ? 18.717 -34.512 -20.979 1.00 89.75 173 LEU A O 1
ATOM 1309 N N . SER A 1 174 ? 19.525 -33.485 -22.809 1.00 91.25 174 SER A N 1
ATOM 1310 C CA . SER A 1 174 ? 20.257 -34.653 -23.325 1.00 91.25 174 SER A CA 1
ATOM 1311 C C . SER A 1 174 ? 21.730 -34.704 -22.915 1.00 91.25 174 SER A C 1
ATOM 1313 O O . SER A 1 174 ? 22.274 -35.796 -22.777 1.00 91.25 174 SER A O 1
ATOM 1315 N N . GLY A 1 175 ? 22.374 -33.551 -22.717 1.00 87.75 175 GLY A N 1
ATOM 1316 C CA . GLY A 1 175 ? 23.824 -33.419 -22.555 1.00 87.75 175 GLY A CA 1
ATOM 1317 C C . GLY A 1 175 ? 24.634 -33.640 -23.839 1.00 87.75 175 GLY A C 1
ATOM 1318 O O . GLY A 1 175 ? 25.853 -33.768 -23.761 1.00 87.75 175 GLY A O 1
ATOM 1319 N N . ASP A 1 176 ? 23.989 -33.730 -25.008 1.00 90.56 176 ASP A N 1
ATOM 1320 C CA . ASP A 1 176 ? 24.669 -33.979 -26.282 1.00 90.56 176 ASP A CA 1
ATOM 1321 C C . ASP A 1 176 ? 25.202 -32.677 -26.901 1.00 90.56 176 ASP A C 1
ATOM 1323 O O . ASP A 1 176 ? 24.440 -31.818 -27.359 1.00 90.56 176 ASP A O 1
ATOM 1327 N N . GLU A 1 177 ? 26.530 -32.559 -26.952 1.00 88.50 177 GLU A N 1
ATOM 1328 C CA . GLU A 1 177 ? 27.271 -31.429 -27.530 1.00 88.50 177 GLU A CA 1
ATOM 1329 C C . GLU A 1 177 ? 26.907 -31.143 -28.997 1.00 88.50 177 GLU A C 1
ATOM 1331 O O . GLU A 1 177 ? 27.041 -30.009 -29.460 1.00 88.50 177 GLU A O 1
ATOM 1336 N N . ALA A 1 178 ? 26.371 -32.120 -29.739 1.00 89.88 178 ALA A N 1
ATOM 1337 C CA . ALA A 1 178 ? 25.908 -31.888 -31.105 1.00 89.88 178 ALA A CA 1
ATOM 1338 C C . ALA A 1 178 ? 24.800 -30.820 -31.183 1.00 89.88 178 ALA A C 1
ATOM 1340 O O . ALA A 1 178 ? 24.701 -30.109 -32.189 1.00 89.88 178 ALA A O 1
ATOM 1341 N N . TRP A 1 179 ? 23.967 -30.684 -30.143 1.00 88.94 179 TRP A N 1
ATOM 1342 C CA . TRP A 1 179 ? 22.945 -29.635 -30.081 1.00 88.94 179 TRP A CA 1
ATOM 1343 C C . TRP A 1 179 ? 23.545 -28.259 -29.818 1.00 88.94 179 TRP A C 1
ATOM 1345 O O . TRP A 1 179 ? 23.108 -27.288 -30.432 1.00 88.94 179 TRP A O 1
ATOM 1355 N N . ARG A 1 180 ? 24.600 -28.186 -29.003 1.00 85.56 180 ARG A N 1
ATOM 1356 C CA . ARG A 1 180 ? 25.339 -26.948 -28.752 1.00 85.56 180 ARG A CA 1
ATOM 1357 C C . ARG A 1 180 ? 26.000 -26.420 -30.025 1.00 85.56 180 ARG A C 1
ATOM 1359 O O . ARG A 1 180 ? 25.817 -25.259 -30.369 1.00 85.56 180 ARG A O 1
ATOM 1366 N N . THR A 1 181 ? 26.662 -27.285 -30.797 1.00 87.56 181 THR A N 1
ATOM 1367 C CA . THR A 1 181 ? 27.259 -26.885 -32.086 1.00 87.56 181 THR A CA 1
ATOM 1368 C C . THR A 1 181 ? 26.208 -26.361 -33.075 1.00 87.56 181 THR A C 1
ATOM 1370 O O . THR A 1 181 ? 26.466 -25.422 -33.828 1.00 87.56 181 THR A O 1
ATOM 1373 N N . LYS A 1 182 ? 25.000 -26.943 -33.086 1.00 88.19 182 LYS A N 1
ATOM 1374 C CA . LYS A 1 182 ? 23.893 -26.446 -33.923 1.00 88.19 182 LYS A CA 1
ATOM 1375 C C . LYS A 1 182 ? 23.358 -25.098 -33.441 1.00 88.19 182 LYS A C 1
ATOM 1377 O O . LYS A 1 182 ? 23.045 -24.257 -34.277 1.00 88.19 182 LYS A O 1
ATOM 1382 N N . GLN A 1 183 ? 23.275 -24.894 -32.126 1.00 87.56 183 GLN A N 1
ATOM 1383 C CA . GLN A 1 183 ? 22.907 -23.609 -31.534 1.00 87.56 183 GLN A CA 1
ATOM 1384 C C . GLN A 1 183 ? 23.895 -22.514 -31.954 1.00 87.56 183 GLN A C 1
ATOM 1386 O O . GLN A 1 183 ? 23.472 -21.491 -32.483 1.00 87.56 183 GLN A O 1
ATOM 1391 N N . GLU A 1 184 ? 25.197 -22.760 -31.789 1.00 85.69 184 GLU A N 1
ATOM 1392 C CA . GLU A 1 184 ? 26.269 -21.828 -32.165 1.00 85.69 184 GLU A CA 1
ATOM 1393 C C . GLU A 1 184 ? 26.185 -21.444 -33.652 1.00 85.69 184 GLU A C 1
ATOM 1395 O O . GLU A 1 184 ? 26.221 -20.264 -33.990 1.00 85.69 184 GLU A O 1
ATOM 1400 N N . SER A 1 185 ? 25.943 -22.414 -34.542 1.00 87.31 185 SER A N 1
ATOM 1401 C CA . SER A 1 185 ? 25.789 -22.139 -35.977 1.00 87.31 185 SER A CA 1
ATOM 1402 C C . SER A 1 185 ? 24.574 -21.264 -36.324 1.00 87.31 185 SER A C 1
ATOM 1404 O O . SER A 1 185 ? 24.645 -20.506 -37.292 1.00 87.31 185 SER A O 1
ATOM 1406 N N . GLU A 1 186 ? 23.449 -21.382 -35.611 1.00 87.75 186 GLU A N 1
ATOM 1407 C CA . GLU A 1 186 ? 22.285 -20.503 -35.832 1.00 87.75 186 GLU A CA 1
ATOM 1408 C C . GLU A 1 186 ? 22.525 -19.107 -35.247 1.00 87.75 186 GLU A C 1
ATOM 1410 O O . GLU A 1 186 ? 22.123 -18.111 -35.849 1.00 87.75 186 GLU A O 1
ATOM 1415 N N . VAL A 1 187 ? 23.214 -19.018 -34.106 1.00 87.19 187 VAL A N 1
ATOM 1416 C CA . VAL A 1 187 ? 23.614 -17.741 -33.497 1.00 87.19 187 VAL A CA 1
ATOM 1417 C C . VAL A 1 187 ? 24.554 -16.970 -34.428 1.00 87.19 187 VAL A C 1
ATOM 1419 O O . VAL A 1 187 ? 24.345 -15.778 -34.648 1.00 87.19 187 VAL A O 1
ATOM 1422 N N . ASP A 1 188 ? 25.522 -17.642 -35.055 1.00 86.62 188 ASP A N 1
ATOM 1423 C CA . ASP A 1 188 ? 26.404 -17.036 -36.059 1.00 86.62 188 ASP A CA 1
ATOM 1424 C C . ASP A 1 188 ? 25.622 -16.513 -37.275 1.00 86.62 188 ASP A C 1
ATOM 1426 O O . ASP A 1 188 ? 25.896 -15.423 -37.784 1.00 86.62 188 ASP A O 1
ATOM 1430 N N . ALA A 1 189 ? 24.605 -17.253 -37.728 1.00 86.75 189 ALA A N 1
ATOM 1431 C CA . ALA A 1 189 ? 23.732 -16.797 -38.806 1.00 86.75 189 ALA A CA 1
ATOM 1432 C C . ALA A 1 189 ? 22.913 -15.557 -38.397 1.00 86.75 189 ALA A C 1
ATOM 1434 O O . ALA A 1 189 ? 22.765 -14.629 -39.197 1.00 86.75 189 ALA A O 1
ATOM 1435 N N . LEU A 1 190 ? 22.420 -15.500 -37.152 1.00 86.81 190 LEU A N 1
ATOM 1436 C CA . LEU A 1 190 ? 21.757 -14.306 -36.618 1.00 86.81 190 LEU A CA 1
ATOM 1437 C C . LEU A 1 190 ? 22.709 -13.112 -36.523 1.00 86.81 190 LEU A C 1
ATOM 1439 O O . LEU A 1 190 ? 22.306 -12.004 -36.870 1.00 86.81 190 LEU A O 1
ATOM 1443 N N . LEU A 1 191 ? 23.962 -13.318 -36.114 1.00 87.00 191 LEU A N 1
ATOM 1444 C CA . LEU A 1 191 ? 24.974 -12.259 -36.061 1.00 87.00 191 LEU A CA 1
ATOM 1445 C C . LEU A 1 191 ? 25.211 -11.616 -37.429 1.00 87.00 191 LEU A C 1
ATOM 1447 O O . LEU A 1 191 ? 25.288 -10.391 -37.524 1.00 87.00 191 LEU A O 1
ATOM 1451 N N . VAL A 1 192 ? 25.278 -12.417 -38.498 1.00 88.25 192 VAL A N 1
ATOM 1452 C CA . VAL A 1 192 ? 25.386 -11.893 -39.870 1.00 88.25 192 VAL A CA 1
ATOM 1453 C C . VAL A 1 192 ? 24.172 -11.030 -40.215 1.00 88.25 192 VAL A C 1
ATOM 1455 O O . VAL A 1 192 ? 24.345 -9.901 -40.668 1.00 88.25 192 VAL A O 1
ATOM 1458 N N . LEU A 1 193 ? 22.957 -11.503 -39.923 1.00 86.75 193 LEU A N 1
ATOM 1459 C CA . LEU A 1 193 ? 21.730 -10.739 -40.175 1.00 86.75 193 LEU A CA 1
ATOM 1460 C C . LEU A 1 193 ? 21.672 -9.433 -39.371 1.00 86.75 193 LEU A C 1
ATOM 1462 O O . LEU A 1 193 ? 21.201 -8.420 -39.886 1.00 86.75 193 LEU A O 1
ATOM 1466 N N . ILE A 1 194 ? 22.146 -9.439 -38.122 1.00 87.06 194 ILE A N 1
ATOM 1467 C CA . ILE A 1 194 ? 22.206 -8.236 -37.283 1.00 87.06 194 ILE A CA 1
ATOM 1468 C C . ILE A 1 194 ? 23.176 -7.218 -37.886 1.00 87.06 194 ILE A C 1
ATOM 1470 O O . ILE A 1 194 ? 22.840 -6.036 -37.984 1.00 87.06 194 ILE A O 1
ATOM 1474 N N . ARG A 1 195 ? 24.357 -7.662 -38.330 1.00 88.50 195 ARG A N 1
ATOM 1475 C CA . ARG A 1 195 ? 25.357 -6.798 -38.974 1.00 88.50 195 ARG A CA 1
ATOM 1476 C C . ARG A 1 195 ? 24.840 -6.213 -40.287 1.00 88.50 195 ARG A C 1
ATOM 1478 O O . ARG A 1 195 ? 24.912 -5.002 -40.463 1.00 88.50 195 ARG A O 1
ATOM 1485 N N . GLU A 1 196 ? 24.231 -7.028 -41.148 1.00 87.62 196 GLU A N 1
ATOM 1486 C CA . GLU A 1 196 ? 23.616 -6.570 -42.404 1.00 87.62 196 GLU A CA 1
ATOM 1487 C C . GLU A 1 196 ? 22.497 -5.545 -42.158 1.00 87.62 196 GLU A C 1
ATOM 1489 O O . GLU A 1 196 ? 22.444 -4.503 -42.814 1.00 87.62 196 GLU A O 1
ATOM 1494 N N . ALA A 1 197 ? 21.620 -5.796 -41.179 1.00 85.88 197 ALA A N 1
ATOM 1495 C CA . ALA A 1 197 ? 20.561 -4.858 -40.809 1.00 85.88 197 ALA A CA 1
ATOM 1496 C C . ALA A 1 197 ? 21.121 -3.547 -40.234 1.00 85.88 197 ALA A C 1
ATOM 1498 O O . ALA A 1 197 ? 20.590 -2.471 -40.515 1.00 85.88 197 ALA A O 1
ATOM 1499 N N . THR A 1 198 ? 22.212 -3.628 -39.469 1.00 84.94 198 THR A N 1
ATOM 1500 C CA . THR A 1 198 ? 22.906 -2.460 -38.910 1.00 84.94 198 THR A CA 1
ATOM 1501 C C . THR A 1 198 ? 23.544 -1.613 -40.009 1.00 84.94 198 THR A C 1
ATOM 1503 O O . THR A 1 198 ? 23.384 -0.394 -40.003 1.00 84.94 198 THR A O 1
ATOM 1506 N N . GLU A 1 199 ? 24.212 -2.235 -40.985 1.00 85.44 199 GLU A N 1
ATOM 1507 C CA . GLU A 1 199 ? 24.777 -1.543 -42.154 1.00 85.44 199 GLU A CA 1
ATOM 1508 C C . GLU A 1 199 ? 23.697 -0.886 -43.024 1.00 85.44 199 GLU A C 1
ATOM 1510 O O . GLU A 1 199 ? 23.909 0.199 -43.564 1.00 85.44 199 GLU A O 1
ATOM 1515 N N . ALA A 1 200 ? 22.523 -1.512 -43.127 1.00 85.62 200 ALA A N 1
ATOM 1516 C CA . ALA A 1 200 ? 21.369 -0.972 -43.842 1.00 85.62 200 ALA A CA 1
ATOM 1517 C C . ALA A 1 200 ? 20.558 0.069 -43.037 1.00 85.62 200 ALA A C 1
ATOM 1519 O O . ALA A 1 200 ? 19.541 0.556 -43.533 1.00 85.62 200 ALA A O 1
ATOM 1520 N N . GLU A 1 201 ? 20.962 0.387 -41.799 1.00 80.06 201 GLU A N 1
ATOM 1521 C CA . GLU A 1 201 ? 20.226 1.236 -40.846 1.00 80.06 201 GLU A CA 1
ATOM 1522 C C . GLU A 1 201 ? 18.758 0.796 -40.623 1.00 80.06 201 GLU A C 1
ATOM 1524 O O . GLU A 1 201 ? 17.871 1.600 -40.295 1.00 80.06 201 GLU A O 1
ATOM 1529 N N . ALA A 1 202 ? 18.484 -0.500 -40.793 1.00 82.19 202 ALA A N 1
ATOM 1530 C CA . ALA A 1 202 ? 17.168 -1.122 -40.703 1.00 82.19 202 ALA A CA 1
ATOM 1531 C C . ALA A 1 202 ? 16.880 -1.597 -39.267 1.00 82.19 202 ALA A C 1
ATOM 1533 O O . ALA A 1 202 ? 16.883 -2.786 -38.963 1.00 82.19 202 ALA A O 1
ATOM 1534 N N . TYR A 1 203 ? 16.644 -0.641 -38.367 1.00 79.88 203 TYR A N 1
ATOM 1535 C CA . TYR A 1 203 ? 16.358 -0.902 -36.952 1.00 79.88 203 TYR A CA 1
ATOM 1536 C C . TYR A 1 203 ? 14.855 -1.115 -36.701 1.00 79.88 203 TYR A C 1
ATOM 1538 O O . TYR A 1 203 ? 14.132 -0.166 -36.397 1.00 79.88 203 TYR A O 1
ATOM 1546 N N . ASP A 1 204 ? 14.380 -2.352 -36.842 1.00 76.44 204 ASP A N 1
ATOM 1547 C CA . ASP A 1 204 ? 13.004 -2.753 -36.521 1.00 76.44 204 ASP A CA 1
ATOM 1548 C C . ASP A 1 204 ? 12.905 -3.514 -35.179 1.00 76.44 204 ASP A C 1
ATOM 1550 O O . ASP A 1 204 ? 13.900 -3.760 -34.493 1.00 76.44 20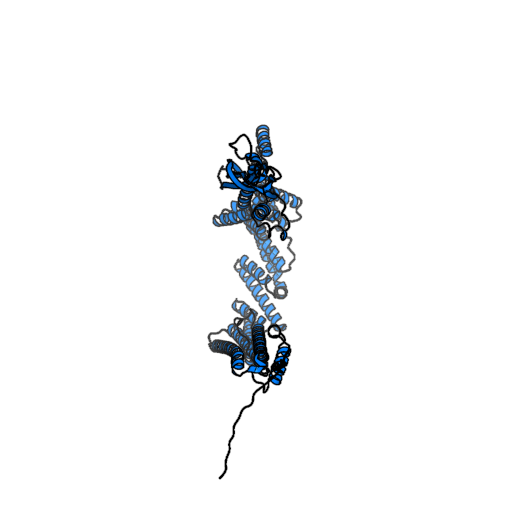4 ASP A O 1
ATOM 1554 N N . GLU A 1 205 ? 11.685 -3.855 -34.747 1.00 72.12 205 GLU A N 1
ATOM 1555 C CA . GLU A 1 205 ? 11.473 -4.651 -33.524 1.00 72.12 205 GLU A CA 1
ATOM 1556 C C . GLU A 1 205 ? 12.023 -6.079 -33.637 1.00 72.12 205 GLU A C 1
ATOM 1558 O O . GLU A 1 205 ? 12.450 -6.653 -32.633 1.00 72.12 205 GLU A O 1
ATOM 1563 N N . GLN A 1 206 ? 12.070 -6.638 -34.849 1.00 78.38 206 GLN A N 1
ATOM 1564 C CA . GLN A 1 206 ? 12.604 -7.979 -35.074 1.00 78.38 206 GLN A CA 1
ATOM 1565 C C . GLN A 1 206 ? 14.108 -8.011 -34.790 1.00 78.38 206 GLN A C 1
ATOM 1567 O O . GLN A 1 206 ? 14.600 -8.962 -34.185 1.00 78.38 206 GLN A O 1
ATOM 1572 N N . LEU A 1 207 ? 14.838 -6.956 -35.144 1.00 82.62 207 LEU A N 1
ATOM 1573 C CA . LEU A 1 207 ? 16.264 -6.835 -34.873 1.00 82.62 207 LEU A CA 1
ATOM 1574 C C . LEU A 1 207 ? 16.577 -6.822 -33.371 1.00 82.62 207 LEU A C 1
ATOM 1576 O O . LEU A 1 207 ? 17.487 -7.521 -32.935 1.00 82.62 207 LEU A O 1
ATOM 1580 N N . GLN A 1 208 ? 15.792 -6.096 -32.571 1.00 80.56 208 GLN A N 1
ATOM 1581 C CA . GLN A 1 208 ? 15.987 -6.040 -31.119 1.00 80.56 208 GLN A CA 1
ATOM 1582 C C . GLN A 1 208 ? 15.778 -7.415 -30.460 1.00 80.56 208 GLN A C 1
ATOM 1584 O O . GLN A 1 208 ? 16.549 -7.810 -29.587 1.00 80.56 208 GLN A O 1
ATOM 1589 N N . SER A 1 209 ? 14.785 -8.185 -30.924 1.00 81.88 209 SER A N 1
ATOM 1590 C CA . SER A 1 209 ? 14.574 -9.559 -30.442 1.00 81.88 209 SER A CA 1
ATOM 1591 C C . SER A 1 209 ? 15.747 -10.491 -30.779 1.00 81.88 209 SER A C 1
ATOM 1593 O O . SER A 1 209 ? 16.169 -11.286 -29.940 1.00 81.88 209 SER A O 1
ATOM 1595 N N . LYS A 1 210 ? 16.350 -10.335 -31.966 1.00 84.94 210 LYS A N 1
ATOM 1596 C CA . LYS A 1 210 ? 17.533 -11.104 -32.386 1.00 84.94 210 LYS A CA 1
ATOM 1597 C C . LYS A 1 210 ? 18.764 -10.762 -31.552 1.00 84.94 210 LYS A C 1
ATOM 1599 O O . LYS A 1 210 ? 19.505 -11.664 -31.174 1.00 84.94 210 LYS A O 1
ATOM 1604 N N . ILE A 1 211 ? 18.964 -9.485 -31.226 1.00 85.25 211 ILE A N 1
ATOM 1605 C CA . ILE A 1 211 ? 20.070 -9.036 -30.368 1.00 85.25 211 ILE A CA 1
ATOM 1606 C C . ILE A 1 211 ? 19.962 -9.646 -28.971 1.00 85.25 211 ILE A C 1
ATOM 1608 O O . ILE A 1 211 ? 20.955 -10.153 -28.451 1.00 85.25 211 ILE A O 1
ATOM 1612 N N . ALA A 1 212 ? 18.763 -9.654 -28.381 1.00 84.12 212 ALA A N 1
ATOM 1613 C CA . ALA A 1 212 ? 18.539 -10.258 -27.070 1.00 84.12 212 ALA A CA 1
ATOM 1614 C C . ALA A 1 212 ? 18.926 -11.750 -27.048 1.00 84.12 212 ALA A C 1
ATOM 1616 O O . ALA A 1 212 ? 19.613 -12.195 -26.129 1.00 84.12 212 ALA A O 1
ATOM 1617 N N . LEU A 1 213 ? 18.565 -12.501 -28.093 1.00 82.25 213 LEU A N 1
ATOM 1618 C CA . LEU A 1 213 ? 18.916 -13.921 -28.224 1.00 82.25 213 LEU A CA 1
ATOM 1619 C C . LEU A 1 213 ? 20.421 -14.144 -28.365 1.00 82.25 213 LEU A C 1
ATOM 1621 O O . LEU A 1 213 ? 20.978 -15.030 -27.720 1.00 82.25 213 LEU A O 1
ATOM 1625 N N . VAL A 1 214 ? 21.098 -13.320 -29.165 1.00 85.19 214 VAL A N 1
ATOM 1626 C CA . VAL A 1 214 ? 22.557 -13.388 -29.317 1.00 85.19 214 VAL A CA 1
ATOM 1627 C C . VAL A 1 214 ? 23.263 -13.059 -27.998 1.00 85.19 214 VAL A C 1
ATOM 1629 O O . VAL A 1 214 ? 24.185 -13.775 -27.611 1.00 85.19 214 VAL A O 1
ATOM 1632 N N . LYS A 1 215 ? 22.814 -12.027 -27.270 1.00 84.75 215 LYS A N 1
ATOM 1633 C CA . LYS A 1 215 ? 23.354 -11.673 -25.945 1.00 84.75 215 LYS A CA 1
ATOM 1634 C C . LYS A 1 215 ? 23.182 -12.806 -24.932 1.00 84.75 215 LYS A C 1
ATOM 1636 O O . LYS A 1 215 ? 24.098 -13.067 -24.154 1.00 84.75 215 LYS A O 1
ATOM 1641 N N . ALA A 1 216 ? 22.035 -13.485 -24.950 1.00 82.62 216 ALA A N 1
ATOM 1642 C CA . ALA A 1 216 ? 21.768 -14.624 -24.077 1.00 82.62 216 ALA A CA 1
ATOM 1643 C C . ALA A 1 216 ? 22.651 -15.834 -24.425 1.00 82.62 216 ALA A C 1
ATOM 1645 O O . ALA A 1 216 ? 23.239 -16.442 -23.531 1.00 82.62 216 ALA A O 1
ATOM 1646 N N . ALA A 1 217 ? 22.789 -16.150 -25.716 1.00 80.69 217 ALA A N 1
ATOM 1647 C CA . ALA A 1 217 ? 23.570 -17.293 -26.180 1.00 80.69 217 ALA A CA 1
ATOM 1648 C C . ALA A 1 217 ? 25.089 -17.103 -26.009 1.00 80.69 217 ALA A C 1
ATOM 1650 O O . ALA A 1 217 ? 25.802 -18.068 -25.745 1.00 80.69 217 ALA A O 1
ATOM 1651 N N . LEU A 1 218 ? 25.593 -15.870 -26.137 1.00 82.31 218 LEU A N 1
ATOM 1652 C CA . LEU A 1 218 ? 27.027 -15.548 -26.122 1.00 82.31 218 LEU A CA 1
ATOM 1653 C C . LEU A 1 218 ? 27.432 -14.680 -24.925 1.00 82.31 218 LEU A C 1
ATOM 1655 O O . LEU A 1 218 ? 28.282 -13.797 -25.045 1.00 82.31 218 LEU A O 1
ATOM 1659 N N . LYS A 1 219 ? 26.855 -14.955 -23.752 1.00 80.00 219 LYS A N 1
ATOM 1660 C CA . LYS A 1 219 ? 27.089 -14.190 -22.514 1.00 80.00 219 LYS A CA 1
ATOM 1661 C C . LYS A 1 219 ? 28.564 -14.110 -22.086 1.00 80.00 219 LYS A C 1
ATOM 1663 O O . LYS A 1 219 ? 28.962 -13.159 -21.420 1.00 80.00 219 LYS A O 1
ATOM 1668 N N . ASP A 1 220 ? 29.382 -15.080 -22.486 1.00 80.44 220 ASP A N 1
ATOM 1669 C CA . ASP A 1 220 ? 30.805 -15.132 -22.133 1.00 80.44 220 ASP A CA 1
ATOM 1670 C C . ASP A 1 220 ? 31.716 -14.428 -23.160 1.00 80.44 220 ASP A C 1
ATOM 1672 O O . ASP A 1 220 ? 32.916 -14.269 -22.921 1.00 80.44 220 ASP A O 1
ATOM 1676 N N . ASN A 1 221 ? 31.176 -13.978 -24.301 1.00 85.00 221 ASN A N 1
ATOM 1677 C CA . ASN A 1 221 ? 31.947 -13.290 -25.335 1.00 85.00 221 ASN A CA 1
ATOM 1678 C C . ASN A 1 221 ? 31.821 -11.765 -25.206 1.00 85.00 221 ASN A C 1
ATOM 1680 O O . ASN A 1 221 ? 30.933 -11.138 -25.783 1.00 85.00 221 ASN A O 1
ATOM 1684 N N . ALA A 1 222 ? 32.760 -11.160 -24.477 1.00 85.69 222 ALA A N 1
ATOM 1685 C CA . ALA A 1 222 ? 32.763 -9.722 -24.207 1.00 85.69 222 ALA A CA 1
ATOM 1686 C C . ALA A 1 222 ? 32.806 -8.835 -25.470 1.00 85.69 222 ALA A C 1
ATOM 1688 O O . ALA A 1 222 ? 32.242 -7.745 -25.455 1.00 85.69 222 ALA A O 1
ATOM 1689 N N . GLU A 1 223 ? 33.454 -9.281 -26.552 1.00 87.25 223 GLU A N 1
ATOM 1690 C CA . GLU A 1 223 ? 33.570 -8.505 -27.796 1.00 87.25 223 GLU A CA 1
ATOM 1691 C C . GLU A 1 223 ? 32.223 -8.419 -28.521 1.00 87.25 223 GLU A C 1
ATOM 1693 O O . GLU A 1 223 ? 31.778 -7.332 -28.886 1.00 87.25 223 GLU A O 1
ATOM 1698 N N . ILE A 1 224 ? 31.536 -9.556 -28.653 1.00 85.69 224 ILE A N 1
ATOM 1699 C CA . ILE A 1 224 ? 30.212 -9.610 -29.282 1.00 85.69 224 ILE A CA 1
ATOM 1700 C C . ILE A 1 224 ? 29.181 -8.889 -28.414 1.00 85.69 224 ILE A C 1
ATOM 1702 O O . ILE A 1 224 ? 28.328 -8.182 -28.940 1.00 85.69 224 ILE A O 1
ATOM 1706 N N . LEU A 1 225 ? 29.270 -9.005 -27.087 1.00 86.44 225 LEU A N 1
ATOM 1707 C CA . LEU A 1 225 ? 28.390 -8.257 -26.193 1.00 86.44 225 LEU A CA 1
ATOM 1708 C C . LEU A 1 225 ? 28.553 -6.738 -26.346 1.00 86.44 225 LEU A C 1
ATOM 1710 O O . LEU A 1 225 ? 27.539 -6.046 -26.427 1.00 86.44 225 LEU A O 1
ATOM 1714 N N . ASP A 1 226 ? 29.783 -6.211 -26.433 1.00 87.56 226 ASP A N 1
ATOM 1715 C CA . ASP A 1 226 ? 30.002 -4.774 -26.678 1.00 87.56 226 ASP A CA 1
ATOM 1716 C C . ASP A 1 226 ? 29.468 -4.338 -28.052 1.00 87.56 226 ASP A C 1
ATOM 1718 O O . ASP A 1 226 ? 28.841 -3.281 -28.154 1.00 87.56 226 ASP A O 1
ATOM 1722 N N . GLU A 1 227 ? 29.641 -5.168 -29.090 1.00 88.44 227 GLU A N 1
ATOM 1723 C CA . GLU A 1 227 ? 29.057 -4.930 -30.417 1.00 88.44 227 GLU A CA 1
ATOM 1724 C C . GLU A 1 227 ? 27.525 -4.854 -30.340 1.00 88.44 227 GLU A C 1
ATOM 1726 O O . GLU A 1 227 ? 26.919 -3.901 -30.828 1.00 88.44 227 GLU A O 1
ATOM 1731 N N . MET A 1 228 ? 26.884 -5.813 -29.670 1.00 90.06 228 MET A N 1
ATOM 1732 C CA . MET A 1 228 ? 25.429 -5.843 -29.510 1.00 90.06 228 MET A CA 1
ATOM 1733 C C . MET A 1 228 ? 24.902 -4.655 -28.688 1.00 90.06 228 MET A C 1
ATOM 1735 O O . MET A 1 228 ? 23.827 -4.135 -28.977 1.00 90.06 228 MET A O 1
ATOM 1739 N N . ILE A 1 229 ? 25.654 -4.189 -27.685 1.00 88.88 229 ILE A N 1
ATOM 1740 C CA . ILE A 1 229 ? 25.332 -2.977 -26.912 1.00 88.88 229 ILE A CA 1
ATOM 1741 C C . ILE A 1 229 ? 25.414 -1.718 -27.792 1.00 88.88 229 ILE A C 1
ATOM 1743 O O . ILE A 1 229 ? 24.567 -0.831 -27.671 1.00 88.88 229 ILE A O 1
ATOM 1747 N N . ASP A 1 230 ? 26.397 -1.629 -28.695 1.00 88.69 230 ASP A N 1
ATOM 1748 C CA . ASP A 1 230 ? 26.504 -0.524 -29.658 1.00 88.69 230 ASP A CA 1
ATOM 1749 C C . ASP A 1 230 ? 25.324 -0.501 -30.644 1.00 88.69 230 ASP A C 1
ATOM 1751 O O . ASP A 1 230 ? 24.754 0.562 -30.911 1.00 88.69 230 ASP A O 1
ATOM 1755 N N . VAL A 1 231 ? 24.913 -1.672 -31.144 1.00 88.06 231 VAL A N 1
ATOM 1756 C CA . VAL A 1 231 ? 23.736 -1.793 -32.017 1.00 88.06 231 VAL A CA 1
ATOM 1757 C C . VAL A 1 231 ? 22.463 -1.396 -31.266 1.00 88.06 231 VAL A C 1
ATOM 1759 O O . VAL A 1 231 ? 21.697 -0.581 -31.780 1.00 88.06 231 VAL A O 1
ATOM 1762 N N . ASP A 1 232 ? 22.260 -1.873 -30.036 1.00 88.06 232 ASP A N 1
ATOM 1763 C CA . ASP A 1 232 ? 21.100 -1.482 -29.227 1.00 88.06 232 ASP A CA 1
ATOM 1764 C C . ASP A 1 232 ? 21.046 0.032 -29.008 1.00 88.06 232 ASP A C 1
ATOM 1766 O O . ASP A 1 232 ? 20.002 0.649 -29.225 1.00 88.06 232 ASP A O 1
ATOM 1770 N N . ALA A 1 233 ? 22.170 0.673 -28.675 1.00 88.50 233 ALA A N 1
ATOM 1771 C CA . ALA A 1 233 ? 22.233 2.127 -28.538 1.00 88.50 233 ALA A CA 1
ATOM 1772 C C . ALA A 1 233 ? 21.776 2.860 -29.815 1.00 88.50 233 ALA A C 1
ATOM 1774 O O . ALA A 1 233 ? 21.050 3.855 -29.734 1.00 88.50 233 ALA A O 1
ATOM 1775 N N . LYS A 1 234 ? 22.144 2.359 -31.002 1.00 88.25 234 LYS A N 1
ATOM 1776 C CA . LYS A 1 234 ? 21.695 2.911 -32.293 1.00 88.25 234 LYS A CA 1
ATOM 1777 C C . LYS A 1 234 ? 20.202 2.688 -32.532 1.00 88.25 234 LYS A C 1
ATOM 1779 O O . LYS A 1 234 ? 19.524 3.628 -32.954 1.00 88.25 234 LYS A O 1
ATOM 1784 N N . ILE A 1 235 ? 19.680 1.499 -32.221 1.00 87.00 235 ILE A N 1
ATOM 1785 C CA . ILE A 1 235 ? 18.243 1.190 -32.305 1.00 87.00 235 ILE A CA 1
ATOM 1786 C C . ILE A 1 235 ? 17.454 2.144 -31.405 1.00 87.00 235 ILE A C 1
ATOM 1788 O O . ILE A 1 235 ? 16.507 2.781 -31.867 1.00 87.00 235 ILE A O 1
ATOM 1792 N N . TYR A 1 236 ? 17.864 2.294 -30.143 1.00 87.62 236 TYR A N 1
ATOM 1793 C CA . TYR A 1 236 ? 17.211 3.193 -29.192 1.00 87.62 236 TYR A CA 1
ATOM 1794 C C . TYR A 1 236 ? 17.261 4.646 -29.653 1.00 87.62 236 TYR A C 1
ATOM 1796 O O . TYR A 1 236 ? 16.235 5.327 -29.627 1.00 87.62 236 TYR A O 1
ATOM 1804 N N . ALA A 1 237 ? 18.419 5.119 -30.122 1.00 87.88 237 ALA A N 1
ATOM 1805 C CA . ALA A 1 237 ? 18.544 6.470 -30.651 1.00 87.88 237 ALA A CA 1
ATOM 1806 C C . ALA A 1 237 ? 17.600 6.702 -31.837 1.00 87.88 237 ALA A C 1
ATOM 1808 O O . ALA A 1 237 ? 16.908 7.720 -31.863 1.00 87.88 237 ALA A O 1
ATOM 1809 N N . LYS A 1 238 ? 17.524 5.759 -32.786 1.00 87.50 238 LYS A N 1
ATOM 1810 C CA . LYS A 1 238 ? 16.615 5.875 -33.930 1.00 87.50 238 LYS A CA 1
ATOM 1811 C C . LYS A 1 238 ? 15.155 5.854 -33.492 1.00 87.50 238 LYS A C 1
ATOM 1813 O O . LYS A 1 238 ? 14.445 6.794 -33.817 1.00 87.50 238 LYS A O 1
ATOM 1818 N N . LYS A 1 239 ? 14.720 4.865 -32.701 1.00 87.81 239 LYS A N 1
ATOM 1819 C CA . LYS A 1 239 ? 13.337 4.790 -32.188 1.00 87.81 239 LYS A CA 1
ATOM 1820 C C . LYS A 1 239 ? 12.926 6.083 -31.484 1.00 87.81 239 LYS A C 1
ATOM 1822 O O . LYS A 1 239 ? 11.835 6.600 -31.714 1.00 87.81 239 LYS A O 1
ATOM 1827 N N . TYR A 1 240 ? 13.825 6.627 -30.669 1.00 89.56 240 TYR A N 1
ATOM 1828 C CA . TYR A 1 240 ? 13.616 7.892 -29.985 1.00 89.56 240 TYR A CA 1
ATOM 1829 C C . TYR A 1 240 ? 13.440 9.059 -30.968 1.00 89.56 240 TYR A C 1
ATOM 1831 O O . TYR A 1 240 ? 12.439 9.769 -30.899 1.00 89.56 240 TYR A O 1
ATOM 1839 N N . PHE A 1 241 ? 14.373 9.264 -31.904 1.00 89.12 241 PHE A N 1
ATOM 1840 C CA . PHE A 1 241 ? 14.291 10.379 -32.855 1.00 89.12 241 PHE A CA 1
ATOM 1841 C C . PHE A 1 241 ? 13.161 10.220 -33.880 1.00 89.12 241 PHE A C 1
ATOM 1843 O O . PHE A 1 241 ? 12.556 11.224 -34.252 1.00 89.12 241 PHE A O 1
ATOM 1850 N N . ASP A 1 242 ? 12.826 8.996 -34.281 1.00 89.38 242 ASP A N 1
ATOM 1851 C CA . ASP A 1 242 ? 11.690 8.703 -35.155 1.00 89.38 242 ASP A CA 1
ATOM 1852 C C . ASP A 1 242 ? 10.378 9.087 -34.456 1.00 89.38 242 ASP A C 1
ATOM 1854 O O . ASP A 1 242 ? 9.563 9.806 -35.039 1.00 89.38 242 ASP A O 1
ATOM 1858 N N . ALA A 1 243 ? 10.205 8.719 -33.180 1.00 88.94 243 ALA A N 1
ATOM 1859 C CA . ALA A 1 243 ? 9.056 9.143 -32.378 1.00 88.94 243 ALA A CA 1
ATOM 1860 C C . ALA A 1 243 ? 8.960 10.677 -32.280 1.00 88.94 243 ALA A C 1
ATOM 1862 O O . ALA A 1 243 ? 7.897 11.248 -32.530 1.00 88.94 243 ALA A O 1
ATOM 1863 N N . LEU A 1 244 ? 10.083 11.362 -32.034 1.00 88.88 244 LEU A N 1
ATOM 1864 C CA . LEU A 1 244 ? 10.121 12.829 -32.025 1.00 88.88 244 LEU A CA 1
ATOM 1865 C C . LEU A 1 244 ? 9.785 13.450 -33.388 1.00 88.88 244 LEU A C 1
ATOM 1867 O O . LEU A 1 244 ? 9.090 14.465 -33.445 1.00 88.88 244 LEU A O 1
ATOM 1871 N N . SER A 1 245 ? 10.257 12.853 -34.484 1.00 87.56 245 SER A N 1
ATOM 1872 C CA . SER A 1 245 ? 9.992 13.332 -35.846 1.00 87.56 245 SER A CA 1
ATOM 1873 C C . SER A 1 245 ? 8.517 13.201 -36.240 1.00 87.56 245 SER A C 1
ATOM 1875 O O . SER A 1 245 ? 7.998 14.046 -36.967 1.00 87.56 245 SER A O 1
ATOM 1877 N N . ASN A 1 246 ? 7.826 12.202 -35.683 1.00 88.81 246 ASN A N 1
ATOM 1878 C CA . ASN A 1 246 ? 6.388 11.990 -35.838 1.00 88.81 246 ASN A CA 1
ATOM 1879 C C . ASN A 1 246 ? 5.540 12.880 -34.908 1.00 88.81 246 ASN A C 1
ATOM 1881 O O . ASN A 1 246 ? 4.314 12.798 -34.935 1.00 88.81 246 ASN A O 1
ATOM 1885 N N . GLY A 1 247 ? 6.171 13.731 -34.089 1.00 85.94 247 GLY A N 1
ATOM 1886 C CA . GLY A 1 247 ? 5.494 14.585 -33.111 1.00 85.94 247 GLY A CA 1
ATOM 1887 C C . GLY A 1 247 ? 5.023 13.848 -31.853 1.00 85.94 247 GLY A C 1
ATOM 1888 O O . GLY A 1 247 ? 4.269 14.416 -31.066 1.00 85.94 247 GLY A O 1
ATOM 1889 N N . ASP A 1 248 ? 5.467 12.607 -31.642 1.00 90.81 248 ASP A N 1
ATOM 1890 C CA . ASP A 1 248 ? 5.088 11.775 -30.502 1.00 90.81 248 ASP A CA 1
ATOM 1891 C C . ASP A 1 248 ? 6.183 11.788 -29.424 1.00 90.81 248 ASP A C 1
ATOM 1893 O O . ASP A 1 248 ? 6.967 10.851 -29.236 1.00 90.81 248 ASP A O 1
ATOM 1897 N N . ALA A 1 249 ? 6.247 12.912 -28.709 1.00 89.69 249 ALA A N 1
ATOM 1898 C CA . ALA A 1 249 ? 7.188 13.095 -27.610 1.00 89.69 249 ALA A CA 1
ATOM 1899 C C . ALA A 1 249 ? 6.916 12.148 -26.428 1.00 89.69 249 ALA A C 1
ATOM 1901 O O . ALA A 1 249 ? 7.854 11.769 -25.727 1.00 89.69 249 ALA A O 1
ATOM 1902 N N . ASP A 1 250 ? 5.669 11.718 -26.215 1.00 89.38 250 ASP A N 1
ATOM 1903 C CA . ASP A 1 250 ? 5.329 10.798 -25.127 1.00 89.38 250 ASP A CA 1
ATOM 1904 C C . ASP A 1 250 ? 5.867 9.378 -25.405 1.00 89.38 250 ASP A C 1
ATOM 1906 O O . ASP A 1 250 ? 6.434 8.753 -24.505 1.00 89.38 250 ASP A O 1
ATOM 1910 N N . SER A 1 251 ? 5.811 8.893 -26.651 1.00 89.06 251 SER A N 1
ATOM 1911 C CA . SER A 1 251 ? 6.452 7.624 -27.038 1.00 89.06 251 SER A CA 1
ATOM 1912 C C . SER A 1 251 ? 7.981 7.677 -26.949 1.00 89.06 251 SER A C 1
ATOM 1914 O O . SER A 1 251 ? 8.612 6.718 -26.491 1.00 89.06 251 SER A O 1
ATOM 1916 N N . ALA A 1 252 ? 8.596 8.805 -27.322 1.00 90.75 252 ALA A N 1
ATOM 1917 C CA . ALA A 1 252 ? 10.039 9.003 -27.160 1.00 90.75 252 ALA A CA 1
ATOM 1918 C C . ALA A 1 252 ? 10.447 8.981 -25.676 1.00 90.75 252 ALA A C 1
ATOM 1920 O O . ALA A 1 252 ? 11.425 8.334 -25.298 1.00 90.75 252 ALA A O 1
ATOM 1921 N N . TYR A 1 253 ? 9.660 9.633 -24.818 1.00 91.12 253 TYR A N 1
ATOM 1922 C CA . TYR A 1 253 ? 9.854 9.613 -23.372 1.00 91.12 253 TYR A CA 1
ATOM 1923 C C . TYR A 1 253 ? 9.741 8.199 -22.792 1.00 91.12 253 TYR A C 1
ATOM 1925 O O . TYR A 1 253 ? 10.635 7.743 -22.078 1.00 91.12 253 TYR A O 1
ATOM 1933 N N . LYS A 1 254 ? 8.681 7.470 -23.159 1.00 90.62 254 LYS A N 1
ATOM 1934 C CA . LYS A 1 254 ? 8.457 6.089 -22.720 1.00 90.62 254 LYS A CA 1
ATOM 1935 C C . LYS A 1 254 ? 9.601 5.164 -23.137 1.00 90.62 254 LYS A C 1
ATOM 1937 O O . LYS A 1 254 ? 10.031 4.337 -22.341 1.00 90.62 254 LYS A O 1
ATOM 1942 N N . THR A 1 255 ? 10.140 5.348 -24.343 1.00 89.06 255 THR A N 1
ATOM 1943 C CA . THR A 1 255 ? 11.300 4.585 -24.835 1.00 89.06 255 THR A CA 1
ATOM 1944 C C . THR A 1 255 ? 12.515 4.746 -23.913 1.00 89.06 255 THR A C 1
ATOM 1946 O O . THR A 1 255 ? 13.168 3.757 -23.587 1.00 89.06 255 THR A O 1
ATOM 1949 N N . LEU A 1 256 ? 12.792 5.965 -23.432 1.00 89.25 256 LEU A N 1
ATOM 1950 C CA . LEU A 1 256 ? 13.869 6.214 -22.465 1.00 89.25 256 LEU A CA 1
ATOM 1951 C C . LEU A 1 256 ? 13.592 5.589 -21.096 1.00 89.25 256 LEU A C 1
ATOM 1953 O O . LEU A 1 256 ? 14.506 5.033 -20.491 1.00 89.25 256 LEU A O 1
ATOM 1957 N N . GLN A 1 257 ? 12.350 5.662 -20.612 1.00 89.94 257 GLN A N 1
ATOM 1958 C CA . GLN A 1 257 ? 11.980 5.032 -19.344 1.00 89.94 257 GLN A CA 1
ATOM 1959 C C . GLN A 1 257 ? 12.173 3.516 -19.409 1.00 89.94 257 GLN A C 1
ATOM 1961 O O . GLN A 1 257 ? 12.796 2.950 -18.517 1.00 89.94 257 GLN A O 1
ATOM 1966 N N . THR A 1 258 ? 11.721 2.862 -20.482 1.00 88.12 258 THR A N 1
ATOM 1967 C CA . THR A 1 258 ? 11.936 1.422 -20.683 1.00 88.12 258 THR A CA 1
ATOM 1968 C C . THR A 1 258 ? 13.423 1.082 -20.749 1.00 88.12 258 THR A C 1
ATOM 1970 O O . THR A 1 258 ? 13.857 0.149 -20.082 1.00 88.12 258 THR A O 1
ATOM 1973 N N . LEU A 1 259 ? 14.219 1.870 -21.478 1.00 87.69 259 LEU A N 1
ATOM 1974 C CA . LEU A 1 259 ? 15.667 1.677 -21.555 1.00 87.69 259 LEU A CA 1
ATOM 1975 C C . LEU A 1 259 ? 16.354 1.802 -20.183 1.00 87.69 259 LEU A C 1
ATOM 1977 O O . LEU A 1 259 ? 17.257 1.028 -19.886 1.00 87.69 259 LEU A O 1
ATOM 1981 N N . SER A 1 260 ? 15.923 2.735 -19.328 1.00 88.12 260 SER A N 1
ATOM 1982 C CA . SER A 1 260 ? 16.517 2.927 -17.993 1.00 88.12 260 SER A CA 1
ATOM 1983 C C . SER A 1 260 ? 16.359 1.737 -17.041 1.00 88.12 260 SER A C 1
ATOM 1985 O O . SER A 1 260 ? 17.057 1.678 -16.033 1.00 88.12 260 SER A O 1
ATOM 1987 N N . GLN A 1 261 ? 15.464 0.798 -17.361 1.00 88.50 261 GLN A N 1
ATOM 1988 C CA . GLN A 1 261 ? 15.225 -0.421 -16.586 1.00 88.50 261 GLN A CA 1
ATOM 1989 C C . GLN A 1 261 ? 15.994 -1.637 -17.131 1.00 88.50 261 GLN A C 1
ATOM 1991 O O . GLN A 1 261 ? 15.862 -2.725 -16.582 1.00 88.50 261 GLN A O 1
ATOM 1996 N N . ALA A 1 262 ? 16.758 -1.486 -18.219 1.00 85.19 262 ALA A N 1
ATOM 1997 C CA . ALA A 1 262 ? 17.525 -2.581 -18.804 1.00 85.19 262 ALA A CA 1
ATOM 1998 C C . ALA A 1 262 ? 18.797 -2.884 -17.991 1.00 85.19 262 ALA A C 1
ATOM 2000 O O . ALA A 1 262 ? 19.483 -1.970 -17.531 1.00 85.19 262 ALA A O 1
ATOM 2001 N N . ASP A 1 263 ? 19.160 -4.164 -17.870 1.00 84.31 263 ASP A N 1
ATOM 2002 C CA . ASP A 1 263 ? 20.341 -4.604 -17.106 1.00 84.31 263 ASP A CA 1
ATOM 2003 C C . ASP A 1 263 ? 21.657 -4.021 -17.647 1.00 84.31 263 ASP A C 1
ATOM 2005 O O . ASP A 1 263 ? 22.599 -3.745 -16.902 1.00 84.31 263 ASP A O 1
ATOM 2009 N N . ASP A 1 264 ? 21.723 -3.792 -18.957 1.00 85.31 264 ASP A N 1
ATOM 2010 C CA . ASP A 1 264 ? 22.867 -3.213 -19.656 1.00 85.31 264 ASP A CA 1
ATOM 2011 C C . ASP A 1 264 ? 22.759 -1.691 -19.843 1.00 85.31 264 ASP A C 1
ATOM 2013 O O . ASP A 1 264 ? 23.571 -1.095 -20.560 1.00 85.31 264 ASP A O 1
ATOM 2017 N N . PHE A 1 265 ? 21.814 -1.033 -19.155 1.00 88.44 265 PHE A N 1
ATOM 2018 C CA . PHE A 1 265 ? 21.541 0.397 -19.299 1.00 88.44 265 PHE A CA 1
ATOM 2019 C C . PHE A 1 265 ? 22.798 1.261 -19.180 1.00 88.44 265 PHE A C 1
ATOM 2021 O O . PHE A 1 265 ? 23.009 2.150 -20.000 1.00 88.44 265 PHE A O 1
ATOM 2028 N N . SER A 1 266 ? 23.674 0.989 -18.204 1.00 87.06 266 SER A N 1
ATOM 2029 C CA . SER A 1 266 ? 24.907 1.770 -18.028 1.00 87.06 266 SER A CA 1
ATOM 2030 C C . SER A 1 266 ? 25.825 1.697 -19.253 1.00 87.06 266 SER A C 1
ATOM 2032 O O . SER A 1 266 ? 26.449 2.697 -19.607 1.00 87.06 266 SER A O 1
ATOM 2034 N N . ALA A 1 267 ? 25.912 0.534 -19.902 1.00 87.56 267 ALA A N 1
ATOM 2035 C CA . ALA A 1 267 ? 26.771 0.326 -21.063 1.00 87.56 267 ALA A CA 1
ATOM 2036 C C . ALA A 1 267 ? 26.143 0.915 -22.335 1.00 87.56 267 ALA A C 1
ATOM 2038 O O . ALA A 1 267 ? 26.820 1.605 -23.100 1.00 87.56 267 ALA A O 1
ATOM 2039 N N . VAL A 1 268 ? 24.829 0.737 -22.521 1.00 87.31 268 VAL A N 1
ATOM 2040 C CA . VAL A 1 268 ? 24.071 1.381 -23.609 1.00 87.31 268 VAL A CA 1
ATOM 2041 C C . VAL A 1 268 ? 24.136 2.905 -23.473 1.00 87.31 268 VAL A C 1
ATOM 2043 O O . VAL A 1 268 ? 24.316 3.625 -24.460 1.00 87.31 268 VAL A O 1
ATOM 2046 N N . MET A 1 269 ? 24.068 3.418 -22.243 1.00 87.38 269 MET A N 1
ATOM 2047 C CA . MET A 1 269 ? 24.164 4.845 -21.971 1.00 87.38 269 MET A CA 1
ATOM 2048 C C . MET A 1 269 ? 25.524 5.416 -22.384 1.00 87.38 269 MET A C 1
ATOM 2050 O O . MET A 1 269 ? 25.589 6.486 -22.991 1.00 87.38 269 MET A O 1
ATOM 2054 N N . ASP A 1 270 ? 26.623 4.707 -22.132 1.00 88.50 270 ASP A N 1
ATOM 2055 C CA . ASP A 1 270 ? 27.944 5.159 -22.572 1.00 88.50 270 ASP A CA 1
ATOM 2056 C C . ASP A 1 270 ? 28.020 5.364 -24.093 1.00 88.50 270 ASP A C 1
ATOM 2058 O O . ASP A 1 270 ? 28.608 6.351 -24.548 1.00 88.50 270 ASP A O 1
ATOM 2062 N N . LYS A 1 271 ? 27.361 4.498 -24.871 1.00 89.06 271 LYS A N 1
ATOM 2063 C CA . LYS A 1 271 ? 27.284 4.601 -26.338 1.00 89.06 271 LYS A CA 1
ATOM 2064 C C . LYS A 1 271 ? 26.326 5.707 -26.806 1.00 89.06 271 LYS A C 1
ATOM 2066 O O . LYS A 1 271 ? 26.556 6.325 -27.842 1.00 89.06 271 LYS A O 1
ATOM 2071 N N . LEU A 1 272 ? 25.288 6.020 -26.027 1.00 88.12 272 LEU A N 1
ATOM 2072 C CA . LEU A 1 272 ? 24.293 7.061 -26.326 1.00 88.12 272 LEU A CA 1
ATOM 2073 C C . LEU A 1 272 ? 24.745 8.498 -26.004 1.00 88.12 272 LEU A C 1
ATOM 2075 O O . LEU A 1 272 ? 24.121 9.450 -26.482 1.00 88.12 272 LEU A O 1
ATOM 2079 N N . LYS A 1 273 ? 25.846 8.683 -25.259 1.00 86.75 273 LYS A N 1
ATOM 2080 C CA . LYS A 1 273 ? 26.413 10.000 -24.890 1.00 86.75 273 LYS A CA 1
ATOM 2081 C C . LYS A 1 273 ? 26.458 11.048 -26.020 1.00 86.75 273 LYS A C 1
ATOM 2083 O O . LYS A 1 273 ? 26.120 12.201 -25.738 1.00 86.75 273 LYS A O 1
ATOM 2088 N N . PRO A 1 274 ? 26.840 10.722 -27.276 1.00 87.50 274 PRO A N 1
ATOM 2089 C CA . PRO A 1 274 ? 26.865 11.700 -28.370 1.00 87.50 274 PRO A CA 1
ATOM 2090 C C . PRO A 1 274 ? 25.485 12.291 -28.705 1.00 87.50 274 PRO A C 1
ATOM 2092 O O . PRO A 1 274 ? 25.390 13.414 -29.204 1.00 87.50 274 PRO A O 1
ATOM 2095 N N . SER A 1 275 ? 24.421 11.541 -28.420 1.00 87.19 275 SER A N 1
ATOM 2096 C CA . SER A 1 275 ? 23.027 11.880 -28.715 1.00 87.19 275 SER A CA 1
ATOM 2097 C C . SER A 1 275 ? 22.313 12.509 -27.518 1.00 87.19 275 SER A C 1
ATOM 2099 O O . SER A 1 275 ? 21.400 13.313 -27.715 1.00 87.19 275 SER A O 1
ATOM 2101 N N . SER A 1 276 ? 22.741 12.190 -26.290 1.00 87.81 276 SER A N 1
ATOM 2102 C CA . SER A 1 276 ? 22.068 12.558 -25.037 1.00 87.81 276 SER A CA 1
ATOM 2103 C C . SER A 1 276 ? 21.713 14.041 -24.939 1.00 87.81 276 SER A C 1
ATOM 2105 O O . SER A 1 276 ? 20.604 14.395 -24.540 1.00 87.81 276 SER A O 1
ATOM 2107 N N . GLN A 1 277 ? 22.632 14.928 -25.331 1.00 88.69 277 GLN A N 1
ATOM 2108 C CA . GLN A 1 277 ? 22.398 16.371 -25.257 1.00 88.69 277 GLN A CA 1
ATOM 2109 C C . GLN A 1 277 ? 21.226 16.800 -26.153 1.00 88.69 277 GLN A C 1
ATOM 2111 O O . GLN A 1 277 ? 20.338 17.512 -25.691 1.00 88.69 277 GLN A O 1
ATOM 2116 N N . LYS A 1 278 ? 21.178 16.314 -27.402 1.00 88.56 278 LYS A N 1
ATOM 2117 C CA . LYS A 1 278 ? 20.090 16.618 -28.347 1.00 88.56 278 LYS A CA 1
ATOM 2118 C C . LYS A 1 278 ? 18.751 16.058 -27.866 1.00 88.56 278 LYS A C 1
ATOM 2120 O O . LYS A 1 278 ? 17.732 16.729 -27.990 1.00 88.56 278 LYS A O 1
ATOM 2125 N N . MET A 1 279 ? 18.767 14.853 -27.292 1.00 88.44 279 MET A N 1
ATOM 2126 C CA . MET A 1 279 ? 17.581 14.219 -26.707 1.00 88.44 279 MET A CA 1
ATOM 2127 C C . MET A 1 279 ? 16.993 15.087 -25.581 1.00 88.44 279 MET A C 1
ATOM 2129 O O . MET A 1 279 ? 15.818 15.448 -25.600 1.00 88.44 279 MET A O 1
ATOM 2133 N N . ALA A 1 280 ? 17.830 15.528 -24.640 1.00 88.31 280 ALA A N 1
ATOM 2134 C CA . ALA A 1 280 ? 17.398 16.393 -23.542 1.00 88.31 280 ALA A CA 1
ATOM 2135 C C . ALA A 1 280 ? 16.975 17.808 -23.982 1.00 88.31 280 ALA A C 1
ATOM 2137 O O . ALA A 1 280 ? 16.081 18.413 -23.377 1.00 88.31 280 ALA A O 1
ATOM 2138 N N . GLU A 1 281 ? 17.622 18.368 -25.005 1.00 88.19 281 GLU A N 1
ATOM 2139 C CA . GLU A 1 281 ? 17.305 19.698 -25.535 1.00 88.19 281 GLU A CA 1
ATOM 2140 C C . GLU A 1 281 ? 15.920 19.755 -26.176 1.00 88.19 281 GLU A C 1
ATOM 2142 O O . GLU A 1 281 ? 15.230 20.754 -25.993 1.00 88.19 281 GLU A O 1
ATOM 2147 N N . TYR A 1 282 ? 15.467 18.682 -26.831 1.00 89.94 282 TYR A N 1
ATOM 2148 C CA . TYR A 1 282 ? 14.130 18.634 -27.427 1.00 89.94 282 TYR A CA 1
ATOM 2149 C C . TYR A 1 282 ? 13.019 18.820 -26.382 1.00 89.94 282 TYR A C 1
ATOM 2151 O O . TYR A 1 282 ? 12.163 19.691 -26.526 1.00 89.94 282 TYR A O 1
ATOM 2159 N N . PHE A 1 283 ? 13.067 18.067 -25.278 1.00 89.75 283 PHE A N 1
ATOM 2160 C CA . PHE A 1 283 ? 12.094 18.207 -24.186 1.00 89.75 283 PHE A CA 1
ATOM 2161 C C . PHE A 1 283 ? 12.189 19.569 -23.491 1.00 89.75 283 PHE A C 1
ATOM 2163 O O . PHE A 1 283 ? 11.176 20.128 -23.078 1.00 89.75 283 PHE A O 1
ATOM 2170 N N . THR A 1 284 ? 13.400 20.131 -23.398 1.00 88.81 284 THR A N 1
ATOM 2171 C CA . THR A 1 284 ? 13.591 21.494 -22.880 1.00 88.81 284 THR A CA 1
ATOM 2172 C C . THR A 1 284 ? 12.910 22.518 -23.800 1.00 88.81 284 THR A C 1
ATOM 2174 O O . THR A 1 284 ? 12.207 23.393 -23.308 1.00 88.81 284 THR A O 1
ATOM 2177 N N . ALA A 1 285 ? 13.047 22.374 -25.122 1.00 89.69 285 ALA A N 1
ATOM 2178 C CA . ALA A 1 285 ? 12.425 23.257 -26.105 1.00 89.69 285 ALA A CA 1
ATOM 2179 C C . ALA A 1 285 ? 10.890 23.160 -26.099 1.00 89.69 285 ALA A C 1
ATOM 2181 O O . ALA A 1 285 ? 10.225 24.193 -26.141 1.00 89.69 285 ALA A O 1
ATOM 2182 N N . LEU A 1 286 ? 10.323 21.953 -25.967 1.00 89.81 286 LEU A N 1
ATOM 2183 C CA . LEU A 1 286 ? 8.874 21.774 -25.793 1.00 89.81 286 LEU A CA 1
ATOM 2184 C C . LEU A 1 286 ? 8.355 22.487 -24.537 1.00 89.81 286 LEU A C 1
ATOM 2186 O O . LEU A 1 286 ? 7.311 23.139 -24.578 1.00 89.81 286 LEU A O 1
ATOM 2190 N N . ALA A 1 287 ? 9.096 22.390 -23.432 1.00 89.19 287 ALA A N 1
ATOM 2191 C CA . ALA A 1 287 ? 8.754 23.058 -22.180 1.00 89.19 287 ALA A CA 1
ATOM 2192 C C . ALA A 1 287 ? 8.884 24.593 -22.273 1.00 89.19 287 ALA A C 1
ATOM 2194 O O . ALA A 1 287 ? 8.072 25.337 -21.712 1.00 89.19 287 ALA A O 1
ATOM 2195 N N . ASP A 1 288 ? 9.903 25.081 -22.985 1.00 89.75 288 ASP A N 1
ATOM 2196 C CA . ASP A 1 288 ? 10.117 26.504 -23.265 1.00 89.75 288 ASP A CA 1
ATOM 2197 C C . ASP A 1 288 ? 9.006 27.078 -24.157 1.00 89.75 288 ASP A C 1
ATOM 2199 O O . ASP A 1 288 ? 8.534 28.189 -23.917 1.00 89.75 288 ASP A O 1
ATOM 2203 N N . GLU A 1 289 ? 8.552 26.327 -25.161 1.00 90.19 289 GLU A N 1
ATOM 2204 C CA . GLU A 1 289 ? 7.450 26.739 -26.029 1.00 90.19 289 GLU A CA 1
ATOM 2205 C C . GLU A 1 289 ? 6.123 26.763 -25.268 1.00 90.19 289 GLU A C 1
ATOM 2207 O O . GLU A 1 289 ? 5.382 27.749 -25.339 1.00 90.19 289 GLU A O 1
ATOM 2212 N N . SER A 1 290 ? 5.822 25.717 -24.494 1.00 90.50 290 SER A N 1
ATOM 2213 C CA . SER A 1 290 ? 4.532 25.602 -23.814 1.00 90.50 290 SER A CA 1
ATOM 2214 C C . SER A 1 290 ? 4.320 26.699 -22.767 1.00 90.50 290 SER A C 1
ATOM 2216 O O . SER A 1 290 ? 3.210 27.217 -22.654 1.00 90.50 290 SER A O 1
ATOM 2218 N N . VAL A 1 291 ? 5.375 27.120 -22.052 1.00 90.50 291 VAL A N 1
ATOM 2219 C CA . VAL A 1 291 ? 5.265 28.133 -20.983 1.00 90.50 291 VAL A CA 1
ATOM 2220 C C . VAL A 1 291 ? 4.989 29.544 -21.512 1.00 90.50 291 VAL A C 1
ATOM 2222 O O . VAL A 1 291 ? 4.591 30.428 -20.751 1.00 90.50 291 VAL A O 1
ATOM 2225 N N . THR A 1 292 ? 5.159 29.782 -22.818 1.00 88.44 292 THR A N 1
ATOM 2226 C CA . THR A 1 292 ? 4.794 31.067 -23.443 1.00 88.44 292 THR A CA 1
ATOM 2227 C C . THR A 1 292 ? 3.292 31.353 -23.368 1.00 88.44 292 THR A C 1
ATOM 2229 O O . THR A 1 292 ? 2.891 32.517 -23.410 1.00 88.44 292 THR A O 1
ATOM 2232 N N . LYS A 1 293 ? 2.479 30.303 -23.209 1.00 87.44 293 LYS A N 1
ATOM 2233 C CA . LYS A 1 293 ? 1.019 30.329 -23.147 1.00 87.44 293 LYS A CA 1
ATOM 2234 C C . LYS A 1 293 ? 0.548 30.000 -21.726 1.00 87.44 293 LYS A C 1
ATOM 2236 O O . LYS A 1 293 ? 0.626 28.839 -21.327 1.00 87.44 293 LYS A O 1
ATOM 2241 N N . PRO A 1 294 ? 0.070 30.983 -20.939 1.00 80.94 294 PRO A N 1
ATOM 2242 C CA . PRO A 1 294 ? -0.385 30.748 -19.565 1.00 80.94 294 PRO A CA 1
ATOM 2243 C C . PRO A 1 294 ? -1.510 29.709 -19.436 1.00 80.94 294 PRO A C 1
ATOM 2245 O O . PRO A 1 294 ? -1.627 29.070 -18.396 1.00 80.94 294 PRO A O 1
ATOM 2248 N N . GLU A 1 295 ? -2.320 29.529 -20.480 1.00 83.94 295 GLU A N 1
ATOM 2249 C CA . GLU A 1 295 ? -3.371 28.511 -20.571 1.00 83.94 295 GLU A CA 1
ATOM 2250 C C . GLU A 1 295 ? -2.832 27.069 -20.584 1.00 83.94 295 GLU A C 1
ATOM 2252 O O . GLU A 1 295 ? -3.543 26.143 -20.211 1.00 83.94 295 GLU A O 1
ATOM 2257 N N . ASN A 1 296 ? -1.558 26.875 -20.933 1.00 87.69 296 ASN A N 1
ATOM 2258 C CA . ASN A 1 296 ? -0.910 25.566 -21.012 1.00 87.69 296 ASN A CA 1
ATOM 2259 C C . ASN A 1 296 ? -0.101 25.248 -19.746 1.00 87.69 296 ASN A C 1
ATOM 2261 O O . ASN A 1 296 ? 0.947 24.602 -19.820 1.00 87.69 296 ASN A O 1
ATOM 2265 N N . LEU A 1 297 ? -0.538 25.719 -18.575 1.00 88.69 297 LEU A N 1
ATOM 2266 C CA . LEU A 1 297 ? 0.226 25.594 -17.331 1.00 88.69 297 LEU A CA 1
ATOM 2267 C C . LEU A 1 297 ? 0.493 24.128 -16.946 1.00 88.69 297 LEU A C 1
ATOM 2269 O O . LEU A 1 297 ? 1.643 23.778 -16.671 1.00 88.69 297 LEU A O 1
ATOM 2273 N N . GLY A 1 298 ? -0.528 23.264 -16.992 1.00 88.88 298 GLY A N 1
ATOM 2274 C CA . GLY A 1 298 ? -0.385 21.826 -16.724 1.00 88.88 298 GLY A CA 1
ATOM 2275 C C . GLY A 1 298 ? 0.518 21.113 -17.730 1.00 88.88 298 GLY A C 1
ATOM 2276 O O . GLY A 1 298 ? 1.425 20.371 -17.346 1.00 88.88 298 GLY A O 1
ATOM 2277 N N . GLN A 1 299 ? 0.365 21.422 -19.021 1.00 90.00 299 GLN A N 1
ATOM 2278 C CA . GLN A 1 299 ? 1.237 20.887 -20.068 1.00 90.00 299 GLN A CA 1
ATOM 2279 C C . GLN A 1 299 ? 2.693 21.345 -19.885 1.00 90.00 299 GLN A C 1
ATOM 2281 O O . GLN A 1 299 ? 3.616 20.545 -20.017 1.00 90.00 299 GLN A O 1
ATOM 2286 N N . SER A 1 300 ? 2.904 22.611 -19.524 1.00 91.00 300 SER A N 1
ATOM 2287 C CA . SER A 1 300 ? 4.238 23.161 -19.272 1.00 91.00 300 SER A CA 1
ATOM 2288 C C . SER A 1 300 ? 4.908 22.494 -18.090 1.00 91.00 300 SER A C 1
ATOM 2290 O O . SER A 1 300 ? 6.054 22.064 -18.198 1.00 91.00 300 SER A O 1
ATOM 2292 N N . TYR A 1 301 ? 4.184 22.346 -16.983 1.00 91.38 301 TYR A N 1
ATOM 2293 C CA . TYR A 1 301 ? 4.654 21.603 -15.823 1.00 91.38 301 TYR A CA 1
ATOM 2294 C C . TYR A 1 301 ? 5.111 20.187 -16.207 1.00 91.38 301 TYR A C 1
ATOM 2296 O O . TYR A 1 301 ? 6.244 19.811 -15.899 1.00 91.38 301 TYR A O 1
ATOM 2304 N N . ARG A 1 302 ? 4.279 19.447 -16.957 1.00 91.38 302 ARG A N 1
ATOM 2305 C CA . ARG A 1 302 ? 4.597 18.095 -17.443 1.00 91.38 302 ARG A CA 1
ATOM 2306 C C . ARG A 1 302 ? 5.878 18.067 -18.277 1.00 91.38 302 ARG A C 1
ATOM 2308 O O . ARG A 1 302 ? 6.756 17.254 -17.998 1.00 91.38 302 ARG A O 1
ATOM 2315 N N . TRP A 1 303 ? 6.014 18.960 -19.260 1.00 91.19 303 TRP A N 1
ATOM 2316 C CA . TRP A 1 303 ? 7.196 18.984 -20.125 1.00 91.19 303 TRP A CA 1
ATOM 2317 C C . TRP A 1 303 ? 8.476 19.319 -19.361 1.00 91.19 303 TRP A C 1
ATOM 2319 O O . TRP A 1 303 ? 9.502 18.691 -19.610 1.00 91.19 303 TRP A O 1
ATOM 2329 N N . TYR A 1 304 ? 8.438 20.237 -18.389 1.00 90.31 304 TYR A N 1
ATOM 2330 C CA . TYR A 1 304 ? 9.612 20.501 -17.551 1.00 90.31 304 TYR A CA 1
ATOM 2331 C C . TYR A 1 304 ? 9.975 19.320 -16.646 1.00 90.31 304 TYR A C 1
ATOM 2333 O O . TYR A 1 304 ? 11.164 19.070 -16.439 1.00 90.31 304 TYR A O 1
ATOM 2341 N N . GLN A 1 305 ? 8.989 18.583 -16.120 1.00 89.69 305 GLN A N 1
ATOM 2342 C CA . GLN A 1 305 ? 9.259 17.355 -15.369 1.00 89.69 305 GLN A CA 1
ATOM 2343 C C . GLN A 1 305 ? 9.919 16.298 -16.255 1.00 89.69 305 GLN A C 1
ATOM 2345 O O . GLN A 1 305 ? 10.994 15.810 -15.910 1.00 89.69 305 GLN A O 1
ATOM 2350 N N . GLN A 1 306 ? 9.340 16.017 -17.425 1.00 90.50 306 GLN A N 1
ATOM 2351 C CA . GLN A 1 306 ? 9.899 15.056 -18.378 1.00 90.50 306 GLN A CA 1
ATOM 2352 C C . GLN A 1 306 ? 11.292 15.489 -18.858 1.00 90.50 306 GLN A C 1
ATOM 2354 O O . GLN A 1 306 ? 12.199 14.668 -18.907 1.00 90.50 306 GLN A O 1
ATOM 2359 N N . ALA A 1 307 ? 11.524 16.779 -19.122 1.00 89.69 307 ALA A N 1
ATOM 2360 C CA . ALA A 1 307 ? 12.849 17.294 -19.476 1.00 89.69 307 ALA A CA 1
ATOM 2361 C C . ALA A 1 307 ? 13.883 17.078 -18.357 1.00 89.69 307 ALA A C 1
ATOM 2363 O O . ALA A 1 307 ? 15.044 16.765 -18.631 1.00 89.69 307 ALA A O 1
ATOM 2364 N N . SER A 1 308 ? 13.474 17.246 -17.095 1.00 88.81 308 SER A N 1
ATOM 2365 C CA . SER A 1 308 ? 14.325 16.979 -15.934 1.00 88.81 308 SER A CA 1
ATOM 2366 C C . SER A 1 308 ? 14.632 15.487 -15.789 1.00 88.81 308 SER A C 1
ATOM 2368 O O . SER A 1 308 ? 15.787 15.127 -15.568 1.00 88.81 308 SER A O 1
ATOM 2370 N N . GLU A 1 309 ? 13.629 14.623 -15.944 1.00 89.62 309 GLU A N 1
ATOM 2371 C CA . GLU A 1 309 ? 13.785 13.168 -15.851 1.00 89.62 309 GLU A CA 1
ATOM 2372 C C . GLU A 1 309 ? 14.643 12.621 -16.995 1.00 89.62 309 GLU A C 1
ATOM 2374 O O . GLU A 1 309 ? 15.602 11.902 -16.740 1.00 89.62 309 GLU A O 1
ATOM 2379 N N . VAL A 1 310 ? 14.410 13.055 -18.238 1.00 90.44 310 VAL A N 1
ATOM 2380 C CA . VAL A 1 310 ? 15.245 12.707 -19.400 1.00 90.44 310 VAL A CA 1
ATOM 2381 C C . VAL A 1 310 ? 16.704 13.086 -19.153 1.00 90.44 310 VAL A C 1
ATOM 2383 O O . VAL A 1 310 ? 17.598 12.281 -19.387 1.00 90.44 310 VAL A O 1
ATOM 2386 N N . ARG A 1 311 ? 16.978 14.286 -18.629 1.00 90.12 311 ARG A N 1
ATOM 2387 C CA . ARG A 1 311 ? 18.352 14.681 -18.271 1.00 90.12 311 ARG A CA 1
ATOM 2388 C C . ARG A 1 311 ? 18.940 13.800 -17.179 1.00 90.12 311 ARG A C 1
ATOM 2390 O O . ARG A 1 311 ? 20.118 13.471 -17.266 1.00 90.12 311 ARG A O 1
ATOM 2397 N N . HIS A 1 312 ? 18.144 13.443 -16.174 1.00 90.12 312 HIS A N 1
ATOM 2398 C CA . HIS A 1 312 ? 18.579 12.579 -15.084 1.00 90.12 312 HIS A CA 1
ATOM 2399 C C . HIS A 1 312 ? 18.932 11.175 -15.584 1.00 90.12 312 HIS A C 1
ATOM 2401 O O . HIS A 1 312 ? 20.048 10.723 -15.333 1.00 90.12 312 HIS A O 1
ATOM 2407 N N . ILE A 1 313 ? 18.037 10.549 -16.358 1.00 89.88 313 ILE A N 1
ATOM 2408 C CA . ILE A 1 313 ? 18.260 9.260 -17.029 1.00 89.88 313 ILE A CA 1
ATOM 2409 C C . ILE A 1 313 ? 19.547 9.330 -17.855 1.00 89.88 313 ILE A C 1
ATOM 2411 O O . ILE A 1 313 ? 20.407 8.465 -17.748 1.00 89.88 313 ILE A O 1
ATOM 2415 N N . LEU A 1 314 ? 19.731 10.405 -18.623 1.00 88.56 314 LEU A N 1
ATOM 2416 C CA . LEU A 1 314 ? 20.885 10.567 -19.506 1.00 88.56 314 LEU A CA 1
ATOM 2417 C C . LEU A 1 314 ? 22.190 10.992 -18.795 1.00 88.56 314 LEU A C 1
ATOM 2419 O O . LEU A 1 314 ? 23.184 11.284 -19.465 1.00 88.56 314 LEU A O 1
ATOM 2423 N N . GLY A 1 315 ? 22.202 11.094 -17.460 1.00 87.44 315 GLY A N 1
ATOM 2424 C CA . GLY A 1 315 ? 23.372 11.522 -16.682 1.00 87.44 315 GLY A CA 1
ATOM 2425 C C . GLY A 1 315 ? 23.811 12.970 -16.946 1.00 87.44 315 GLY A C 1
ATOM 2426 O O . GLY A 1 315 ? 24.963 13.341 -16.703 1.00 87.44 315 GLY A O 1
ATOM 2427 N N . LEU A 1 316 ? 22.912 13.804 -17.469 1.00 87.31 316 LEU A N 1
ATOM 2428 C CA . LEU A 1 316 ? 23.175 15.197 -17.810 1.00 87.31 316 LEU A CA 1
ATOM 2429 C C . LEU A 1 316 ? 22.900 16.121 -16.622 1.00 87.31 316 LEU A C 1
ATOM 2431 O O . LEU A 1 316 ? 22.030 15.886 -15.784 1.00 87.31 316 LEU A O 1
ATOM 2435 N N . LYS A 1 317 ? 23.611 17.253 -16.578 1.00 82.94 317 LYS A N 1
ATOM 2436 C CA . LYS A 1 317 ? 23.308 18.311 -15.607 1.00 82.94 317 LYS A CA 1
ATOM 2437 C C . LYS A 1 317 ? 21.925 18.906 -15.896 1.00 82.94 317 LYS A C 1
ATOM 2439 O O . LYS A 1 317 ? 21.565 19.152 -17.053 1.00 82.94 317 LYS A O 1
ATOM 2444 N N . ALA A 1 318 ? 21.177 19.204 -14.834 1.00 69.69 318 ALA A N 1
ATOM 2445 C CA . ALA A 1 318 ? 19.938 19.967 -14.934 1.00 69.69 318 ALA A CA 1
ATOM 2446 C C . ALA A 1 318 ? 20.207 21.299 -15.657 1.00 69.69 318 ALA A C 1
ATOM 2448 O O . ALA A 1 318 ? 21.165 22.001 -15.319 1.00 69.69 318 ALA A O 1
ATOM 2449 N N . ALA A 1 319 ? 19.398 21.651 -16.661 1.00 63.09 319 ALA A N 1
ATOM 2450 C CA . ALA A 1 319 ? 19.504 22.980 -17.256 1.00 63.09 319 ALA A CA 1
ATOM 2451 C C . ALA A 1 319 ? 18.793 23.982 -16.356 1.00 63.09 319 ALA A C 1
ATOM 2453 O O . ALA A 1 319 ? 17.601 23.820 -16.094 1.00 63.09 319 ALA A O 1
ATOM 2454 N N . PRO A 1 320 ? 19.458 25.076 -15.970 1.00 56.28 320 PRO A N 1
ATOM 2455 C CA . PRO A 1 320 ? 18.744 26.270 -15.576 1.00 56.28 320 PRO A CA 1
ATOM 2456 C C . PRO A 1 320 ? 18.174 26.910 -16.849 1.00 56.28 320 PRO A C 1
ATOM 2458 O O . PRO A 1 320 ? 18.850 27.709 -17.495 1.00 56.28 320 PRO A O 1
ATOM 2461 N N . SER A 1 321 ? 16.949 26.559 -17.246 1.00 64.19 321 SER A N 1
ATOM 2462 C CA . SER A 1 321 ? 16.268 27.357 -18.269 1.00 64.19 321 SER A CA 1
ATOM 2463 C C . SER A 1 321 ? 15.822 28.678 -17.626 1.00 64.19 321 SER A C 1
ATOM 2465 O O . SER A 1 321 ? 15.308 28.707 -16.501 1.00 64.19 321 SER A O 1
ATOM 2467 N N . ALA A 1 322 ? 16.041 29.808 -18.304 1.00 69.81 322 ALA A N 1
ATOM 2468 C CA . ALA A 1 322 ? 15.506 31.093 -17.848 1.00 69.81 322 ALA A CA 1
ATOM 2469 C C . ALA A 1 322 ? 13.966 31.047 -17.753 1.00 69.81 322 ALA A C 1
ATOM 2471 O O . ALA A 1 322 ? 13.378 31.672 -16.870 1.00 69.81 322 ALA A O 1
ATOM 2472 N N . SER A 1 323 ? 13.346 30.236 -18.607 1.00 80.50 323 SER A N 1
ATOM 2473 C CA . SER A 1 323 ? 11.915 29.974 -18.718 1.00 80.50 323 SER A CA 1
ATOM 2474 C C . SER A 1 323 ? 11.315 29.230 -17.517 1.00 80.50 323 SER A C 1
ATOM 2476 O O . SER A 1 323 ? 10.155 29.457 -17.178 1.00 80.50 323 SER A O 1
ATOM 2478 N N . THR A 1 324 ? 12.104 28.448 -16.769 1.00 83.50 324 THR A N 1
ATOM 2479 C CA . THR A 1 324 ? 11.656 27.840 -15.501 1.00 83.50 324 THR A CA 1
ATOM 2480 C C . THR A 1 324 ? 11.255 28.917 -14.486 1.00 83.50 324 THR A C 1
ATOM 2482 O O . THR A 1 324 ? 10.325 28.723 -13.704 1.00 83.50 324 THR A O 1
ATOM 2485 N N . LYS A 1 325 ? 11.887 30.103 -14.518 1.00 86.38 325 LYS A N 1
ATOM 2486 C CA . LYS A 1 325 ? 11.451 31.238 -13.685 1.00 86.38 325 LYS A CA 1
ATOM 2487 C C . LYS A 1 325 ? 10.063 31.729 -14.096 1.00 86.38 325 LYS A C 1
ATOM 2489 O O . LYS A 1 325 ? 9.257 32.020 -13.217 1.00 86.38 325 LYS A O 1
ATOM 2494 N N . THR A 1 326 ? 9.779 31.776 -15.398 1.00 89.62 326 THR A N 1
ATOM 2495 C CA . THR A 1 326 ? 8.459 32.132 -15.938 1.00 89.62 326 THR A CA 1
ATOM 2496 C C . THR A 1 326 ? 7.392 31.150 -15.463 1.00 89.62 326 THR A C 1
ATOM 2498 O O . THR A 1 326 ? 6.364 31.594 -14.952 1.00 89.62 326 THR A O 1
ATOM 2501 N N . LEU A 1 327 ? 7.663 29.838 -15.523 1.00 90.81 327 LEU A N 1
ATOM 2502 C CA . LEU A 1 327 ? 6.760 28.810 -14.991 1.00 90.81 327 LEU A CA 1
ATOM 2503 C C . LEU A 1 327 ? 6.475 29.041 -13.502 1.00 90.81 327 LEU A C 1
ATOM 2505 O O . LEU A 1 327 ? 5.322 29.095 -13.087 1.00 90.81 327 LEU A O 1
ATOM 2509 N N . VAL A 1 328 ? 7.520 29.236 -12.692 1.00 91.12 328 VAL A N 1
ATOM 2510 C CA . VAL A 1 328 ? 7.369 29.476 -11.247 1.00 91.12 328 VAL A CA 1
ATOM 2511 C C . VAL A 1 328 ? 6.547 30.738 -10.966 1.00 91.12 328 VAL A C 1
ATOM 2513 O O . VAL A 1 328 ? 5.772 30.759 -10.010 1.00 91.12 328 VAL A O 1
ATOM 2516 N N . THR A 1 329 ? 6.679 31.788 -11.780 1.00 91.81 329 THR A N 1
ATOM 2517 C CA . THR A 1 329 ? 5.842 32.991 -11.674 1.00 91.81 329 THR A CA 1
ATOM 2518 C C . THR A 1 329 ? 4.383 32.714 -12.044 1.00 91.81 329 THR A C 1
ATOM 2520 O O . THR A 1 329 ? 3.491 33.182 -11.337 1.00 91.81 329 THR A O 1
ATOM 2523 N N . GLN A 1 330 ? 4.117 31.945 -13.102 1.00 92.81 330 GLN A N 1
ATOM 2524 C CA . GLN A 1 330 ? 2.753 31.555 -13.480 1.00 92.81 330 GLN A CA 1
ATOM 2525 C C . GLN A 1 330 ? 2.094 30.689 -12.396 1.00 92.81 330 GLN A C 1
ATOM 2527 O O . GLN A 1 330 ? 0.975 30.989 -11.983 1.00 92.81 330 GLN A O 1
ATOM 2532 N N . LEU A 1 331 ? 2.817 29.703 -11.853 1.00 94.00 331 LEU A N 1
ATOM 2533 C CA . LEU A 1 331 ? 2.365 28.890 -10.721 1.00 94.00 331 LEU A CA 1
ATOM 2534 C C . LEU A 1 331 ? 2.093 29.750 -9.475 1.00 94.00 331 LEU A C 1
ATOM 2536 O O . LEU A 1 331 ? 1.079 29.573 -8.810 1.00 94.00 331 LEU A O 1
ATOM 2540 N N . ASP A 1 332 ? 2.946 30.731 -9.165 1.00 93.75 332 ASP A N 1
ATOM 2541 C CA . ASP A 1 332 ? 2.725 31.635 -8.026 1.00 93.75 332 ASP A CA 1
ATOM 2542 C C . ASP A 1 332 ? 1.458 32.490 -8.191 1.00 93.75 332 ASP A C 1
ATOM 2544 O O . ASP A 1 332 ? 0.702 32.686 -7.236 1.00 93.75 332 ASP A O 1
ATOM 2548 N N . ASN A 1 333 ? 1.200 32.975 -9.408 1.00 93.38 333 ASN A N 1
ATOM 2549 C CA . ASN A 1 333 ? -0.028 33.699 -9.727 1.00 93.38 333 ASN A CA 1
ATOM 2550 C C . ASN A 1 333 ? -1.257 32.787 -9.623 1.00 93.38 333 ASN A C 1
ATOM 2552 O O . ASN A 1 333 ? -2.273 33.211 -9.068 1.00 93.38 333 ASN A O 1
ATOM 2556 N N . LYS A 1 334 ? -1.149 31.537 -10.091 1.00 94.19 334 LYS A N 1
ATOM 2557 C CA . LYS A 1 334 ? -2.212 30.534 -9.986 1.00 94.19 334 LYS A CA 1
ATOM 2558 C C . LYS A 1 334 ? -2.536 30.206 -8.530 1.00 94.19 334 LYS A C 1
ATOM 2560 O O . LYS A 1 334 ? -3.696 30.285 -8.144 1.00 94.19 334 LYS A O 1
ATOM 2565 N N . TYR A 1 335 ? -1.521 29.966 -7.700 1.00 95.19 335 TYR A N 1
ATOM 2566 C CA . TYR A 1 335 ? -1.681 29.769 -6.256 1.00 95.19 335 TYR A CA 1
ATOM 2567 C C . TYR A 1 335 ? -2.431 30.940 -5.601 1.00 95.19 335 TYR A C 1
ATOM 2569 O O . TYR A 1 335 ? -3.388 30.734 -4.859 1.00 95.19 335 TYR A O 1
ATOM 2577 N N . LYS A 1 336 ? -2.050 32.188 -5.908 1.00 94.69 336 LYS A N 1
ATOM 2578 C CA . LYS A 1 336 ? -2.740 33.378 -5.379 1.00 94.69 336 LYS A CA 1
ATOM 2579 C C . LYS A 1 336 ? -4.194 33.481 -5.841 1.00 94.69 336 LYS A C 1
ATOM 2581 O O . LYS A 1 336 ? -5.003 34.038 -5.104 1.00 94.69 336 LYS A O 1
ATOM 2586 N N . ALA A 1 337 ? -4.512 33.021 -7.050 1.00 94.75 337 ALA A N 1
ATOM 2587 C CA . ALA A 1 337 ? -5.878 33.000 -7.565 1.00 94.75 337 ALA A CA 1
ATOM 2588 C C . ALA A 1 337 ? -6.724 31.932 -6.856 1.00 94.75 337 ALA A C 1
ATOM 2590 O O . ALA A 1 337 ? -7.772 32.276 -6.318 1.00 94.75 337 ALA A O 1
ATOM 2591 N N . LEU A 1 338 ? -6.223 30.696 -6.761 1.00 94.56 338 LEU A N 1
ATOM 2592 C CA . LEU A 1 338 ? -6.894 29.582 -6.075 1.00 94.56 338 LEU A CA 1
ATOM 2593 C C . LEU A 1 338 ? -7.153 29.899 -4.600 1.00 94.56 338 LEU A C 1
ATOM 2595 O O . LEU A 1 338 ? -8.262 29.732 -4.106 1.00 94.56 338 LEU A O 1
ATOM 2599 N N . LYS A 1 339 ? -6.176 30.511 -3.923 1.00 93.12 339 LYS A N 1
ATOM 2600 C CA . LYS A 1 339 ? -6.345 30.958 -2.536 1.00 93.12 339 LYS A CA 1
ATOM 2601 C C . LYS A 1 339 ? -7.457 31.999 -2.358 1.00 93.12 339 LYS A C 1
ATOM 2603 O O . LYS A 1 339 ? -8.099 32.040 -1.318 1.00 93.12 339 LYS A O 1
ATOM 2608 N N . LYS A 1 340 ? -7.689 32.868 -3.350 1.00 93.44 340 LYS A N 1
ATOM 2609 C CA . LYS A 1 340 ? -8.811 33.826 -3.314 1.00 93.44 340 LYS A CA 1
ATOM 2610 C C . LYS A 1 340 ? -10.158 33.153 -3.573 1.00 93.44 340 LYS A C 1
ATOM 2612 O O . LYS A 1 340 ? -11.171 33.688 -3.141 1.00 93.44 340 LYS A O 1
ATOM 2617 N N . GLN A 1 341 ? -10.152 32.038 -4.297 1.00 92.94 341 GLN A N 1
ATOM 2618 C CA . GLN A 1 341 ? -11.330 31.229 -4.607 1.00 92.94 341 GLN A CA 1
ATOM 2619 C C . GLN A 1 341 ? -11.667 30.224 -3.495 1.00 92.94 341 GLN A C 1
ATOM 2621 O O . GLN A 1 341 ? -12.702 29.589 -3.589 1.00 92.94 341 GLN A O 1
ATOM 2626 N N . GLN A 1 342 ? -10.841 30.129 -2.441 1.00 90.50 342 GLN A N 1
ATOM 2627 C CA . GLN A 1 342 ? -10.966 29.144 -1.353 1.00 90.50 342 GLN A CA 1
ATOM 2628 C C . GLN A 1 342 ? -10.776 27.684 -1.811 1.00 90.50 342 GLN A C 1
ATOM 2630 O O . GLN A 1 342 ? -11.188 26.754 -1.131 1.00 90.50 342 GLN A O 1
ATOM 2635 N N . GLU A 1 343 ? -10.070 27.481 -2.926 1.00 93.62 343 GLU A N 1
ATOM 2636 C CA . GLU A 1 343 ? -9.716 26.163 -3.471 1.00 93.62 343 GLU A CA 1
ATOM 2637 C C . GLU A 1 343 ? -8.437 25.644 -2.788 1.00 93.62 343 GLU A C 1
ATOM 2639 O O . GLU A 1 343 ? -7.330 25.700 -3.341 1.00 93.62 343 GLU A O 1
ATOM 2644 N N . GLU A 1 344 ? -8.560 25.230 -1.525 1.00 93.62 344 GLU A N 1
ATOM 2645 C CA . GLU A 1 344 ? -7.413 24.973 -0.643 1.00 93.62 344 GLU A CA 1
ATOM 2646 C C . GLU A 1 344 ? -6.576 23.749 -1.076 1.00 93.62 344 GLU A C 1
ATOM 2648 O O . GLU A 1 344 ? -5.339 23.787 -0.997 1.00 93.62 344 GLU A O 1
ATOM 2653 N N . ALA A 1 345 ? -7.214 22.690 -1.583 1.00 95.12 345 ALA A N 1
ATOM 2654 C CA . ALA A 1 345 ? -6.541 21.490 -2.089 1.00 95.12 345 ALA A CA 1
ATOM 2655 C C . ALA A 1 345 ? -5.725 21.780 -3.359 1.00 95.12 345 ALA A C 1
ATOM 2657 O O . ALA A 1 345 ? -4.528 21.477 -3.436 1.00 95.12 345 ALA A O 1
ATOM 2658 N N . ALA A 1 346 ? -6.337 22.456 -4.334 1.00 95.19 346 ALA A N 1
ATOM 2659 C CA . ALA A 1 346 ? -5.661 22.869 -5.560 1.00 95.19 346 ALA A CA 1
ATOM 2660 C C . ALA A 1 346 ? -4.515 23.855 -5.262 1.00 95.19 346 ALA A C 1
ATOM 2662 O O . ALA A 1 346 ? -3.426 23.756 -5.836 1.00 95.19 346 ALA A O 1
ATOM 2663 N N . ALA A 1 347 ? -4.712 24.783 -4.318 1.00 96.38 347 ALA A N 1
ATOM 2664 C CA . ALA A 1 347 ? -3.664 25.701 -3.881 1.00 96.38 347 ALA A CA 1
ATOM 2665 C C . ALA A 1 347 ? -2.449 24.957 -3.293 1.00 96.38 347 ALA A C 1
ATOM 2667 O O . ALA A 1 347 ? -1.306 25.331 -3.585 1.00 96.38 347 ALA A O 1
ATOM 2668 N N . LEU A 1 348 ? -2.671 23.890 -2.514 1.00 96.94 348 LEU A N 1
ATOM 2669 C CA . LEU A 1 348 ? -1.603 23.027 -2.000 1.00 96.94 348 LEU A CA 1
ATOM 2670 C C . LEU A 1 348 ? -0.837 22.334 -3.133 1.00 96.94 348 LEU A C 1
ATOM 2672 O O . LEU A 1 348 ? 0.397 22.363 -3.153 1.00 96.94 348 LEU A O 1
ATOM 2676 N N . ALA A 1 349 ? -1.558 21.769 -4.101 1.00 96.19 349 ALA A N 1
ATOM 2677 C CA . ALA A 1 349 ? -0.970 21.095 -5.254 1.00 96.19 349 ALA A CA 1
ATOM 2678 C C . ALA A 1 349 ? -0.023 22.022 -6.039 1.00 96.19 349 ALA A C 1
ATOM 2680 O O . ALA A 1 349 ? 1.111 21.649 -6.353 1.00 96.19 349 ALA A O 1
ATOM 2681 N N . VAL A 1 350 ? -0.436 23.274 -6.271 1.00 95.75 350 VAL A N 1
ATOM 2682 C CA . VAL A 1 350 ? 0.395 24.283 -6.947 1.00 95.75 350 VAL A CA 1
ATOM 2683 C C . VAL A 1 350 ? 1.637 24.647 -6.126 1.00 95.75 350 VAL A C 1
ATOM 2685 O O . VAL A 1 350 ? 2.717 24.828 -6.692 1.00 95.75 350 VAL A O 1
ATOM 2688 N N . LEU A 1 351 ? 1.543 24.724 -4.794 1.00 96.25 351 LEU A N 1
ATOM 2689 C CA . LEU A 1 351 ? 2.719 24.957 -3.948 1.00 96.25 351 LEU A CA 1
ATOM 2690 C C . LEU A 1 351 ? 3.730 23.805 -4.035 1.00 96.25 351 LEU A C 1
ATOM 2692 O O . LEU A 1 351 ? 4.935 24.067 -4.091 1.00 96.25 351 LEU A O 1
ATOM 2696 N N . TYR A 1 352 ? 3.266 22.554 -4.097 1.00 96.12 352 TYR A N 1
ATOM 2697 C CA . TYR A 1 352 ? 4.151 21.416 -4.346 1.00 96.12 352 TYR A CA 1
ATOM 2698 C C . TYR A 1 352 ? 4.757 21.451 -5.753 1.00 96.12 352 TYR A C 1
ATOM 2700 O O . TYR A 1 352 ? 5.943 21.169 -5.903 1.00 96.12 352 TYR A O 1
ATOM 2708 N N . ALA A 1 353 ? 4.006 21.874 -6.770 1.00 94.00 353 ALA A N 1
ATOM 2709 C CA . ALA A 1 353 ? 4.555 22.076 -8.110 1.00 94.00 353 ALA A CA 1
ATOM 2710 C C . ALA A 1 353 ? 5.659 23.153 -8.135 1.00 94.00 353 ALA A C 1
ATOM 2712 O O . ALA A 1 353 ? 6.682 22.988 -8.796 1.00 94.00 353 ALA A O 1
ATOM 2713 N N . ILE A 1 354 ? 5.509 24.240 -7.366 1.00 93.38 354 ILE A N 1
ATOM 2714 C CA . ILE A 1 354 ? 6.565 25.256 -7.200 1.00 93.38 354 ILE A CA 1
ATOM 2715 C C . ILE A 1 354 ? 7.796 24.662 -6.502 1.00 93.38 354 ILE A C 1
ATOM 2717 O O . ILE A 1 354 ? 8.925 25.018 -6.850 1.00 93.38 354 ILE A O 1
ATOM 2721 N N . GLN A 1 355 ? 7.596 23.778 -5.520 1.00 93.69 355 GLN A N 1
ATOM 2722 C CA . GLN A 1 355 ? 8.679 23.130 -4.777 1.00 93.69 355 GLN A CA 1
ATOM 2723 C C . GLN A 1 355 ? 9.593 22.300 -5.681 1.00 93.69 355 GLN A C 1
ATOM 2725 O O . GLN A 1 355 ? 10.804 22.330 -5.465 1.00 93.69 355 GLN A O 1
ATOM 2730 N N . ASP A 1 356 ? 9.043 21.630 -6.698 1.00 90.12 356 ASP A N 1
ATOM 2731 C CA . ASP A 1 356 ? 9.822 20.816 -7.640 1.00 90.12 356 ASP A CA 1
ATOM 2732 C C . ASP A 1 356 ? 10.865 21.652 -8.409 1.00 90.12 356 ASP A C 1
ATOM 2734 O O . ASP A 1 356 ? 11.982 21.196 -8.642 1.00 90.12 356 ASP A O 1
ATOM 2738 N N . PHE A 1 357 ? 10.529 22.897 -8.768 1.00 88.00 357 PHE A N 1
ATOM 2739 C CA . PHE A 1 357 ? 11.387 23.754 -9.601 1.00 88.00 357 PHE A CA 1
ATOM 2740 C C . PHE A 1 357 ? 12.158 24.826 -8.830 1.00 88.00 357 PHE A C 1
ATOM 2742 O O . PHE A 1 357 ? 13.180 25.323 -9.307 1.00 88.00 357 PHE A O 1
ATOM 2749 N N . ASN A 1 358 ? 11.679 25.231 -7.653 1.00 88.62 358 ASN A N 1
ATOM 2750 C CA . ASN A 1 358 ? 12.343 26.231 -6.821 1.00 88.62 358 ASN A CA 1
ATOM 2751 C C . ASN A 1 358 ? 12.178 25.927 -5.319 1.00 88.62 358 ASN A C 1
ATOM 2753 O O . ASN A 1 358 ? 11.493 26.667 -4.601 1.00 88.62 358 ASN A O 1
ATOM 2757 N N . PRO A 1 359 ? 12.843 24.873 -4.812 1.00 88.06 359 PRO A N 1
ATOM 2758 C CA . PRO A 1 359 ? 12.713 24.449 -3.417 1.00 88.06 359 PRO A CA 1
ATOM 2759 C C . PRO A 1 359 ? 13.257 25.486 -2.421 1.00 88.06 359 PRO A C 1
ATOM 2761 O O . PRO A 1 359 ? 12.823 25.535 -1.271 1.00 88.06 359 PRO A O 1
ATOM 2764 N N . THR A 1 360 ? 14.184 26.348 -2.852 1.00 87.69 360 THR A N 1
ATOM 2765 C CA . THR A 1 360 ? 14.819 27.384 -2.020 1.00 87.69 360 THR A CA 1
ATOM 2766 C C . THR A 1 360 ? 14.082 28.726 -2.033 1.00 87.69 360 THR A C 1
ATOM 2768 O O . THR A 1 360 ? 14.591 29.709 -1.491 1.00 87.69 360 THR A O 1
ATOM 2771 N N . LYS A 1 361 ? 12.896 28.810 -2.653 1.00 88.25 361 LYS A N 1
ATOM 2772 C CA . LYS A 1 361 ? 12.116 30.052 -2.711 1.00 88.25 361 LYS A CA 1
ATOM 2773 C C . LYS A 1 361 ? 11.803 30.567 -1.292 1.00 88.25 361 LYS A C 1
ATOM 2775 O O . LYS A 1 361 ? 11.211 29.833 -0.492 1.00 88.25 361 LYS A O 1
ATOM 2780 N N . PRO A 1 362 ? 12.133 31.833 -0.965 1.00 90.75 362 PRO A N 1
ATOM 2781 C CA . PRO A 1 362 ? 11.838 32.402 0.347 1.00 90.75 362 PRO A CA 1
ATOM 2782 C C . PRO A 1 362 ? 10.349 32.300 0.698 1.00 90.75 362 PRO A C 1
ATOM 2784 O O . PRO A 1 362 ? 9.486 32.652 -0.103 1.00 90.75 362 PRO A O 1
ATOM 2787 N N . GLY A 1 363 ? 10.041 31.804 1.899 1.00 91.06 363 GLY A N 1
ATOM 2788 C CA . GLY A 1 363 ? 8.665 31.673 2.394 1.00 91.06 363 GLY A CA 1
ATOM 2789 C C . GLY A 1 363 ? 7.859 30.488 1.839 1.00 91.06 363 GLY A C 1
ATOM 2790 O O . GLY A 1 363 ? 6.764 30.236 2.345 1.00 91.06 363 GLY A O 1
ATOM 2791 N N . LEU A 1 364 ? 8.385 29.717 0.875 1.00 93.19 364 LEU A N 1
ATOM 2792 C CA . LEU A 1 364 ? 7.673 28.575 0.286 1.00 93.19 364 LEU A CA 1
ATOM 2793 C C . LEU A 1 364 ? 7.374 27.489 1.321 1.00 93.19 364 LEU A C 1
ATOM 2795 O O . LEU A 1 364 ? 6.223 27.105 1.480 1.00 93.19 364 LEU A O 1
ATOM 2799 N N . ARG A 1 365 ? 8.379 27.059 2.094 1.00 94.00 365 ARG A N 1
ATOM 2800 C CA . ARG A 1 365 ? 8.206 26.030 3.136 1.00 94.00 365 ARG A CA 1
ATOM 2801 C C . ARG A 1 365 ? 7.149 26.412 4.175 1.00 94.00 365 ARG A C 1
ATOM 2803 O O . ARG A 1 365 ? 6.376 25.566 4.606 1.00 94.00 365 ARG A O 1
ATOM 2810 N N . LYS A 1 366 ? 7.104 27.693 4.562 1.00 94.19 366 LYS A N 1
ATOM 2811 C CA . LYS A 1 366 ? 6.080 28.213 5.478 1.00 94.19 366 LYS A CA 1
ATOM 2812 C C . LYS A 1 366 ? 4.694 28.162 4.835 1.00 94.19 366 LYS A C 1
ATOM 2814 O O . LYS A 1 366 ? 3.747 27.773 5.502 1.00 94.19 366 LYS A O 1
ATOM 2819 N N . SER A 1 367 ? 4.595 28.540 3.560 1.00 94.38 367 SER A N 1
ATOM 2820 C CA . SER A 1 367 ? 3.333 28.520 2.812 1.00 94.38 367 SER A CA 1
ATOM 2821 C C . SER A 1 367 ? 2.806 27.097 2.644 1.00 94.38 367 SER A C 1
ATOM 2823 O O . SER A 1 367 ? 1.641 26.871 2.934 1.00 94.38 367 SER A O 1
ATOM 2825 N N . ILE A 1 368 ? 3.671 26.141 2.279 1.00 96.12 368 ILE A N 1
ATOM 2826 C CA . ILE A 1 368 ? 3.338 24.710 2.207 1.00 96.12 368 ILE A CA 1
ATOM 2827 C C . ILE A 1 368 ? 2.833 24.225 3.562 1.00 96.12 368 ILE A C 1
ATOM 2829 O O . ILE A 1 368 ? 1.704 23.779 3.648 1.00 96.12 368 ILE A O 1
ATOM 2833 N N . SER A 1 369 ? 3.605 24.410 4.636 1.00 94.31 369 SER A N 1
ATOM 2834 C CA . SER A 1 369 ? 3.203 23.925 5.963 1.00 94.31 369 SER A CA 1
ATOM 2835 C C . SER A 1 369 ? 1.902 24.556 6.471 1.00 94.31 369 SER A C 1
ATOM 2837 O O . SER A 1 369 ? 1.133 23.907 7.174 1.00 94.31 369 SER A O 1
ATOM 2839 N N . GLN A 1 370 ? 1.647 25.826 6.150 1.00 94.31 370 GLN A N 1
ATOM 2840 C CA . GLN A 1 370 ? 0.384 26.472 6.495 1.00 94.31 370 GLN A CA 1
ATOM 2841 C C . GLN A 1 370 ? -0.777 25.883 5.689 1.00 94.31 370 GLN A C 1
ATOM 2843 O O . GLN A 1 370 ? -1.829 25.632 6.262 1.00 94.31 370 GLN A O 1
ATOM 2848 N N . GLN A 1 371 ? -0.567 25.645 4.396 1.00 94.94 371 GLN A N 1
ATOM 2849 C CA . GLN A 1 371 ? -1.577 25.091 3.507 1.00 94.94 371 GLN A CA 1
ATOM 2850 C C . GLN A 1 371 ? -1.889 23.623 3.827 1.00 94.94 371 GLN A C 1
ATOM 2852 O O . GLN A 1 371 ? -3.054 23.257 3.896 1.00 94.94 371 GLN A O 1
ATOM 2857 N N . GLU A 1 372 ? -0.867 22.812 4.110 1.00 95.56 372 GLU A N 1
ATOM 2858 C CA . GLU A 1 372 ? -1.008 21.429 4.587 1.00 95.56 372 GLU A CA 1
ATOM 2859 C C . GLU A 1 372 ? -1.881 21.376 5.841 1.00 95.56 372 GLU A C 1
ATOM 2861 O O . GLU A 1 372 ? -2.783 20.557 5.926 1.00 95.56 372 GLU A O 1
ATOM 2866 N N . LYS A 1 373 ? -1.681 22.295 6.795 1.00 92.31 373 LYS A N 1
ATOM 2867 C CA . LYS A 1 373 ? -2.535 22.380 7.989 1.00 92.31 373 LYS A CA 1
ATOM 2868 C C . LYS A 1 373 ? -3.977 22.743 7.658 1.00 92.31 373 LYS A C 1
ATOM 2870 O O . LYS A 1 373 ? -4.876 22.209 8.293 1.00 92.31 373 LYS A O 1
ATOM 2875 N N . THR A 1 374 ? -4.198 23.660 6.717 1.00 91.69 374 THR A N 1
ATOM 2876 C CA . THR A 1 374 ? -5.553 24.030 6.290 1.00 91.69 374 THR A CA 1
ATOM 2877 C C . THR A 1 374 ? -6.276 22.827 5.691 1.00 91.69 374 THR A C 1
ATOM 2879 O O . THR A 1 374 ? -7.357 22.497 6.161 1.00 91.69 374 THR A O 1
ATOM 2882 N N . VAL A 1 375 ? -5.649 22.136 4.733 1.00 94.00 375 VAL A N 1
ATOM 2883 C CA . VAL A 1 375 ? -6.229 20.951 4.077 1.00 94.00 375 VAL A CA 1
ATOM 2884 C C . VAL A 1 375 ? -6.387 19.790 5.063 1.00 94.00 375 VAL A C 1
ATOM 2886 O O . VAL A 1 375 ? -7.408 19.117 5.072 1.00 94.00 375 VAL A O 1
ATOM 2889 N N . LEU A 1 376 ? -5.420 19.570 5.958 1.00 92.12 376 LEU A N 1
ATOM 2890 C CA . LEU A 1 376 ? -5.528 18.532 6.986 1.00 92.12 376 LEU A CA 1
ATOM 2891 C C . LEU A 1 376 ? -6.705 18.790 7.936 1.00 92.12 376 LEU A C 1
ATOM 2893 O O . LEU A 1 376 ? -7.402 17.855 8.314 1.00 92.12 376 LEU A O 1
ATOM 2897 N N . ASN A 1 377 ? -6.943 20.050 8.312 1.00 87.81 377 ASN A N 1
ATOM 2898 C CA . ASN A 1 377 ? -8.070 20.402 9.173 1.00 87.81 377 ASN A CA 1
ATOM 2899 C C . ASN A 1 377 ? -9.427 20.172 8.493 1.00 87.81 377 ASN A C 1
ATOM 2901 O O . ASN A 1 377 ? -10.387 19.919 9.208 1.00 87.81 377 ASN A O 1
ATOM 2905 N N . SER A 1 378 ? -9.523 20.278 7.163 1.00 86.38 378 SER A N 1
ATOM 2906 C CA . SER A 1 378 ? -10.744 19.923 6.424 1.00 86.38 378 SER A CA 1
ATOM 2907 C C . SER A 1 378 ? -10.855 18.423 6.136 1.00 86.38 378 SER A C 1
ATOM 2909 O O . SER A 1 378 ? -11.959 17.924 5.971 1.00 86.38 378 SER A O 1
ATOM 2911 N N . ALA A 1 379 ? -9.730 17.704 6.077 1.00 90.88 379 ALA A N 1
ATOM 2912 C CA . ALA A 1 379 ? -9.698 16.266 5.813 1.00 90.88 379 ALA A CA 1
ATOM 2913 C C . ALA A 1 379 ? -10.084 15.414 7.034 1.00 90.88 379 ALA A C 1
ATOM 2915 O O . ALA A 1 379 ? -10.561 14.297 6.876 1.00 90.88 379 ALA A O 1
ATOM 2916 N N . ILE A 1 380 ? -9.842 15.901 8.255 1.00 90.81 380 ILE A N 1
ATOM 2917 C CA . ILE A 1 380 ? -10.202 15.177 9.479 1.00 90.81 380 ILE A CA 1
ATOM 2918 C C . ILE A 1 380 ? -11.584 15.651 9.946 1.00 90.81 380 ILE A C 1
ATOM 2920 O O . ILE A 1 380 ? -11.688 16.786 10.422 1.00 90.81 380 ILE A O 1
ATOM 2924 N N . PRO A 1 381 ? -12.628 14.805 9.877 1.00 89.31 381 PRO A N 1
ATOM 2925 C CA . PRO A 1 381 ? -13.957 15.182 10.330 1.00 89.31 381 PRO A CA 1
ATOM 2926 C C . PRO A 1 381 ? -13.979 15.449 11.839 1.00 89.31 381 PRO A C 1
ATOM 2928 O O . PRO A 1 381 ? -13.414 14.706 12.652 1.00 89.31 381 PRO A O 1
ATOM 2931 N N . HIS A 1 382 ? -14.670 16.517 12.221 1.00 89.12 382 HIS A N 1
ATOM 2932 C CA . HIS A 1 382 ? -14.896 16.897 13.605 1.00 89.12 382 HIS A CA 1
ATOM 2933 C C . HIS A 1 382 ? -16.099 16.134 14.146 1.00 89.12 382 HIS A C 1
ATOM 2935 O O . HIS A 1 382 ? -17.220 16.305 13.671 1.00 89.12 382 HIS A O 1
ATOM 2941 N N . LEU A 1 383 ? -15.872 15.315 15.165 1.00 90.06 383 LEU A N 1
ATOM 2942 C CA . LEU A 1 383 ? -16.889 14.482 15.788 1.00 90.06 383 LEU A CA 1
ATOM 2943 C C . LEU A 1 383 ? -17.272 15.058 17.149 1.00 90.06 383 LEU A C 1
ATOM 2945 O O . LEU A 1 383 ? -16.401 15.377 17.959 1.00 90.06 383 LEU A O 1
ATOM 2949 N N . SER A 1 384 ? -18.568 15.139 17.433 1.00 88.25 384 SER A N 1
ATOM 2950 C CA . SER A 1 384 ? -19.059 15.443 18.776 1.00 88.25 384 SER A CA 1
ATOM 2951 C C . SER A 1 384 ? -20.079 14.406 19.230 1.00 88.25 384 SER A C 1
ATOM 2953 O O . SER A 1 384 ? -20.911 13.935 18.455 1.00 88.25 384 SER A O 1
ATOM 2955 N N . THR A 1 385 ? -20.006 14.037 20.502 1.00 87.19 385 THR A N 1
ATOM 2956 C CA . THR A 1 385 ? -20.942 13.121 21.153 1.00 87.19 385 THR A CA 1
ATOM 2957 C C . THR A 1 385 ? -21.938 13.936 21.968 1.00 87.19 385 THR A C 1
ATOM 2959 O O . THR A 1 385 ? -21.541 14.687 22.860 1.00 87.19 385 THR A O 1
ATOM 2962 N N . THR A 1 386 ? -23.228 13.807 21.675 1.00 83.06 386 THR A N 1
ATOM 2963 C CA . THR A 1 386 ? -24.280 14.388 22.515 1.00 83.06 386 THR A CA 1
ATOM 2964 C C . THR A 1 386 ? -24.603 13.453 23.668 1.00 83.06 386 THR A C 1
ATOM 2966 O O . THR A 1 386 ? -24.552 12.235 23.489 1.00 83.06 386 THR A O 1
ATOM 2969 N N . ASP A 1 387 ? -25.026 14.022 24.794 1.00 80.81 387 ASP A N 1
ATOM 2970 C CA . ASP A 1 387 ? -25.463 13.248 25.955 1.00 80.81 387 ASP A CA 1
ATOM 2971 C C . ASP A 1 387 ? -26.584 12.283 25.558 1.00 80.81 387 ASP A C 1
ATOM 2973 O O . ASP A 1 387 ? -27.535 12.651 24.859 1.00 80.81 387 ASP A O 1
ATOM 2977 N N . PHE A 1 388 ? -26.437 11.025 25.961 1.00 88.38 388 PHE A N 1
ATOM 2978 C CA . PHE A 1 388 ? -27.422 9.996 25.671 1.00 88.38 388 PHE A CA 1
ATOM 2979 C C . PHE A 1 388 ? -28.657 10.206 26.545 1.00 88.38 388 PHE A C 1
ATOM 2981 O O . PHE A 1 388 ? -28.563 10.219 27.769 1.00 88.38 388 PHE A O 1
ATOM 2988 N N . ASP A 1 389 ? -29.835 10.311 25.933 1.00 85.75 389 ASP A N 1
ATOM 2989 C CA . ASP A 1 389 ? -31.070 10.538 26.685 1.00 85.75 389 ASP A CA 1
ATOM 2990 C C . ASP A 1 389 ? -31.365 9.354 27.623 1.00 85.75 389 ASP A C 1
ATOM 2992 O O . ASP A 1 389 ? -31.519 8.211 27.177 1.00 85.75 389 ASP A O 1
ATOM 2996 N N . SER A 1 390 ? -31.510 9.626 28.923 1.00 80.19 390 SER A N 1
ATOM 2997 C CA . SER A 1 390 ? -31.889 8.640 29.939 1.00 80.19 390 SER A CA 1
ATOM 2998 C C . SER A 1 390 ? -33.331 8.887 30.419 1.00 80.19 390 SER A C 1
ATOM 3000 O O . SER A 1 390 ? -33.705 9.959 30.894 1.00 80.19 390 SER A O 1
ATOM 3002 N N . ARG A 1 391 ? -34.217 7.887 30.273 1.00 68.50 391 ARG A N 1
ATOM 3003 C CA . ARG A 1 391 ? -35.618 7.998 30.748 1.00 68.50 391 ARG A CA 1
ATOM 3004 C C . ARG A 1 391 ? -35.756 7.807 32.263 1.00 68.50 391 ARG A C 1
ATOM 3006 O O . ARG A 1 391 ? -36.789 8.167 32.831 1.00 68.50 391 ARG A O 1
ATOM 3013 N N . TYR A 1 392 ? -34.737 7.248 32.911 1.00 65.12 392 TYR A N 1
ATOM 3014 C CA . TYR A 1 392 ? -34.731 6.882 34.325 1.00 65.12 392 TYR A CA 1
ATOM 3015 C C . TYR A 1 392 ? -33.909 7.905 35.121 1.00 65.12 392 TYR A C 1
ATOM 3017 O O . TYR A 1 392 ? -32.688 7.892 35.087 1.00 65.12 392 TYR A O 1
ATOM 3025 N N . ARG A 1 393 ? -34.590 8.816 35.829 1.00 55.78 393 ARG A N 1
ATOM 3026 C CA . ARG A 1 393 ? -33.981 9.995 36.484 1.00 55.78 393 ARG A CA 1
ATOM 3027 C C . ARG A 1 393 ? -33.082 9.695 37.686 1.00 55.78 393 ARG A C 1
ATOM 3029 O O . ARG A 1 393 ? -32.398 10.599 38.154 1.00 55.78 393 ARG A O 1
ATOM 3036 N N . ASP A 1 394 ? -33.120 8.476 38.213 1.00 58.59 394 ASP A N 1
ATOM 3037 C CA . ASP A 1 394 ? -32.469 8.160 39.486 1.00 58.59 394 ASP A CA 1
ATOM 3038 C C . ASP A 1 394 ? -30.981 7.791 39.313 1.00 58.59 394 ASP A C 1
ATOM 3040 O O . ASP A 1 394 ? -30.223 7.863 40.281 1.00 58.59 394 ASP A O 1
ATOM 3044 N N . GLN A 1 395 ? -30.548 7.450 38.087 1.00 66.44 395 GLN A N 1
ATOM 3045 C CA . GLN A 1 395 ? -29.155 7.172 37.711 1.00 66.44 395 GLN A CA 1
ATOM 3046 C C . GLN A 1 395 ? -28.904 7.612 36.261 1.00 66.44 395 GLN A C 1
ATOM 3048 O O . GLN A 1 395 ? -29.427 7.005 35.326 1.00 66.44 395 GLN A O 1
ATOM 3053 N N . ASP A 1 396 ? -28.115 8.672 36.070 1.00 76.06 396 ASP A N 1
ATOM 3054 C CA . ASP A 1 396 ? -27.861 9.244 34.745 1.00 76.06 396 ASP A CA 1
ATOM 3055 C C . ASP A 1 396 ? -26.773 8.472 33.984 1.00 76.06 396 ASP A C 1
ATOM 3057 O O . ASP A 1 396 ? -25.612 8.867 33.889 1.00 76.06 396 ASP A O 1
ATOM 3061 N N . TYR A 1 397 ? -27.145 7.299 33.473 1.00 86.75 397 TYR A N 1
ATOM 3062 C CA . TYR A 1 397 ? -26.245 6.460 32.681 1.00 86.75 397 TYR A CA 1
ATOM 3063 C C . TYR A 1 397 ? -25.900 7.058 31.309 1.00 86.75 397 TYR A C 1
ATOM 3065 O O . TYR A 1 397 ? -24.954 6.597 30.669 1.00 86.75 397 TYR A O 1
ATOM 3073 N N . GLY A 1 398 ? -26.638 8.079 30.864 1.00 87.25 398 GLY A N 1
ATOM 3074 C CA . GLY A 1 398 ? -26.409 8.757 29.592 1.00 87.25 398 GLY A CA 1
ATOM 3075 C C . GLY A 1 398 ? -25.039 9.430 29.517 1.00 87.25 398 GLY A C 1
ATOM 3076 O O . GLY A 1 398 ? -24.265 9.187 28.586 1.00 87.25 398 GLY A O 1
ATOM 3077 N N . ASP A 1 399 ? -24.699 10.204 30.547 1.00 85.56 399 ASP A N 1
ATOM 3078 C CA . ASP A 1 399 ? -23.410 10.897 30.670 1.00 85.56 399 ASP A CA 1
ATOM 3079 C C . ASP A 1 399 ? -22.234 9.916 30.744 1.00 85.56 399 ASP A C 1
ATOM 3081 O O . ASP A 1 399 ? -21.174 10.129 30.147 1.00 85.56 399 ASP A O 1
ATOM 3085 N N . VAL A 1 400 ? -22.436 8.802 31.453 1.00 87.12 400 VAL A N 1
ATOM 3086 C CA . VAL A 1 400 ? -21.434 7.741 31.606 1.00 87.12 400 VAL A CA 1
ATOM 3087 C C . VAL A 1 400 ? -21.106 7.126 30.247 1.00 87.12 400 VAL A C 1
ATOM 3089 O O . VAL A 1 400 ? -19.934 7.043 29.880 1.00 87.12 400 VAL A O 1
ATOM 3092 N N . ILE A 1 401 ? -22.131 6.747 29.479 1.00 90.75 401 ILE A N 1
ATOM 3093 C CA . ILE A 1 401 ? -21.966 6.184 28.132 1.00 90.75 401 ILE A CA 1
ATOM 3094 C C . ILE A 1 401 ? -21.250 7.179 27.220 1.00 90.75 401 ILE A C 1
ATOM 3096 O O . ILE A 1 401 ? -20.278 6.816 26.562 1.00 90.75 401 ILE A O 1
ATOM 3100 N N . THR A 1 402 ? -21.687 8.438 27.231 1.00 90.19 402 THR A N 1
ATOM 3101 C CA . THR A 1 402 ? -21.104 9.514 26.416 1.00 90.19 402 THR A CA 1
ATOM 3102 C C . THR A 1 402 ? -19.616 9.683 26.717 1.00 90.19 402 THR A C 1
ATOM 3104 O O . THR A 1 402 ? -18.793 9.675 25.805 1.00 90.19 402 THR A O 1
ATOM 3107 N N . THR A 1 403 ? -19.251 9.743 28.000 1.00 89.50 403 THR A N 1
ATOM 3108 C CA . THR A 1 403 ? -17.855 9.876 28.440 1.00 89.50 403 THR A CA 1
ATOM 3109 C C . THR A 1 403 ? -17.000 8.695 27.973 1.00 89.50 403 THR A C 1
ATOM 3111 O O . THR A 1 403 ? -15.907 8.901 27.443 1.00 89.50 403 THR A O 1
ATOM 3114 N N . PHE A 1 404 ? -17.495 7.460 28.126 1.00 90.81 404 PHE A N 1
ATOM 3115 C CA . PHE A 1 404 ? -16.755 6.266 27.709 1.00 90.81 404 PHE A CA 1
ATOM 3116 C C . PHE A 1 404 ? -16.599 6.164 26.196 1.00 90.81 404 PHE A C 1
ATOM 3118 O O . PHE A 1 404 ? -15.512 5.821 25.743 1.00 90.81 404 PHE A O 1
ATOM 3125 N N . ILE A 1 405 ? -17.630 6.499 25.416 1.00 92.56 405 ILE A N 1
ATOM 3126 C CA . ILE A 1 405 ? -17.533 6.526 23.951 1.00 92.56 405 ILE A CA 1
ATOM 3127 C C . ILE A 1 405 ? -16.474 7.543 23.518 1.00 92.56 405 ILE A C 1
ATOM 3129 O O . ILE A 1 405 ? -15.589 7.211 22.733 1.00 92.56 405 ILE A O 1
ATOM 3133 N N . THR A 1 406 ? -16.520 8.763 24.057 1.00 90.62 406 THR A N 1
ATOM 3134 C CA . THR A 1 406 ? -15.556 9.825 23.737 1.00 90.62 406 THR A CA 1
ATOM 3135 C C . THR A 1 406 ? -14.129 9.407 24.063 1.00 90.62 406 THR A C 1
ATOM 3137 O O . THR A 1 406 ? -13.237 9.554 23.227 1.00 90.62 406 THR A O 1
ATOM 3140 N N . GLN A 1 407 ? -13.914 8.832 25.249 1.00 91.00 407 GLN A N 1
ATOM 3141 C CA . GLN A 1 407 ? -12.609 8.307 25.638 1.00 91.00 407 GLN A CA 1
ATOM 3142 C C . GLN A 1 407 ? -12.158 7.178 24.700 1.00 91.00 407 GLN A C 1
ATOM 3144 O O . GLN A 1 407 ? -11.021 7.191 24.231 1.00 91.00 407 GLN A O 1
ATOM 3149 N N . TYR A 1 408 ? -13.050 6.236 24.382 1.00 93.69 408 TYR A N 1
ATOM 3150 C CA . TYR A 1 408 ? -12.741 5.102 23.515 1.00 93.69 408 TYR A CA 1
ATOM 3151 C C . TYR A 1 408 ? -12.302 5.560 22.120 1.00 93.69 408 TYR A C 1
ATOM 3153 O O . TYR A 1 408 ? -11.276 5.107 21.613 1.00 93.69 408 TYR A O 1
ATOM 3161 N N . LEU A 1 409 ? -13.027 6.508 21.522 1.00 92.12 409 LEU A N 1
ATOM 3162 C CA . LEU A 1 409 ? -12.696 7.070 20.211 1.00 92.12 409 LEU A CA 1
ATOM 3163 C C . LEU A 1 409 ? -11.371 7.841 20.238 1.00 92.12 409 LEU A C 1
ATOM 3165 O O . LEU A 1 409 ? -10.570 7.707 19.314 1.00 92.12 409 LEU A O 1
ATOM 3169 N N . PHE A 1 410 ? -11.109 8.600 21.307 1.00 90.50 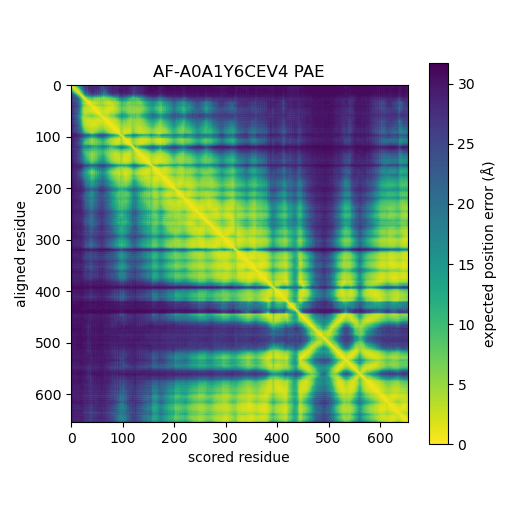410 PHE A N 1
ATOM 3170 C CA . PHE A 1 410 ? -9.853 9.336 21.469 1.00 90.50 410 PHE A CA 1
ATOM 3171 C C . PHE A 1 410 ? -8.642 8.397 21.529 1.00 90.50 410 PHE A C 1
ATOM 3173 O O . PHE A 1 410 ? -7.587 8.703 20.976 1.00 90.50 410 PHE A O 1
ATOM 3180 N N . GLU A 1 411 ? -8.795 7.249 22.190 1.00 91.94 411 GLU A N 1
ATOM 3181 C CA . GLU A 1 411 ? -7.737 6.249 22.338 1.00 91.94 411 GLU A CA 1
ATOM 3182 C C . GLU A 1 411 ? -7.484 5.451 21.049 1.00 91.94 411 GLU A C 1
ATOM 3184 O O . GLU A 1 411 ? -6.329 5.154 20.740 1.00 91.94 411 GLU A O 1
ATOM 3189 N N . HIS A 1 412 ? -8.532 5.117 20.288 1.00 93.50 412 HIS A N 1
ATOM 3190 C CA . HIS A 1 412 ? -8.427 4.163 19.176 1.00 93.50 412 HIS A CA 1
ATOM 3191 C C . HIS A 1 412 ? -8.265 4.816 17.797 1.00 93.50 412 HIS A C 1
ATOM 3193 O O . HIS A 1 412 ? -7.593 4.240 16.944 1.00 93.50 412 HIS A O 1
ATOM 3199 N N . ILE A 1 413 ? -8.823 6.011 17.564 1.00 92.31 413 ILE A N 1
ATOM 3200 C CA . ILE A 1 413 ? -8.786 6.684 16.249 1.00 92.31 413 ILE A CA 1
ATOM 3201 C C . ILE A 1 413 ? -8.349 8.164 16.313 1.00 92.31 413 ILE A C 1
ATOM 3203 O O . ILE A 1 413 ? -8.995 9.035 15.725 1.00 92.31 413 ILE A O 1
ATOM 3207 N N . PRO A 1 414 ? -7.212 8.493 16.963 1.00 87.25 414 PRO A N 1
ATOM 3208 C CA . PRO A 1 414 ? -6.796 9.881 17.201 1.00 87.25 414 PRO A CA 1
ATOM 3209 C C . PRO A 1 414 ? -6.441 10.678 15.932 1.00 87.25 414 PRO A C 1
ATOM 3211 O O . PRO A 1 414 ? -6.357 11.903 15.986 1.00 87.25 414 PRO A O 1
ATOM 3214 N N . ASN A 1 415 ? -6.184 9.997 14.809 1.00 89.56 415 ASN A N 1
ATOM 3215 C CA . ASN A 1 415 ? -5.777 10.618 13.544 1.00 89.56 415 ASN A CA 1
ATOM 3216 C C . ASN A 1 415 ? -6.892 10.642 12.486 1.00 89.56 415 ASN A C 1
ATOM 3218 O O . ASN A 1 415 ? -6.714 11.287 11.456 1.00 89.56 415 ASN A O 1
ATOM 3222 N N . ASP A 1 416 ? -7.996 9.928 12.713 1.00 89.69 416 ASP A N 1
ATOM 3223 C CA . ASP A 1 416 ? -9.094 9.787 11.747 1.00 89.69 416 ASP A CA 1
ATOM 3224 C C . ASP A 1 416 ? -10.268 10.711 12.062 1.00 89.69 416 ASP A C 1
ATOM 3226 O O . ASP A 1 416 ? -10.994 11.115 11.160 1.00 89.69 416 ASP A O 1
ATOM 3230 N N . VAL A 1 417 ? -10.450 11.077 13.332 1.00 90.81 417 VAL A N 1
ATOM 3231 C CA . VAL A 1 417 ? -11.491 12.015 13.756 1.00 90.81 417 VAL A CA 1
ATOM 3232 C C . VAL A 1 417 ? -10.938 12.994 14.771 1.00 90.81 417 VAL A C 1
ATOM 3234 O O . VAL A 1 417 ? -10.105 12.656 15.615 1.00 90.81 417 VAL A O 1
ATOM 3237 N N . ARG A 1 418 ? -11.443 14.224 14.732 1.00 89.44 418 ARG A N 1
ATOM 3238 C CA . ARG A 1 418 ? -11.136 15.229 15.742 1.00 89.44 418 ARG A CA 1
ATOM 3239 C C . ARG A 1 418 ? -12.310 15.378 16.688 1.00 89.44 418 ARG A C 1
ATOM 3241 O O . ARG A 1 418 ? -13.345 15.928 16.329 1.00 89.44 418 ARG A O 1
ATOM 3248 N N . ILE A 1 419 ? -12.128 14.918 17.915 1.00 87.44 419 ILE A N 1
ATOM 3249 C CA . ILE A 1 419 ? -13.171 14.985 18.934 1.00 87.44 419 ILE A CA 1
ATOM 3250 C C . ILE A 1 419 ? -13.297 16.420 19.454 1.00 87.44 419 ILE A C 1
ATOM 3252 O O . ILE A 1 419 ? -12.307 17.042 19.847 1.00 87.44 419 ILE A O 1
ATOM 3256 N N . VAL A 1 420 ? -14.524 16.938 19.450 1.00 82.19 420 VAL A N 1
ATOM 3257 C CA . VAL A 1 420 ? -14.889 18.251 19.988 1.00 82.19 420 VAL A CA 1
ATOM 3258 C C . VAL A 1 420 ? -15.886 18.054 21.125 1.00 82.19 420 VAL A C 1
ATOM 3260 O O . VAL A 1 420 ? -17.012 17.598 20.915 1.00 82.19 420 VAL A O 1
ATOM 3263 N N . GLU A 1 421 ? -15.476 18.421 22.338 1.00 69.81 421 GLU A N 1
ATOM 3264 C CA . GLU A 1 421 ? -16.342 18.346 23.515 1.00 69.81 421 GLU A CA 1
ATOM 3265 C C . GLU A 1 421 ? -17.475 19.380 23.452 1.00 69.81 421 GLU A C 1
ATOM 3267 O O . GLU A 1 421 ? -17.289 20.534 23.046 1.00 69.81 421 GLU A O 1
ATOM 3272 N N . ARG A 1 422 ? -18.668 18.973 23.899 1.00 64.44 422 ARG A N 1
ATOM 3273 C CA . ARG A 1 422 ? -19.895 19.774 23.821 1.00 64.44 422 ARG A CA 1
ATOM 3274 C C . ARG A 1 422 ? -19.811 21.102 24.581 1.00 64.44 422 ARG A C 1
ATOM 3276 O O . ARG A 1 422 ? -20.333 22.102 24.099 1.00 64.44 422 ARG A O 1
ATOM 3283 N N . GLU A 1 423 ? -19.131 21.161 25.726 1.00 61.75 423 GLU A N 1
ATOM 3284 C CA . GLU A 1 423 ? -18.955 22.416 26.480 1.00 61.75 423 GLU A CA 1
ATOM 3285 C C . GLU A 1 423 ? -18.182 23.463 25.668 1.00 61.75 423 GLU A C 1
ATOM 3287 O O . GLU A 1 423 ? -18.510 24.653 25.686 1.00 61.75 423 GLU A O 1
ATOM 3292 N N . GLN A 1 424 ? -17.199 23.005 24.888 1.00 59.00 424 GLN A N 1
ATOM 3293 C CA . GLN A 1 424 ? -16.456 23.844 23.957 1.00 59.00 424 GLN A CA 1
ATOM 3294 C C . GLN A 1 424 ? -17.345 24.242 22.776 1.00 59.00 424 GLN A C 1
ATOM 3296 O O . GLN A 1 424 ? -17.350 25.411 22.400 1.00 59.00 424 GLN A O 1
ATOM 3301 N N . TYR A 1 425 ? -18.171 23.330 22.252 1.00 59.91 425 TYR A N 1
ATOM 3302 C CA . TYR A 1 425 ? -19.153 23.641 21.207 1.00 59.91 425 TYR A CA 1
ATOM 3303 C C . TYR A 1 425 ? -20.169 24.710 21.647 1.00 59.91 425 TYR A C 1
ATOM 3305 O O . TYR A 1 425 ? -20.388 25.694 20.939 1.00 59.91 425 TYR A O 1
ATOM 3313 N N . GLU A 1 426 ? -20.766 24.579 22.834 1.00 62.12 426 GLU A N 1
ATOM 3314 C CA . GLU A 1 426 ? -21.735 25.545 23.358 1.00 62.12 426 GLU A CA 1
ATOM 3315 C C . GLU A 1 426 ? -21.087 26.897 23.693 1.00 62.12 426 GLU A C 1
ATOM 3317 O O . GLU A 1 426 ? -21.695 27.944 23.443 1.00 62.12 426 GLU A O 1
ATOM 3322 N N . ALA A 1 427 ? -19.851 26.900 24.208 1.00 59.66 427 ALA A N 1
ATOM 3323 C CA . ALA A 1 427 ? -19.069 28.115 24.423 1.00 59.66 427 ALA A CA 1
ATOM 3324 C C . ALA A 1 427 ? -18.748 28.825 23.097 1.00 59.66 427 ALA A C 1
ATOM 3326 O O . ALA A 1 427 ? -19.007 30.023 22.981 1.00 59.66 427 ALA A O 1
ATOM 3327 N N . ILE A 1 428 ? -18.304 28.083 22.075 1.00 57.12 428 ILE A N 1
ATOM 3328 C CA . ILE A 1 428 ? -18.049 28.591 20.718 1.00 57.12 428 ILE A CA 1
ATOM 3329 C C . ILE A 1 428 ? -19.337 29.164 20.111 1.00 57.12 428 ILE A C 1
ATOM 3331 O O . ILE A 1 428 ? -19.344 30.278 19.584 1.00 57.12 428 ILE A O 1
ATOM 3335 N N . MET A 1 429 ? -20.462 28.456 20.228 1.00 58.41 429 MET A N 1
ATOM 3336 C CA . MET A 1 429 ? -21.756 28.911 19.707 1.00 58.41 429 MET A CA 1
ATOM 3337 C C . MET A 1 429 ? -22.285 30.149 20.443 1.00 58.41 429 MET A C 1
ATOM 3339 O O . MET A 1 429 ? -22.905 31.024 19.828 1.00 58.41 429 MET A O 1
ATOM 3343 N N . ARG A 1 430 ? -22.043 30.259 21.755 1.00 64.56 430 ARG A N 1
ATOM 3344 C CA . ARG A 1 430 ? -22.395 31.437 22.561 1.00 64.56 430 ARG A CA 1
ATOM 3345 C C . ARG A 1 430 ? -21.518 32.638 22.208 1.00 64.56 430 ARG A C 1
ATOM 3347 O O . ARG A 1 430 ? -22.048 33.736 22.056 1.00 64.56 430 ARG A O 1
ATOM 3354 N N . GLU A 1 431 ? -20.218 32.431 22.025 1.00 60.81 431 GLU A N 1
ATOM 3355 C CA . GLU A 1 431 ? -19.271 33.465 21.603 1.00 60.81 431 GLU A CA 1
ATOM 3356 C C . GLU A 1 431 ? -19.564 33.949 20.174 1.00 60.81 431 GLU A C 1
ATOM 3358 O O . GLU A 1 431 ? -19.582 35.153 19.936 1.00 60.81 431 GLU A O 1
ATOM 3363 N N . ARG A 1 432 ? -19.950 33.056 19.252 1.00 61.72 432 ARG A N 1
ATOM 3364 C CA . ARG A 1 432 ? -20.410 33.387 17.886 1.00 61.72 432 ARG A CA 1
ATOM 3365 C C . ARG A 1 432 ? -21.639 34.297 17.872 1.00 61.72 432 ARG A C 1
ATOM 3367 O O . ARG A 1 432 ? -21.690 35.261 17.108 1.00 61.72 432 ARG A O 1
ATOM 3374 N N . LYS A 1 433 ? -22.631 34.017 18.730 1.00 60.34 433 LYS A N 1
ATOM 3375 C CA . LYS A 1 433 ? -23.822 34.875 18.891 1.00 60.34 433 LYS A CA 1
ATOM 3376 C C . LYS A 1 433 ? -23.466 36.277 19.403 1.00 60.34 433 LYS A C 1
ATOM 3378 O O . LYS A 1 433 ? -24.228 37.207 19.161 1.00 60.34 433 LYS A O 1
ATOM 3383 N N . LEU A 1 434 ? -22.337 36.421 20.100 1.00 65.38 434 LEU A N 1
ATOM 3384 C CA . LEU A 1 434 ? -21.858 37.682 20.670 1.00 65.38 434 LEU A CA 1
ATOM 3385 C C . LEU A 1 434 ? -20.885 38.438 19.746 1.00 65.38 434 LEU A C 1
ATOM 3387 O O . LEU A 1 434 ? -20.896 39.666 19.754 1.00 65.38 434 LEU A O 1
ATOM 3391 N N . SER A 1 435 ? -20.055 37.740 18.962 1.00 56.22 435 SER A N 1
ATOM 3392 C CA . SER A 1 435 ? -18.962 38.333 18.176 1.00 56.22 435 SER A CA 1
ATOM 3393 C C . SER A 1 435 ? -19.346 38.734 16.749 1.00 56.22 435 SER A C 1
ATOM 3395 O O . SER A 1 435 ? -18.642 39.537 16.142 1.00 56.22 435 SER A O 1
ATOM 3397 N N . GLY A 1 436 ? -20.444 38.205 16.194 1.00 52.50 436 GLY A N 1
ATOM 3398 C CA . GLY A 1 436 ? -20.942 38.563 14.857 1.00 52.50 436 GLY A CA 1
ATOM 3399 C C . GLY A 1 436 ? -20.038 38.157 13.681 1.00 52.50 436 GLY A C 1
ATOM 3400 O O . GLY A 1 436 ? -20.436 38.336 12.533 1.00 52.50 436 GLY A O 1
ATOM 3401 N N . ASN A 1 437 ? -18.860 37.583 13.945 1.00 49.28 437 ASN A N 1
ATOM 3402 C CA . ASN A 1 437 ? -17.961 37.027 12.941 1.00 49.28 437 ASN A CA 1
ATOM 3403 C C . ASN A 1 437 ? -18.304 35.553 12.699 1.00 49.28 437 ASN A C 1
ATOM 3405 O O . ASN A 1 437 ? -18.280 34.729 13.610 1.00 49.28 437 ASN A O 1
ATOM 3409 N N . SER A 1 438 ? -18.621 35.231 11.448 1.00 48.31 438 SER A N 1
ATOM 3410 C CA . SER A 1 438 ? -18.980 33.893 10.969 1.00 48.31 438 SER A CA 1
ATOM 3411 C C . SER A 1 438 ? -17.817 33.150 10.297 1.00 48.31 438 SER A C 1
ATOM 3413 O O . SER A 1 438 ? -18.058 32.184 9.580 1.00 48.31 438 SER A O 1
ATOM 3415 N N . GLU A 1 439 ? -16.571 33.590 10.484 1.00 45.16 439 GLU A N 1
ATOM 3416 C CA . GLU A 1 439 ? -15.400 32.921 9.903 1.00 45.16 439 GLU A CA 1
ATOM 3417 C C . GLU A 1 439 ? -14.985 31.698 10.743 1.00 45.16 439 GLU A C 1
ATOM 3419 O O . GLU A 1 439 ? -14.358 31.816 11.793 1.00 45.16 439 GLU A O 1
ATOM 3424 N N . ALA A 1 440 ? -15.425 30.533 10.253 1.00 45.66 440 ALA A N 1
ATOM 3425 C CA . ALA A 1 440 ? -14.892 29.173 10.383 1.00 45.66 440 ALA A CA 1
ATOM 3426 C C . ALA A 1 440 ? -14.039 28.833 11.626 1.00 45.66 440 ALA A C 1
ATOM 3428 O O . ALA A 1 440 ? -12.816 28.708 11.561 1.00 45.66 440 ALA A O 1
ATOM 3429 N N . LEU A 1 441 ? -14.718 28.537 12.735 1.00 44.75 441 LEU A N 1
ATOM 3430 C CA . LEU A 1 441 ? -14.274 27.495 13.662 1.00 44.75 441 LEU A CA 1
ATOM 3431 C C . LEU A 1 441 ? -15.222 26.305 13.469 1.00 44.75 441 LEU A C 1
ATOM 3433 O O . LEU A 1 441 ? -16.437 26.473 13.577 1.00 44.75 441 LEU A O 1
ATOM 3437 N N . SER A 1 442 ? -14.647 25.154 13.106 1.00 51.91 442 SER A N 1
ATOM 3438 C CA . SER A 1 442 ? -15.292 23.882 12.748 1.00 51.91 442 SER A CA 1
ATOM 3439 C C . SER A 1 442 ? -16.523 23.582 13.605 1.00 51.91 442 SER A C 1
ATOM 3441 O O . SER A 1 442 ? -16.412 23.219 14.780 1.00 51.91 442 SER A O 1
ATOM 3443 N N . SER A 1 443 ? -17.708 23.746 13.030 1.00 65.88 443 SER A N 1
ATOM 3444 C CA . SER A 1 443 ? -18.973 23.585 13.737 1.00 65.88 443 SER A CA 1
ATOM 3445 C C . SER A 1 443 ? -19.445 22.136 13.761 1.00 65.88 443 SER A C 1
ATOM 3447 O O . SER A 1 443 ? -20.633 21.930 13.600 1.00 65.88 443 SER A O 1
ATOM 3449 N N . VAL A 1 444 ? -18.546 21.175 14.004 1.00 77.94 444 VAL A N 1
ATOM 3450 C CA . VAL A 1 444 ? -18.820 19.725 14.037 1.00 77.94 444 VAL A CA 1
ATOM 3451 C C . VAL A 1 444 ? -19.340 19.193 12.694 1.00 77.94 444 VAL A C 1
ATOM 3453 O O . VAL A 1 444 ? -20.334 19.673 12.172 1.00 77.94 444 VAL A O 1
ATOM 3456 N N . ASP A 1 445 ? -18.686 18.173 12.150 1.00 86.94 445 ASP A N 1
ATOM 3457 C CA . ASP A 1 445 ? -19.087 17.537 10.889 1.00 86.94 445 ASP A CA 1
ATOM 3458 C C . ASP A 1 445 ? -19.992 16.326 11.169 1.00 86.94 445 ASP A C 1
ATOM 3460 O O . ASP A 1 445 ? -20.961 16.066 10.457 1.00 86.94 445 ASP A O 1
ATOM 3464 N N . LEU A 1 446 ? -19.722 15.617 12.271 1.00 90.19 446 LEU A N 1
ATOM 3465 C CA . LEU A 1 446 ? -20.399 14.386 12.662 1.00 90.19 446 LEU A CA 1
ATOM 3466 C C . LEU A 1 446 ? -20.900 14.442 14.108 1.00 90.19 446 LEU A C 1
ATOM 3468 O O . LEU A 1 446 ? -20.189 14.861 15.023 1.00 90.19 446 LEU A O 1
ATOM 3472 N N . LEU A 1 447 ? -22.115 13.949 14.330 1.00 89.38 447 LEU A N 1
ATOM 3473 C CA . LEU A 1 447 ? -22.767 13.890 15.634 1.00 89.38 447 LEU A CA 1
ATOM 3474 C C . LEU A 1 447 ? -23.127 12.453 16.004 1.00 89.38 447 LEU A C 1
ATOM 3476 O O . LEU A 1 447 ? -23.850 11.775 15.275 1.00 89.38 447 LEU A O 1
ATOM 3480 N N . VAL A 1 448 ? -22.681 12.012 17.178 1.00 92.12 448 VAL A N 1
ATOM 3481 C CA . VAL A 1 448 ? -23.150 10.770 17.804 1.00 92.12 448 VAL A CA 1
ATOM 3482 C C . VAL A 1 448 ? -24.258 11.127 18.780 1.00 92.12 448 VAL A C 1
ATOM 3484 O O . VAL A 1 448 ? -24.030 11.894 19.711 1.00 92.12 448 VAL A O 1
ATOM 3487 N N . SER A 1 449 ? -25.446 10.563 18.579 1.00 90.12 449 SER A N 1
ATOM 3488 C CA . SER A 1 449 ? -26.587 10.738 19.485 1.00 90.12 449 SER A CA 1
ATOM 3489 C C . SER A 1 449 ? -27.225 9.401 19.817 1.00 90.12 449 SER A C 1
ATOM 3491 O O . SER A 1 449 ? -27.199 8.484 18.998 1.00 90.12 449 SER A O 1
ATOM 3493 N N . GLY A 1 450 ? -27.823 9.279 20.998 1.00 91.56 450 GLY A N 1
ATOM 3494 C CA . GLY A 1 450 ? -28.459 8.036 21.407 1.00 91.56 450 GLY A CA 1
ATOM 3495 C C . GLY A 1 450 ? -29.355 8.183 22.624 1.00 91.56 450 GLY A C 1
ATOM 3496 O O . GLY A 1 450 ? -29.507 9.265 23.183 1.00 91.56 450 GLY A O 1
ATOM 3497 N N . SER A 1 451 ? -29.989 7.079 23.004 1.00 92.62 451 SER A N 1
ATOM 3498 C CA . SER A 1 451 ? -30.848 7.007 24.180 1.00 92.62 451 SER A CA 1
ATOM 3499 C C . SER A 1 451 ? -30.751 5.644 24.854 1.00 92.62 451 SER A C 1
ATOM 3501 O O . SER A 1 451 ? -30.696 4.605 24.185 1.00 92.62 451 SER A O 1
ATOM 3503 N N . VAL A 1 452 ? -30.752 5.652 26.186 1.00 92.69 452 VAL A N 1
ATOM 3504 C CA . VAL A 1 452 ? -30.844 4.445 27.010 1.00 92.69 452 VAL A CA 1
ATOM 3505 C C . VAL A 1 452 ? -32.297 3.977 26.993 1.00 92.69 452 VAL A C 1
ATOM 3507 O O . VAL A 1 452 ? -33.198 4.658 27.492 1.00 92.69 452 VAL A O 1
ATOM 3510 N N . LEU A 1 453 ? -32.528 2.820 26.379 1.00 91.19 453 LEU A N 1
ATOM 3511 C CA . LEU A 1 453 ? -33.856 2.241 26.197 1.00 91.19 453 LEU A CA 1
ATOM 3512 C C . LEU A 1 453 ? -34.310 1.472 27.438 1.00 91.19 453 LEU A C 1
ATOM 3514 O O . LEU A 1 453 ? -35.456 1.615 27.863 1.00 91.19 453 LEU A O 1
ATOM 3518 N N . GLU A 1 454 ? -33.415 0.673 28.019 1.00 89.50 454 GLU A N 1
ATOM 3519 C CA . GLU A 1 454 ? -33.701 -0.172 29.177 1.00 89.50 454 GLU A CA 1
ATOM 3520 C C . GLU A 1 454 ? -32.487 -0.220 30.107 1.00 89.50 454 GLU A C 1
ATOM 3522 O O . GLU A 1 454 ? -31.362 -0.412 29.659 1.00 89.50 454 GLU A O 1
ATOM 3527 N N . SER A 1 455 ? -32.718 -0.048 31.407 1.00 90.81 455 SER A N 1
ATOM 3528 C CA . SER A 1 455 ? -31.702 -0.194 32.451 1.00 90.81 455 SER A CA 1
ATOM 3529 C C . SER A 1 455 ? -32.386 -0.732 33.705 1.00 90.81 455 SER A C 1
ATOM 3531 O O . SER A 1 455 ? -33.002 0.026 34.459 1.00 90.81 455 SER A O 1
ATOM 3533 N N . LYS A 1 456 ? -32.364 -2.052 33.902 1.00 91.19 456 LYS A N 1
ATOM 3534 C CA . LYS A 1 456 ? -33.041 -2.687 35.043 1.00 91.19 456 LYS A CA 1
ATOM 3535 C C . LYS A 1 456 ? -32.291 -3.909 35.556 1.00 91.19 456 LYS A C 1
ATOM 3537 O O . LYS A 1 456 ? -31.558 -4.555 34.812 1.00 91.19 456 LYS A O 1
ATOM 3542 N N . VAL A 1 457 ? -32.520 -4.241 36.824 1.00 93.06 457 VAL A N 1
ATOM 3543 C CA . VAL A 1 457 ? -32.039 -5.475 37.452 1.00 93.06 457 VAL A CA 1
ATOM 3544 C C . VAL A 1 457 ? -33.236 -6.244 37.993 1.00 93.06 457 VAL A C 1
ATOM 3546 O O . VAL A 1 457 ? -33.880 -5.822 38.953 1.00 93.06 457 VAL A O 1
ATOM 3549 N N . ASP A 1 458 ? -33.532 -7.385 37.381 1.00 93.19 458 ASP A N 1
ATOM 3550 C CA . ASP A 1 458 ? -34.586 -8.286 37.830 1.00 93.19 458 ASP A CA 1
ATOM 3551 C C . ASP A 1 458 ? -34.028 -9.193 38.935 1.00 93.19 458 ASP A C 1
ATOM 3553 O O . ASP A 1 458 ? -33.125 -10.001 38.705 1.00 93.19 458 ASP A O 1
ATOM 3557 N N . SER A 1 459 ? -34.558 -9.055 40.152 1.00 92.38 459 SER A N 1
ATOM 3558 C CA . SER A 1 459 ? -34.185 -9.879 41.308 1.00 92.38 459 SER A CA 1
ATOM 3559 C C . SER A 1 459 ? -35.252 -10.935 41.590 1.00 92.38 459 SER A C 1
ATOM 3561 O O . SER A 1 459 ? -36.444 -10.631 41.652 1.00 92.38 459 SER A O 1
ATOM 3563 N N . SER A 1 460 ? -34.832 -12.181 41.799 1.00 92.50 460 SER A N 1
ATOM 3564 C CA . SER A 1 460 ? -35.713 -13.290 42.169 1.00 92.50 460 SER A CA 1
ATOM 3565 C C . SER A 1 460 ? -35.115 -14.127 43.298 1.00 92.50 460 SER A C 1
ATOM 3567 O O . SER A 1 460 ? -33.908 -14.359 43.351 1.00 92.50 460 SER A O 1
ATOM 3569 N N . GLU A 1 461 ? -35.977 -14.585 44.207 1.00 92.75 461 GLU A N 1
ATOM 3570 C CA . GLU A 1 461 ? -35.603 -15.417 45.351 1.00 92.75 461 GLU A CA 1
ATOM 3571 C C . GLU A 1 461 ? -36.408 -16.720 45.345 1.00 92.75 461 GLU A C 1
ATOM 3573 O O . GLU A 1 461 ? -37.637 -16.706 45.234 1.00 92.75 461 GLU A O 1
ATOM 3578 N N . ALA A 1 462 ? -35.732 -17.854 45.523 1.00 91.38 462 ALA A N 1
ATOM 3579 C CA . ALA A 1 462 ? -36.360 -19.162 45.677 1.00 91.38 462 ALA A CA 1
ATOM 3580 C C . ALA A 1 462 ? -35.998 -19.771 47.037 1.00 91.38 462 ALA A C 1
ATOM 3582 O O . ALA A 1 462 ? -34.843 -20.106 47.301 1.00 91.38 462 ALA A O 1
ATOM 3583 N N . LYS A 1 463 ? -36.999 -19.924 47.911 1.00 90.19 463 LYS A N 1
ATOM 3584 C CA . LYS A 1 463 ? -36.833 -20.479 49.263 1.00 90.19 463 LYS A CA 1
ATOM 3585 C C . LYS A 1 463 ? -37.010 -21.993 49.251 1.00 90.19 463 LYS A C 1
ATOM 3587 O O . LYS A 1 463 ? -38.075 -22.491 48.899 1.00 90.19 463 LYS A O 1
ATOM 3592 N N . ASN A 1 464 ? -35.989 -22.706 49.704 1.00 88.69 464 ASN A N 1
ATOM 3593 C CA . ASN A 1 464 ? -35.945 -24.156 49.823 1.00 88.69 464 ASN A CA 1
ATOM 3594 C C . ASN A 1 464 ? -35.569 -24.576 51.251 1.00 88.69 464 ASN A C 1
ATOM 3596 O O . ASN A 1 464 ? -35.075 -23.787 52.055 1.00 88.69 464 ASN A O 1
ATOM 3600 N N . LYS A 1 4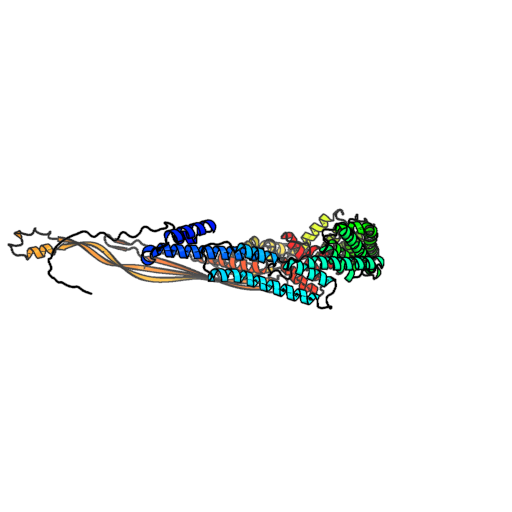65 ? -35.815 -25.846 51.583 1.00 87.12 465 LYS A N 1
ATOM 3601 C CA . LYS A 1 465 ? -35.404 -26.449 52.857 1.00 87.12 465 LYS A CA 1
ATOM 3602 C C . LYS A 1 465 ? -34.472 -27.617 52.587 1.00 87.12 465 LYS A C 1
ATOM 3604 O O . LYS A 1 465 ? -34.842 -28.545 51.869 1.00 87.12 465 LYS A O 1
ATOM 3609 N N . LYS A 1 466 ? -33.284 -27.586 53.183 1.00 84.25 466 LYS A N 1
ATOM 3610 C CA . LYS A 1 466 ? -32.311 -28.676 53.131 1.00 84.25 466 LYS A CA 1
ATOM 3611 C C . LYS A 1 466 ? -32.409 -29.488 54.418 1.00 84.25 466 LYS A C 1
ATOM 3613 O O . LYS A 1 466 ? -32.208 -28.957 55.506 1.00 84.25 466 LYS A O 1
ATOM 3618 N N . LEU A 1 467 ? -32.731 -30.774 54.297 1.00 85.62 467 LEU A N 1
ATOM 3619 C CA . LEU A 1 467 ? -32.729 -31.701 55.428 1.00 85.62 467 LEU A CA 1
ATOM 3620 C C . LEU A 1 467 ? -31.315 -32.241 55.637 1.00 85.62 467 LEU A C 1
ATOM 3622 O O . LEU A 1 467 ? -30.708 -32.779 54.712 1.00 85.62 467 LEU A O 1
ATOM 3626 N N . MET A 1 468 ? -30.798 -32.105 56.853 1.00 81.88 468 MET A N 1
ATOM 3627 C CA . MET A 1 468 ? -29.492 -32.617 57.254 1.00 81.88 468 MET A CA 1
ATOM 3628 C C . MET A 1 468 ? -29.645 -33.444 58.528 1.00 81.88 468 MET A C 1
ATOM 3630 O O . MET A 1 468 ? -30.264 -32.999 59.490 1.00 81.88 468 MET A O 1
ATOM 3634 N N . ARG A 1 469 ? -29.087 -34.655 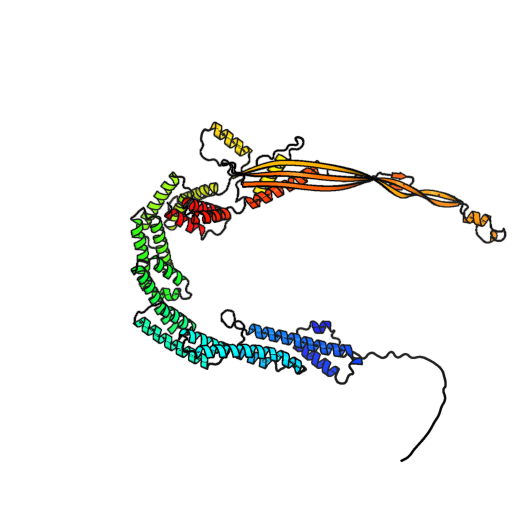58.544 1.00 82.25 469 ARG A N 1
ATOM 3635 C CA . ARG A 1 469 ? -29.038 -35.495 59.746 1.00 82.25 469 ARG A CA 1
ATOM 3636 C C . ARG A 1 469 ? -27.795 -35.125 60.544 1.00 82.25 469 ARG A C 1
ATOM 3638 O O . ARG A 1 469 ? -26.690 -35.245 60.020 1.00 82.25 469 ARG A O 1
ATOM 3645 N N . VAL A 1 470 ? -27.974 -34.664 61.777 1.00 83.19 470 VAL A N 1
ATOM 3646 C CA . VAL A 1 470 ? -26.876 -34.185 62.628 1.00 83.19 470 VAL A CA 1
ATOM 3647 C C . VAL A 1 470 ? -26.948 -34.804 64.023 1.00 83.19 470 VAL A C 1
ATOM 3649 O O . VAL A 1 470 ? -28.022 -35.173 64.497 1.00 83.19 470 VAL A O 1
ATOM 3652 N N . VAL A 1 471 ? -25.794 -34.945 64.679 1.00 82.88 471 VAL A N 1
ATOM 3653 C CA . VAL A 1 471 ? -25.696 -35.489 66.041 1.00 82.88 471 VAL A CA 1
ATOM 3654 C C . VAL A 1 471 ? -25.918 -34.362 67.046 1.00 82.88 471 VAL A C 1
ATOM 3656 O O . VAL A 1 471 ? -25.030 -33.550 67.258 1.00 82.88 471 VAL A O 1
ATOM 3659 N N . VAL A 1 472 ? -27.089 -34.301 67.671 1.00 78.50 472 VAL A N 1
ATOM 3660 C CA . VAL A 1 472 ? -27.483 -33.193 68.565 1.00 78.50 472 VAL A CA 1
ATOM 3661 C C . VAL A 1 472 ? -27.031 -33.383 70.015 1.00 78.50 472 VAL A C 1
ATOM 3663 O O . VAL A 1 472 ? -27.150 -32.476 70.833 1.00 78.50 472 VAL A O 1
ATOM 3666 N N . GLY A 1 473 ? -26.523 -34.564 70.361 1.00 78.56 473 GLY A N 1
ATOM 3667 C CA . GLY A 1 473 ? -26.005 -34.852 71.691 1.00 78.56 473 GLY A CA 1
ATOM 3668 C C . GLY A 1 473 ? -25.738 -36.335 71.894 1.00 78.56 473 GLY A C 1
ATOM 3669 O O . GLY A 1 473 ? -25.769 -37.135 70.958 1.00 78.56 473 GLY A O 1
ATOM 3670 N N . LYS A 1 474 ? -25.485 -36.715 73.142 1.00 82.12 474 LYS A N 1
ATOM 3671 C CA . LYS A 1 474 ? -25.228 -38.095 73.548 1.00 82.12 474 LYS A CA 1
ATOM 3672 C C . LYS A 1 474 ? -26.272 -38.522 74.570 1.00 82.12 474 LYS A C 1
ATOM 3674 O O . LYS A 1 474 ? -26.443 -37.851 75.583 1.00 82.12 474 LYS A O 1
ATOM 3679 N N . GLU A 1 475 ? -26.963 -39.624 74.309 1.00 82.44 475 GLU A N 1
ATOM 3680 C CA . GLU A 1 475 ? -27.952 -40.187 75.225 1.00 82.44 475 GLU A CA 1
ATOM 3681 C C . GLU A 1 475 ? -27.407 -41.463 75.868 1.00 82.44 475 GLU A C 1
ATOM 3683 O O . GLU A 1 475 ? -26.812 -42.321 75.210 1.00 82.44 475 GLU A O 1
ATOM 3688 N N . THR A 1 476 ? -27.591 -41.575 77.180 1.00 79.06 476 THR A N 1
ATOM 3689 C CA . THR A 1 476 ? -27.186 -42.747 77.954 1.00 79.06 476 THR A CA 1
ATOM 3690 C C . THR A 1 476 ? -28.345 -43.732 77.974 1.00 79.06 476 THR A C 1
ATOM 3692 O O . THR A 1 476 ? -29.289 -43.579 78.748 1.00 79.06 476 THR A O 1
ATOM 3695 N N . VAL A 1 477 ? -28.283 -44.740 77.108 1.00 84.50 477 VAL A N 1
ATOM 3696 C CA . VAL A 1 477 ? -29.324 -45.766 76.983 1.00 84.50 477 VAL A CA 1
ATOM 3697 C C . VAL A 1 477 ? -28.933 -47.037 77.744 1.00 84.50 477 VAL A C 1
ATOM 3699 O O . VAL A 1 477 ? -27.740 -47.337 77.873 1.00 84.50 477 VAL A O 1
ATOM 3702 N N . PRO A 1 478 ? -29.904 -47.816 78.261 1.00 80.56 478 PRO A N 1
ATOM 3703 C CA . PRO A 1 478 ? -29.627 -49.095 78.905 1.00 80.56 478 PRO A CA 1
ATOM 3704 C C . PRO A 1 478 ? -28.875 -50.021 77.954 1.00 80.56 478 PRO A C 1
ATOM 3706 O O . PRO A 1 478 ? -29.293 -50.224 76.814 1.00 80.56 478 PRO A O 1
ATOM 3709 N N . ASN A 1 479 ? -27.769 -50.595 78.420 1.00 83.56 479 ASN A N 1
ATOM 3710 C CA . ASN A 1 479 ? -26.936 -51.448 77.589 1.00 83.56 479 ASN A CA 1
ATOM 3711 C C . ASN A 1 479 ? -27.701 -52.734 77.242 1.00 83.56 479 ASN A C 1
ATOM 3713 O O . ASN A 1 479 ? -27.999 -53.529 78.146 1.00 83.56 479 ASN A O 1
ATOM 3717 N N . PRO A 1 480 ? -27.978 -53.011 75.954 1.00 81.94 480 PRO A N 1
ATOM 3718 C CA . PRO A 1 480 ? -28.632 -54.251 75.554 1.00 81.94 480 PRO A CA 1
ATOM 3719 C C . PRO A 1 480 ? -27.859 -55.478 76.053 1.00 81.94 480 PRO A C 1
ATOM 3721 O O . PRO A 1 480 ? -28.474 -56.451 76.490 1.00 81.94 480 PRO A O 1
ATOM 3724 N N . GLY A 1 481 ? -26.524 -55.393 76.100 1.00 81.69 481 GLY A N 1
ATOM 3725 C CA . GLY A 1 481 ? -25.648 -56.422 76.656 1.00 81.69 481 GLY A CA 1
ATOM 3726 C C . GLY A 1 481 ? -25.878 -56.682 78.146 1.00 81.69 481 GLY A C 1
ATOM 3727 O O . GLY A 1 481 ? -25.894 -57.841 78.557 1.00 81.69 481 GLY A O 1
ATOM 3728 N N . TYR A 1 482 ? -26.149 -55.647 78.949 1.00 82.69 482 TYR A N 1
ATOM 3729 C CA . TYR A 1 482 ? -26.489 -55.817 80.366 1.00 82.69 482 TYR A CA 1
ATOM 3730 C C . TYR A 1 482 ? -27.867 -56.461 80.544 1.00 82.69 482 TYR A C 1
ATOM 3732 O O . TYR A 1 482 ? -28.026 -57.393 81.332 1.00 82.69 482 TYR A O 1
ATOM 3740 N N . THR A 1 483 ? -28.861 -56.047 79.751 1.00 81.88 483 THR A N 1
ATOM 3741 C CA . THR A 1 483 ? -30.194 -56.675 79.798 1.00 81.88 483 THR A CA 1
ATOM 3742 C C . THR A 1 483 ? -30.179 -58.131 79.322 1.00 81.88 483 THR A C 1
ATOM 3744 O O . THR A 1 483 ? -30.922 -58.959 79.850 1.00 81.88 483 THR A O 1
ATOM 3747 N N . ALA A 1 484 ? -29.316 -58.470 78.359 1.00 81.88 484 ALA A N 1
ATOM 3748 C CA . ALA A 1 484 ? -29.098 -59.841 77.915 1.00 81.88 484 ALA A CA 1
ATOM 3749 C C . ALA A 1 484 ? -28.389 -60.664 78.998 1.00 81.88 484 ALA A C 1
ATOM 3751 O O . ALA A 1 484 ? -28.841 -61.764 79.315 1.00 81.88 484 ALA A O 1
ATOM 3752 N N . TRP A 1 485 ? -27.353 -60.110 79.638 1.00 83.19 485 TRP A N 1
ATOM 3753 C CA . TRP A 1 485 ? -26.673 -60.724 80.783 1.00 83.19 485 TRP A CA 1
ATOM 3754 C C . TRP A 1 485 ? -27.644 -60.993 81.946 1.00 83.19 485 TRP A C 1
ATOM 3756 O O . TRP A 1 485 ? -27.680 -62.103 82.478 1.00 83.19 485 TRP A O 1
ATOM 3766 N N . LEU A 1 486 ? -28.540 -60.047 82.259 1.00 82.75 486 LEU A N 1
ATOM 3767 C CA . LEU A 1 486 ? -29.618 -60.204 83.247 1.00 82.75 486 LEU A CA 1
ATOM 3768 C C . LEU A 1 486 ? -30.675 -61.260 82.885 1.00 82.75 486 LEU A C 1
ATOM 3770 O O . LEU A 1 486 ? -31.494 -61.603 83.739 1.00 82.75 486 LEU A O 1
ATOM 3774 N N . LYS A 1 487 ? -30.681 -61.795 81.663 1.00 82.81 487 LYS A N 1
ATOM 3775 C CA . LYS A 1 487 ? -31.571 -62.890 81.238 1.00 82.81 487 LYS A CA 1
ATOM 3776 C C . LYS A 1 487 ? -30.855 -64.242 81.154 1.00 82.81 487 LYS A C 1
ATOM 3778 O O . LYS A 1 487 ? -31.520 -65.266 81.029 1.00 82.81 487 LYS A O 1
ATOM 3783 N N . MET A 1 488 ? -29.526 -64.272 81.267 1.00 83.12 488 MET A N 1
ATOM 3784 C CA . MET A 1 488 ? -28.743 -65.512 81.265 1.00 83.12 488 MET A CA 1
ATOM 3785 C C . MET A 1 488 ? -28.958 -66.325 82.549 1.00 83.12 488 MET A C 1
ATOM 3787 O O . MET A 1 488 ? -29.318 -65.772 83.596 1.00 83.12 488 MET A O 1
ATOM 3791 N N . SER A 1 489 ? -28.704 -67.637 82.487 1.00 77.62 489 SER A N 1
ATOM 3792 C CA . SER A 1 489 ? -28.770 -68.521 83.655 1.00 77.62 489 SER A CA 1
ATOM 3793 C C . SER A 1 489 ? -27.688 -68.158 84.684 1.00 77.62 489 SER A C 1
ATOM 3795 O O . SER A 1 489 ? -26.617 -67.657 84.335 1.00 77.62 489 SER A O 1
ATOM 3797 N N . ASN A 1 490 ? -27.921 -68.456 85.967 1.00 73.31 490 ASN A N 1
ATOM 3798 C CA . ASN A 1 490 ? -26.949 -68.181 87.037 1.00 73.31 490 ASN A CA 1
ATOM 3799 C C . ASN A 1 490 ? -25.581 -68.861 86.823 1.00 73.31 490 ASN A C 1
ATOM 3801 O O . ASN A 1 490 ? -24.588 -68.439 87.416 1.00 73.31 490 ASN A O 1
ATOM 3805 N N . ARG A 1 491 ? -25.514 -69.918 86.000 1.00 75.19 491 ARG A N 1
ATOM 3806 C CA . ARG A 1 491 ? -24.265 -70.617 85.668 1.00 75.19 491 ARG A CA 1
ATOM 3807 C C . ARG A 1 491 ? -23.451 -69.863 84.616 1.00 75.19 491 ARG A C 1
ATOM 3809 O O . ARG A 1 491 ? -22.226 -69.847 84.710 1.00 75.19 491 ARG A O 1
ATOM 3816 N N . ASP A 1 492 ? -24.130 -69.215 83.675 1.00 76.38 492 ASP A N 1
ATOM 3817 C CA . ASP A 1 492 ? -23.509 -68.508 82.552 1.00 76.38 492 ASP A CA 1
ATOM 3818 C C . ASP A 1 492 ? -23.084 -67.087 82.946 1.00 76.38 492 ASP A C 1
ATOM 3820 O O . ASP A 1 492 ? -22.002 -66.649 82.565 1.00 76.38 492 ASP A O 1
ATOM 3824 N N . ARG A 1 493 ? -23.841 -66.410 83.826 1.00 76.69 493 ARG A N 1
ATOM 3825 C CA . ARG A 1 493 ? -23.460 -65.084 84.363 1.00 76.69 493 ARG A CA 1
ATOM 3826 C C . ARG A 1 493 ? -22.152 -65.075 85.148 1.00 76.69 493 ARG A C 1
ATOM 3828 O O . ARG A 1 493 ? -21.488 -64.053 85.198 1.00 76.69 493 ARG A O 1
ATOM 3835 N N . LYS A 1 494 ? -21.764 -66.200 85.760 1.00 77.12 494 LYS A N 1
ATOM 3836 C CA . LYS A 1 494 ? -20.478 -66.328 86.472 1.00 77.12 494 LYS A CA 1
ATOM 3837 C C . LYS A 1 494 ? -19.271 -66.438 85.533 1.00 77.12 494 LYS A C 1
ATOM 3839 O O . LYS A 1 494 ? -18.145 -66.396 86.012 1.00 77.12 494 LYS A O 1
ATOM 3844 N N . ARG A 1 495 ? -19.501 -66.659 84.233 1.00 78.19 495 ARG A N 1
ATOM 3845 C CA . ARG A 1 495 ? -18.457 -66.854 83.214 1.00 78.19 495 ARG A CA 1
ATOM 3846 C C . ARG A 1 495 ? -18.274 -65.644 82.296 1.00 78.19 495 ARG A C 1
ATOM 3848 O O . ARG A 1 495 ? -17.349 -65.658 81.493 1.00 78.19 495 ARG A O 1
ATOM 3855 N N . VAL A 1 496 ? -19.155 -64.648 82.383 1.00 78.19 496 VAL A N 1
ATOM 3856 C CA . VAL A 1 496 ? -19.146 -63.449 81.539 1.00 78.19 496 VAL A CA 1
ATOM 3857 C C . VAL A 1 496 ? -19.203 -62.228 82.446 1.00 78.19 496 VAL A C 1
ATOM 3859 O O . VAL A 1 496 ? -20.145 -62.101 83.233 1.00 78.19 496 VAL A O 1
ATOM 3862 N N . ASP A 1 497 ? -18.208 -61.350 82.328 1.00 80.06 497 ASP A N 1
ATOM 3863 C CA . ASP A 1 497 ? -18.131 -60.117 83.110 1.00 80.06 497 ASP A CA 1
ATOM 3864 C C . ASP A 1 497 ? -19.361 -59.242 82.867 1.00 80.06 497 ASP A C 1
ATOM 3866 O O . ASP A 1 497 ? -19.846 -59.120 81.739 1.00 80.06 497 ASP A O 1
ATOM 3870 N N . GLN A 1 498 ? -19.882 -58.659 83.947 1.00 81.81 498 GLN A N 1
ATOM 3871 C CA . GLN A 1 498 ? -21.091 -57.846 83.917 1.00 81.81 498 GLN A CA 1
ATOM 3872 C C . GLN A 1 498 ? -20.869 -56.620 83.016 1.00 81.81 498 GLN A C 1
ATOM 3874 O O . GLN A 1 498 ? -20.051 -55.760 83.354 1.00 81.81 498 GLN A O 1
ATOM 3879 N N . PRO A 1 499 ? -21.596 -56.497 81.888 1.00 83.19 499 PRO A N 1
ATOM 3880 C CA . PRO A 1 499 ? -21.506 -55.307 81.053 1.00 83.19 499 PRO A CA 1
ATOM 3881 C C . PRO A 1 499 ? -22.031 -54.087 81.819 1.00 83.19 499 PRO A C 1
ATOM 3883 O O . PRO A 1 499 ? -22.964 -54.224 82.611 1.00 83.19 499 PRO A O 1
ATOM 3886 N N . SER A 1 500 ? -21.471 -52.898 81.554 1.00 81.25 500 SER A N 1
ATOM 3887 C CA . SER A 1 500 ? -21.981 -51.626 82.101 1.00 81.25 500 SER A CA 1
ATOM 3888 C C . SER A 1 500 ? -23.490 -51.533 81.908 1.00 81.25 500 SER A C 1
ATOM 3890 O O . SER A 1 500 ? -23.979 -51.852 80.822 1.00 81.25 500 SER A O 1
ATOM 3892 N N . GLU A 1 501 ? -24.216 -51.073 82.929 1.00 80.75 501 GLU A N 1
ATOM 3893 C CA . GLU A 1 501 ? -25.679 -50.985 82.888 1.00 80.75 501 GLU A CA 1
ATOM 3894 C C . GLU A 1 501 ? -26.179 -50.059 81.773 1.00 80.75 501 GLU A C 1
ATOM 3896 O O . GLU A 1 501 ? -27.281 -50.240 81.253 1.00 80.75 501 GLU A O 1
ATOM 3901 N N . THR A 1 502 ? -25.346 -49.104 81.357 1.00 85.00 502 THR A N 1
ATOM 3902 C CA . THR A 1 502 ? -25.659 -48.126 80.315 1.00 85.00 502 THR A CA 1
ATOM 3903 C C . THR A 1 502 ? -24.524 -47.969 79.301 1.00 85.00 502 THR A C 1
ATOM 3905 O O . THR A 1 502 ? -23.357 -48.246 79.598 1.00 85.00 502 THR A O 1
ATOM 3908 N N . ILE A 1 503 ? -24.879 -47.548 78.085 1.00 84.19 503 ILE A N 1
ATOM 3909 C CA . ILE A 1 503 ? -23.961 -47.148 77.012 1.00 84.19 503 ILE A CA 1
ATOM 3910 C C . ILE A 1 503 ? -24.358 -45.768 76.489 1.00 84.19 503 ILE A C 1
ATOM 3912 O O . ILE A 1 503 ? -25.538 -45.425 76.437 1.00 84.19 503 ILE A O 1
ATOM 3916 N N . THR A 1 504 ? -23.369 -44.977 76.086 1.00 80.81 504 THR A N 1
ATOM 3917 C CA . THR A 1 504 ? -23.595 -43.661 75.487 1.00 80.81 504 THR A CA 1
ATOM 3918 C C . THR A 1 504 ? -23.705 -43.804 73.974 1.00 80.81 504 THR A C 1
ATOM 3920 O O . THR A 1 504 ? -22.752 -44.236 73.327 1.00 80.81 504 THR A O 1
ATOM 3923 N N . VAL A 1 505 ? -24.855 -43.445 73.408 1.00 83.44 505 VAL A N 1
ATOM 3924 C CA . VAL A 1 505 ? -25.112 -43.488 71.962 1.00 83.44 505 VAL A CA 1
ATOM 3925 C C . VAL A 1 505 ? -25.355 -42.067 71.455 1.00 83.44 505 VAL A C 1
ATOM 3927 O O . VAL A 1 505 ? -25.928 -41.233 72.156 1.00 83.44 505 VAL A O 1
ATOM 3930 N N . ASN A 1 506 ? -24.891 -41.778 70.240 1.00 83.06 506 ASN A N 1
ATOM 3931 C CA . ASN A 1 506 ? -25.142 -40.504 69.574 1.00 83.06 506 ASN A CA 1
ATOM 3932 C C . ASN A 1 506 ? -26.645 -40.339 69.316 1.00 83.06 506 ASN A C 1
ATOM 3934 O O . ASN A 1 506 ? -27.268 -41.188 68.677 1.00 83.06 506 ASN A O 1
ATOM 3938 N N . LYS A 1 507 ? -27.218 -39.238 69.802 1.00 82.00 507 LYS A N 1
ATOM 3939 C CA . LYS A 1 507 ? -28.585 -38.833 69.494 1.00 82.00 507 LYS A CA 1
ATOM 3940 C C . LYS A 1 507 ? -28.561 -38.057 68.184 1.00 82.00 507 LYS A C 1
ATOM 3942 O O . LYS A 1 507 ? -27.991 -36.972 68.112 1.00 82.00 507 LYS A O 1
ATOM 3947 N N . GLU A 1 508 ? -29.151 -38.632 67.147 1.00 84.06 508 GLU A N 1
ATOM 3948 C CA . GLU A 1 508 ? -29.204 -38.037 65.813 1.00 84.06 508 GLU A CA 1
ATOM 3949 C C . GLU A 1 508 ? -30.600 -37.486 65.536 1.00 84.06 508 GLU A C 1
ATOM 3951 O O . GLU A 1 508 ? -31.596 -38.177 65.748 1.00 84.06 508 GLU A O 1
ATOM 3956 N N . GLU A 1 509 ? -30.674 -36.259 65.030 1.00 82.00 509 GLU A N 1
ATOM 3957 C CA . GLU A 1 509 ? -31.926 -35.620 64.630 1.00 82.00 509 GLU A CA 1
ATOM 3958 C C . GLU A 1 509 ? -31.803 -35.066 63.205 1.00 82.00 509 GLU A C 1
ATOM 3960 O O . GLU A 1 509 ? -30.727 -34.668 62.752 1.00 82.00 509 GLU A O 1
ATOM 3965 N N . ASN A 1 510 ? -32.916 -35.072 62.470 1.00 84.19 510 ASN A N 1
ATOM 3966 C CA . ASN A 1 510 ? -32.991 -34.430 61.161 1.00 84.19 510 ASN A CA 1
ATOM 3967 C C . ASN A 1 510 ? -33.342 -32.962 61.367 1.00 84.19 510 ASN A C 1
ATOM 3969 O O . ASN A 1 510 ? -34.465 -32.639 61.756 1.00 84.19 510 ASN A O 1
ATOM 3973 N N . ILE A 1 511 ? -32.392 -32.087 61.073 1.00 84.50 511 ILE A N 1
ATOM 3974 C CA . ILE A 1 511 ? -32.591 -30.646 61.117 1.00 84.50 511 ILE A CA 1
ATOM 3975 C C . ILE A 1 511 ? -32.927 -30.146 59.712 1.00 84.50 511 ILE A C 1
ATOM 3977 O O . ILE A 1 511 ? -32.386 -30.617 58.711 1.00 84.50 511 ILE A O 1
ATOM 3981 N N . SER A 1 512 ? -33.864 -29.207 59.629 1.00 83.00 512 SER A N 1
ATOM 3982 C CA . SER A 1 512 ? -34.218 -28.525 58.386 1.00 83.00 512 SER A CA 1
ATOM 3983 C C . SER A 1 512 ? -33.557 -27.157 58.392 1.00 83.00 512 SER A C 1
ATOM 3985 O O . SER A 1 512 ? -33.951 -26.308 59.184 1.00 83.00 512 SER A O 1
ATOM 3987 N N . VAL A 1 513 ? -32.607 -26.932 57.490 1.00 85.38 513 VAL A N 1
ATOM 3988 C CA . VAL A 1 513 ? -31.962 -25.629 57.293 1.00 85.38 513 VAL A CA 1
ATOM 3989 C C . VAL A 1 513 ? -32.647 -24.920 56.127 1.00 85.38 513 VAL A C 1
ATOM 3991 O O . VAL A 1 513 ? -32.764 -25.497 55.040 1.00 85.38 513 VAL A O 1
ATOM 3994 N N . GLY A 1 514 ? -33.134 -23.694 56.334 1.00 85.94 514 GLY A N 1
ATOM 3995 C CA . GLY A 1 514 ? -33.615 -22.857 55.239 1.00 85.94 514 GLY A CA 1
ATOM 3996 C C . GLY A 1 514 ? -32.461 -22.437 54.328 1.00 85.94 514 GLY A C 1
ATOM 3997 O O . GLY A 1 514 ? -31.431 -21.954 54.798 1.00 85.94 514 GLY A O 1
ATOM 3998 N N . VAL A 1 515 ? -32.631 -22.632 53.021 1.00 89.31 515 VAL A N 1
ATOM 3999 C CA . VAL A 1 515 ? -31.704 -22.165 51.984 1.00 89.31 515 VAL A CA 1
ATOM 4000 C C . VAL A 1 515 ? -32.496 -21.307 51.009 1.00 89.31 515 VAL A C 1
ATOM 4002 O O . VAL A 1 515 ? -33.486 -21.765 50.442 1.00 89.31 515 VAL A O 1
ATOM 4005 N N . THR A 1 516 ? -32.070 -20.066 50.808 1.00 91.00 516 THR A N 1
ATOM 4006 C CA . THR A 1 516 ? -32.666 -19.159 49.822 1.00 91.00 516 TH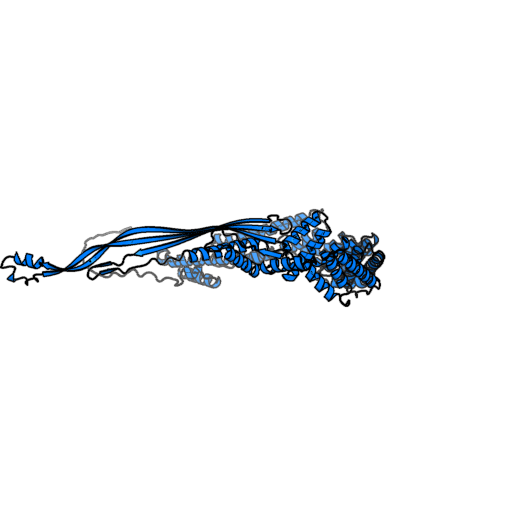R A CA 1
ATOM 4007 C C . THR A 1 516 ? -31.678 -18.973 48.684 1.00 91.00 516 THR A C 1
ATOM 4009 O O . THR A 1 516 ? -30.560 -18.519 48.915 1.00 91.00 516 THR A O 1
ATOM 4012 N N . ARG A 1 517 ? -32.090 -19.332 47.468 1.00 91.19 517 ARG A N 1
ATOM 4013 C CA . ARG A 1 517 ? -31.344 -19.080 46.234 1.00 91.19 517 ARG A CA 1
ATOM 4014 C C . ARG A 1 517 ? -31.732 -17.704 45.711 1.00 91.19 517 ARG A C 1
ATOM 4016 O O . ARG A 1 517 ? -32.913 -17.460 45.466 1.00 91.19 517 ARG A O 1
ATOM 4023 N N . HIS A 1 518 ? -30.753 -16.829 45.563 1.00 93.44 518 HIS A N 1
ATOM 4024 C CA . HIS A 1 518 ? -30.904 -15.466 45.070 1.00 93.44 518 HIS A CA 1
ATOM 4025 C C . HIS A 1 518 ? -30.367 -15.397 43.646 1.00 93.44 518 HIS A C 1
ATOM 4027 O O . HIS A 1 518 ? -29.258 -15.858 43.392 1.00 93.44 518 HIS A O 1
ATOM 4033 N N . ARG A 1 519 ? -31.139 -14.819 42.725 1.00 94.88 519 ARG A N 1
ATOM 4034 C CA . ARG A 1 519 ? -30.761 -14.633 41.319 1.00 94.88 519 ARG A CA 1
ATOM 4035 C C . ARG A 1 519 ? -31.042 -13.195 40.904 1.00 94.88 519 ARG A C 1
ATOM 4037 O O . ARG A 1 519 ? -32.166 -12.724 41.077 1.00 94.88 519 ARG A O 1
ATOM 4044 N N . LYS A 1 520 ? -30.044 -12.530 40.327 1.00 95.94 520 LYS A N 1
ATOM 4045 C CA . LYS A 1 520 ? -30.146 -11.191 39.740 1.00 95.94 520 LYS A CA 1
ATOM 4046 C C . LYS A 1 520 ? -29.801 -11.236 38.262 1.00 95.94 520 LYS A C 1
ATOM 4048 O O . LYS A 1 520 ? -28.763 -11.780 37.899 1.00 95.94 520 LYS A O 1
ATOM 4053 N N . VAL A 1 521 ? -30.641 -10.632 37.431 1.00 95.75 521 VAL A N 1
ATOM 4054 C CA . VAL A 1 521 ? -30.400 -10.477 35.994 1.00 95.75 521 VAL A CA 1
ATOM 4055 C C . VAL A 1 521 ? -30.433 -8.992 35.657 1.00 95.75 521 VAL A C 1
ATOM 4057 O O . VAL A 1 521 ? -31.486 -8.365 35.715 1.00 95.75 521 VAL A O 1
ATOM 4060 N N . GLY A 1 522 ? -29.276 -8.417 35.341 1.00 94.44 522 GLY A N 1
ATOM 4061 C CA . GLY A 1 522 ? -29.181 -7.062 34.805 1.00 94.44 522 GLY A CA 1
ATOM 4062 C C . GLY A 1 522 ? -29.444 -7.069 33.307 1.00 94.44 522 GLY A C 1
ATOM 4063 O O . GLY A 1 522 ? -28.909 -7.927 32.610 1.00 94.44 522 GLY A O 1
ATOM 4064 N N . ILE A 1 523 ? -30.247 -6.126 32.823 1.00 93.38 523 ILE A N 1
ATOM 4065 C CA . ILE A 1 523 ? -30.516 -5.894 31.401 1.00 93.38 523 ILE A CA 1
ATOM 4066 C C . ILE A 1 523 ? -30.255 -4.418 31.117 1.00 93.38 523 ILE A C 1
ATOM 4068 O O . ILE A 1 523 ? -30.789 -3.542 31.808 1.00 93.38 523 ILE A O 1
ATOM 4072 N N . PHE A 1 524 ? -29.436 -4.155 30.103 1.00 94.06 524 PHE A N 1
ATOM 4073 C CA . PHE A 1 524 ? -29.066 -2.814 29.683 1.00 94.06 524 PHE A CA 1
ATOM 4074 C C . PHE A 1 524 ? -29.148 -2.702 28.160 1.00 94.06 524 PHE A C 1
ATOM 4076 O O . PHE A 1 524 ? -28.532 -3.493 27.449 1.00 94.06 524 PHE A O 1
ATOM 4083 N N . SER A 1 525 ? -29.911 -1.736 27.650 1.00 93.62 525 SER A N 1
ATOM 4084 C CA . SER A 1 525 ? -30.092 -1.522 26.215 1.00 93.62 525 SER A CA 1
ATOM 4085 C C . SER A 1 525 ? -29.989 -0.054 25.834 1.00 93.62 525 SER A C 1
ATOM 4087 O O . SER A 1 525 ? -30.563 0.818 26.490 1.00 93.62 525 SER A O 1
ATOM 4089 N N . VAL A 1 526 ? -29.280 0.210 24.740 1.00 94.94 526 VAL A N 1
ATOM 4090 C CA . VAL A 1 526 ? -29.008 1.547 24.214 1.00 94.94 526 VAL A CA 1
ATOM 4091 C C . VAL A 1 526 ? -29.241 1.555 22.713 1.00 94.94 526 VAL A C 1
ATOM 4093 O O . VAL A 1 526 ? -28.817 0.645 22.009 1.00 94.94 526 VAL A O 1
ATOM 4096 N N . SER A 1 527 ? -29.886 2.608 22.219 1.00 95.00 527 SER A N 1
ATOM 4097 C CA . SER A 1 527 ? -29.942 2.926 20.789 1.00 95.00 527 SER A CA 1
ATOM 4098 C C . SER A 1 527 ? -29.064 4.129 20.499 1.00 95.00 527 SER A C 1
ATOM 4100 O O . SER A 1 527 ? -29.024 5.063 21.300 1.00 95.00 527 SER A O 1
ATOM 4102 N N . TYR A 1 528 ? -28.374 4.127 19.367 1.00 95.12 528 TYR A N 1
ATOM 4103 C CA . TYR A 1 528 ? -27.523 5.236 18.959 1.00 95.12 528 TYR A CA 1
ATOM 4104 C C . TYR A 1 528 ? -27.495 5.394 17.445 1.00 95.12 528 TYR A C 1
ATOM 4106 O O . TYR A 1 528 ? -27.915 4.523 16.683 1.00 95.12 528 TYR A O 1
ATOM 4114 N N . ARG A 1 529 ? -27.029 6.558 17.009 1.00 94.31 529 ARG A N 1
ATOM 4115 C CA . ARG A 1 529 ? -26.863 6.892 15.605 1.00 94.31 529 ARG A CA 1
ATOM 4116 C C . ARG A 1 529 ? -25.729 7.884 15.393 1.00 94.31 529 ARG A C 1
ATOM 4118 O O . ARG A 1 529 ? -25.522 8.780 16.214 1.00 94.31 529 ARG A O 1
ATOM 4125 N N . LEU A 1 530 ? -25.060 7.745 14.257 1.00 93.69 530 LEU A N 1
ATOM 4126 C CA . LEU A 1 530 ? -24.126 8.711 13.694 1.00 93.69 530 LEU A CA 1
ATOM 4127 C C . LEU A 1 530 ? -24.853 9.547 12.635 1.00 93.69 530 LEU A C 1
ATOM 4129 O O . LEU A 1 530 ? -25.516 8.997 11.752 1.00 93.69 530 LEU A O 1
ATOM 4133 N N . VAL A 1 531 ? -24.744 10.866 12.743 1.00 88.75 531 VAL A N 1
ATOM 4134 C CA . VAL A 1 531 ? -25.476 11.838 11.925 1.00 88.75 531 VAL A CA 1
ATOM 4135 C C . VAL A 1 531 ? -24.501 12.856 11.348 1.00 88.75 531 VAL A C 1
ATOM 4137 O O . VAL A 1 531 ? -23.614 13.319 12.061 1.00 88.75 531 VAL A O 1
ATOM 4140 N N . GLU A 1 532 ? -24.675 13.235 10.088 1.00 86.38 532 GLU A N 1
ATOM 4141 C CA . GLU A 1 532 ? -23.972 14.379 9.507 1.00 86.38 532 GLU A CA 1
ATOM 4142 C C . GLU A 1 532 ? -24.599 15.684 10.015 1.00 86.38 532 GLU A C 1
ATOM 4144 O O . GLU A 1 532 ? -25.810 15.892 9.925 1.00 86.38 532 GLU A O 1
ATOM 4149 N N . ALA A 1 533 ? -23.790 16.568 10.595 1.00 82.50 533 ALA A N 1
ATOM 4150 C CA . ALA A 1 533 ? -24.292 17.737 11.313 1.00 82.50 533 ALA A CA 1
ATOM 4151 C C . ALA A 1 533 ? -24.911 18.804 10.393 1.00 82.50 533 ALA A C 1
ATOM 4153 O O . ALA A 1 533 ? -25.819 19.520 10.820 1.00 82.50 533 ALA A O 1
ATOM 4154 N N . GLU A 1 534 ? -24.432 18.917 9.151 1.00 77.25 534 GLU A N 1
ATOM 4155 C CA . GLU A 1 534 ? -24.920 19.905 8.184 1.00 77.25 534 GLU A CA 1
ATOM 4156 C C . GLU A 1 534 ? -26.272 19.504 7.578 1.00 77.25 534 GLU A C 1
ATOM 4158 O O . GLU A 1 534 ? -27.209 20.306 7.562 1.00 77.25 534 GLU A O 1
ATOM 4163 N N . SER A 1 535 ? -26.392 18.258 7.113 1.00 79.12 535 SER A N 1
ATOM 4164 C CA . SER A 1 535 ? -27.596 17.750 6.443 1.00 79.12 535 SER A CA 1
ATOM 4165 C C . SER A 1 535 ? -28.633 17.177 7.417 1.00 79.12 535 SER A C 1
ATOM 4167 O O . SER A 1 535 ? -29.829 17.149 7.114 1.00 79.12 535 SER A O 1
ATOM 4169 N N . GLY A 1 536 ? -28.194 16.719 8.593 1.00 75.44 536 GLY A N 1
ATOM 4170 C CA . GLY A 1 536 ? -28.999 15.913 9.507 1.00 75.44 536 GLY A CA 1
ATOM 4171 C C . GLY A 1 536 ? -29.221 14.475 9.023 1.00 75.44 536 GLY A C 1
ATOM 4172 O O . GLY A 1 536 ? -30.067 13.775 9.589 1.00 75.44 536 GLY A O 1
ATOM 4173 N N . GLU A 1 537 ? -28.507 14.031 7.983 1.00 86.62 537 GLU A N 1
ATOM 4174 C CA . GLU A 1 537 ? -28.609 12.679 7.438 1.00 86.62 537 GLU A CA 1
ATOM 4175 C C . GLU A 1 537 ? -28.043 11.641 8.413 1.00 86.62 537 GLU A C 1
ATOM 4177 O O . GLU A 1 537 ? -26.977 11.815 9.005 1.00 86.62 537 GLU A O 1
ATOM 4182 N N . VAL A 1 538 ? -28.774 10.539 8.595 1.00 88.62 538 VAL A N 1
ATOM 4183 C CA . VAL A 1 538 ? -28.341 9.431 9.451 1.00 88.62 538 VAL A CA 1
ATOM 4184 C C . VAL A 1 538 ? -27.436 8.512 8.642 1.00 88.62 538 VAL A C 1
ATOM 4186 O O . VAL A 1 538 ? -27.919 7.746 7.813 1.00 88.62 538 VAL A O 1
ATOM 4189 N N . ILE A 1 539 ? -26.139 8.556 8.937 1.00 88.25 539 ILE A N 1
ATOM 4190 C CA . ILE A 1 539 ? -25.124 7.709 8.301 1.00 88.25 539 ILE A CA 1
ATOM 4191 C C . ILE A 1 539 ? -25.261 6.266 8.796 1.00 88.25 539 ILE A C 1
ATOM 4193 O O . ILE A 1 539 ? -25.159 5.318 8.021 1.00 88.25 539 ILE A O 1
ATOM 4197 N N . PHE A 1 540 ? -25.496 6.094 10.100 1.00 88.75 540 PHE A N 1
ATOM 4198 C CA . PHE A 1 540 ? -25.503 4.780 10.738 1.00 88.75 540 PHE A CA 1
ATOM 4199 C C . PHE A 1 540 ? -26.407 4.767 11.980 1.00 88.75 540 PHE A C 1
ATOM 4201 O O . PHE A 1 540 ? -26.106 5.487 12.931 1.00 88.75 540 PHE A O 1
ATOM 4208 N N . PRO A 1 541 ? -27.508 3.994 11.999 1.00 93.69 541 PRO A N 1
ATOM 4209 C CA . PRO A 1 541 ? -28.298 3.718 13.201 1.00 93.69 541 PRO A CA 1
ATOM 4210 C C . PRO A 1 541 ? -28.078 2.288 13.731 1.00 93.69 541 PRO A C 1
ATOM 4212 O O . PRO A 1 541 ? -28.089 1.341 12.948 1.00 93.69 541 PRO A O 1
ATOM 4215 N N . ASP A 1 542 ? -27.970 2.115 15.052 1.00 95.25 542 ASP A N 1
ATOM 4216 C CA . ASP A 1 542 ? -27.812 0.792 15.679 1.00 95.25 542 ASP A CA 1
ATOM 4217 C C . ASP A 1 542 ? -28.333 0.748 17.134 1.00 95.25 542 ASP A C 1
ATOM 4219 O O . ASP A 1 542 ? -28.674 1.772 17.740 1.00 95.25 542 ASP A O 1
ATOM 4223 N N . SER A 1 543 ? -28.443 -0.453 17.702 1.00 94.44 543 SER A N 1
ATOM 4224 C CA . SER A 1 543 ? -28.846 -0.680 19.089 1.00 94.44 543 SER A CA 1
ATOM 4225 C C . SER A 1 543 ? -28.155 -1.892 19.704 1.00 94.44 543 SER A C 1
ATOM 4227 O O . SER A 1 543 ? -28.154 -2.971 19.116 1.00 94.44 543 SER A O 1
ATOM 4229 N N . ILE A 1 544 ? -27.675 -1.740 20.935 1.00 95.94 544 ILE A N 1
ATOM 4230 C CA . ILE A 1 544 ? -27.015 -2.795 21.707 1.00 95.94 544 ILE A CA 1
ATOM 4231 C C . ILE A 1 544 ? -27.890 -3.166 22.907 1.00 95.94 544 ILE A C 1
ATOM 4233 O O . ILE A 1 544 ? -28.514 -2.305 23.534 1.00 95.94 544 ILE A O 1
ATOM 4237 N N . MET A 1 545 ? -27.954 -4.460 23.224 1.00 95.38 545 MET A N 1
ATOM 4238 C CA . MET A 1 545 ? -28.631 -4.991 24.407 1.00 95.38 545 MET A CA 1
ATOM 4239 C C . MET A 1 545 ? -27.749 -6.053 25.060 1.00 95.38 545 MET A C 1
ATOM 4241 O O . MET A 1 545 ? -27.514 -7.107 24.475 1.00 95.38 545 MET A O 1
ATOM 4245 N N . LEU A 1 546 ? -27.319 -5.790 26.292 1.00 96.25 546 LEU A N 1
ATOM 4246 C CA . LEU A 1 546 ? -26.522 -6.708 27.097 1.00 96.25 546 LEU A CA 1
ATOM 4247 C C . LEU A 1 546 ? -27.300 -7.164 28.328 1.00 96.25 546 LEU A C 1
ATOM 4249 O O . LEU A 1 546 ? -28.079 -6.413 28.920 1.00 96.25 546 LEU A O 1
ATOM 4253 N N . SER A 1 547 ? -27.061 -8.411 28.732 1.00 95.25 547 SER A N 1
ATOM 4254 C CA . SER A 1 547 ? -27.623 -8.972 29.956 1.00 95.25 547 SER A CA 1
ATOM 4255 C C . SER A 1 547 ? -26.591 -9.784 30.726 1.00 95.25 547 SER A C 1
ATOM 4257 O O . SER A 1 547 ? -25.882 -10.592 30.126 1.00 95.25 547 SER A O 1
ATOM 4259 N N . LYS A 1 548 ? -26.554 -9.625 32.051 1.00 95.19 548 LYS A N 1
ATOM 4260 C CA . LYS A 1 548 ? -25.675 -10.386 32.952 1.00 95.19 548 LYS A CA 1
ATOM 4261 C C . LYS A 1 548 ? -26.449 -10.998 34.102 1.00 95.19 548 LYS A C 1
ATOM 4263 O O . LYS A 1 548 ? -27.307 -10.352 34.698 1.00 95.19 548 LYS A O 1
ATOM 4268 N N . GLU A 1 549 ? -26.098 -12.232 34.437 1.00 95.06 549 GLU A N 1
ATOM 4269 C CA . GLU A 1 549 ? -26.743 -13.0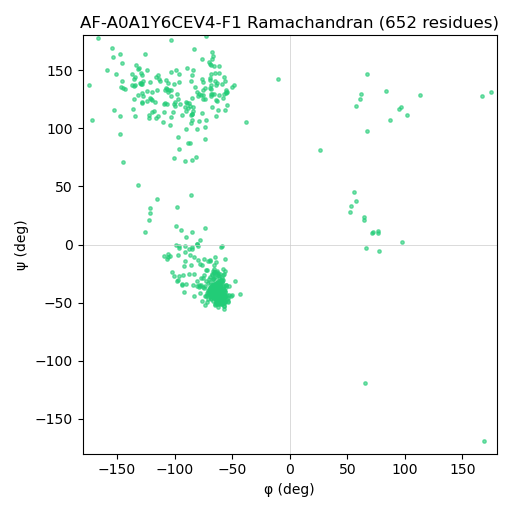12 35.485 1.00 95.06 549 GLU A CA 1
ATOM 4270 C C . GLU A 1 549 ? -25.773 -13.303 36.634 1.00 95.06 549 GLU A C 1
ATOM 4272 O O . GLU A 1 549 ? -24.648 -13.744 36.411 1.00 95.06 549 GLU A O 1
ATOM 4277 N N . TYR A 1 550 ? -26.237 -13.081 37.865 1.00 94.44 550 TYR A N 1
ATOM 4278 C CA . TYR A 1 550 ? -25.520 -13.384 39.101 1.00 94.44 550 TYR A CA 1
ATOM 4279 C C . TYR A 1 550 ? -26.412 -14.212 40.019 1.00 94.44 550 TYR A C 1
ATOM 4281 O O . TYR A 1 550 ? -27.601 -13.923 40.175 1.00 94.44 550 TYR A O 1
ATOM 4289 N N . GLU A 1 551 ? -25.836 -15.224 40.660 1.00 93.56 551 GLU A N 1
ATOM 4290 C CA . GLU A 1 551 ? -26.582 -16.152 41.500 1.00 93.56 551 GLU A CA 1
ATOM 4291 C C . GLU A 1 551 ? -25.758 -16.610 42.708 1.00 93.56 551 GLU A C 1
ATOM 4293 O O . GLU A 1 551 ? -24.588 -16.956 42.559 1.00 93.56 551 GLU A O 1
ATOM 4298 N N . ASP A 1 552 ? -26.370 -16.621 43.896 1.00 93.44 552 ASP A N 1
ATOM 4299 C CA . ASP A 1 552 ? -25.775 -17.194 45.108 1.00 93.44 552 ASP A CA 1
ATOM 4300 C C . ASP A 1 552 ? -26.860 -17.664 46.094 1.00 93.44 552 ASP A C 1
ATOM 4302 O O . ASP A 1 552 ? -28.027 -17.272 46.031 1.00 93.44 552 ASP A O 1
ATOM 4306 N N . GLU A 1 553 ? -26.479 -18.524 47.031 1.00 90.88 553 GLU A N 1
ATOM 4307 C CA . GLU A 1 553 ? -27.350 -19.063 48.070 1.00 90.88 553 GLU A CA 1
ATOM 4308 C C . GLU A 1 553 ? -27.011 -18.482 49.447 1.00 90.88 553 GLU A C 1
ATOM 4310 O O . GLU A 1 553 ? -25.854 -18.501 49.879 1.00 90.88 553 GLU A O 1
ATOM 4315 N N . SER A 1 554 ? -28.041 -18.057 50.180 1.00 90.88 554 SER A N 1
ATOM 4316 C CA . SER A 1 554 ? -27.958 -17.755 51.612 1.00 90.88 554 SER A CA 1
ATOM 4317 C C . SER A 1 554 ? -28.529 -18.912 52.433 1.00 90.88 554 SER A C 1
ATOM 4319 O O . SER A 1 554 ? -29.598 -19.427 52.091 1.00 90.88 554 SER A O 1
ATOM 4321 N N . SER A 1 555 ? -27.880 -19.279 53.538 1.00 89.00 555 SER A N 1
ATOM 4322 C CA . SER A 1 555 ? -28.351 -20.328 54.450 1.00 89.00 555 SER A CA 1
ATOM 4323 C C . SER A 1 555 ? -28.565 -19.801 55.863 1.00 89.00 555 SER A C 1
ATOM 4325 O O . SER A 1 555 ? -27.758 -19.032 56.389 1.00 89.00 555 SER A O 1
ATOM 4327 N N . GLU A 1 556 ? -29.639 -20.263 56.497 1.00 86.56 556 GLU A N 1
ATOM 4328 C CA . GLU A 1 556 ? -29.914 -19.987 57.905 1.00 86.56 556 GLU A CA 1
ATOM 4329 C C . GLU A 1 556 ? -28.823 -20.590 58.801 1.00 86.56 556 GLU A C 1
ATOM 4331 O O . GLU A 1 556 ? -28.368 -21.715 58.582 1.00 86.56 556 GLU A O 1
ATOM 4336 N N . GLY A 1 557 ? -28.413 -19.841 59.828 1.00 82.69 557 GLY A N 1
ATOM 4337 C CA . GLY A 1 557 ? -27.572 -20.378 60.890 1.00 82.69 557 GLY A CA 1
ATOM 4338 C C . GLY A 1 557 ? -28.427 -21.190 61.859 1.00 82.69 557 GLY A C 1
ATOM 4339 O O . GLY A 1 557 ? -29.465 -20.705 62.310 1.00 82.69 557 GLY A O 1
ATOM 4340 N N . VAL A 1 558 ? -28.011 -22.416 62.170 1.00 84.06 558 VAL A N 1
ATOM 4341 C CA . VAL A 1 558 ? -28.753 -23.317 63.063 1.00 84.06 558 VAL A CA 1
ATOM 4342 C C . VAL A 1 558 ? -27.819 -23.827 64.150 1.00 84.06 558 VAL A C 1
ATOM 4344 O O . VAL A 1 558 ? -26.816 -24.468 63.850 1.00 84.06 558 VAL A O 1
ATOM 4347 N N . GLU A 1 559 ? -28.169 -23.571 65.408 1.00 79.12 559 GLU A N 1
ATOM 4348 C CA . GLU A 1 559 ? -27.468 -24.095 66.581 1.00 79.12 559 GLU A CA 1
ATOM 4349 C C . GLU A 1 559 ? -28.405 -25.040 67.343 1.00 79.12 559 GLU A C 1
ATOM 4351 O O . GLU A 1 559 ? -29.425 -24.616 67.889 1.00 79.12 559 GLU A O 1
ATOM 4356 N N . ILE A 1 560 ? -28.101 -26.341 67.322 1.00 73.56 560 ILE A N 1
ATOM 4357 C CA . ILE A 1 560 ? -28.874 -27.374 68.027 1.00 73.56 560 ILE A CA 1
ATOM 4358 C C . ILE A 1 560 ? -27.899 -28.301 68.756 1.00 73.56 560 ILE A C 1
ATOM 4360 O O . ILE A 1 560 ? -27.184 -29.093 68.138 1.00 73.56 560 ILE A O 1
ATOM 4364 N N . GLY A 1 561 ? -27.896 -28.222 70.088 1.00 71.44 561 GLY A N 1
ATOM 4365 C CA . GLY A 1 561 ? -26.997 -29.009 70.930 1.00 71.44 561 GLY A CA 1
ATOM 4366 C C . GLY A 1 561 ? -25.534 -28.622 70.712 1.00 71.44 561 GLY A C 1
ATOM 4367 O O . GLY A 1 561 ? -25.165 -27.477 70.941 1.00 71.44 561 GLY A O 1
ATOM 4368 N N . GLU A 1 562 ? -24.709 -29.575 70.272 1.00 68.50 562 GLU A N 1
ATOM 4369 C CA . GLU A 1 562 ? -23.287 -29.359 69.942 1.00 68.50 562 GLU A CA 1
ATOM 4370 C C . GLU A 1 562 ? -23.050 -28.982 68.460 1.00 68.50 562 GLU A C 1
ATOM 4372 O O . GLU A 1 562 ? -21.909 -28.771 68.049 1.00 68.50 562 GLU A O 1
ATOM 4377 N N . VAL A 1 563 ? -24.103 -28.907 67.633 1.00 70.81 563 VAL A N 1
ATOM 4378 C CA . VAL A 1 563 ? -23.991 -28.660 66.185 1.00 70.81 563 VAL A CA 1
ATOM 4379 C C . VAL A 1 563 ? -24.278 -27.200 65.866 1.00 70.81 563 VAL A C 1
ATOM 4381 O O . VAL A 1 563 ? -25.379 -26.714 66.126 1.00 70.81 563 VAL A O 1
ATOM 4384 N N . VAL A 1 564 ? -23.309 -26.541 65.223 1.00 77.81 564 VAL A N 1
ATOM 4385 C CA . VAL A 1 564 ? -23.415 -25.166 64.718 1.00 77.81 564 VAL A CA 1
ATOM 4386 C C . VAL A 1 564 ? -23.299 -25.181 63.194 1.00 77.81 564 VAL A C 1
ATOM 4388 O O . VAL A 1 564 ? -22.226 -25.421 62.642 1.00 77.81 564 VAL A O 1
ATOM 4391 N N . VAL A 1 565 ? -24.407 -24.922 62.502 1.00 80.88 565 VAL A N 1
ATOM 4392 C CA . VAL A 1 565 ? -24.415 -24.589 61.073 1.00 80.88 565 VAL A CA 1
ATOM 4393 C C . VAL A 1 565 ? -24.249 -23.072 60.962 1.00 80.88 565 VAL A C 1
ATOM 4395 O O . VAL A 1 565 ? -25.107 -22.347 61.472 1.00 80.88 565 VAL A O 1
ATOM 4398 N N . PRO A 1 566 ? -23.168 -22.563 60.345 1.00 83.50 566 PRO A N 1
ATOM 4399 C CA . PRO A 1 566 ? -22.937 -21.129 60.255 1.00 83.50 566 PRO A CA 1
ATOM 4400 C C . PRO A 1 566 ? -23.952 -20.464 59.320 1.00 83.50 566 PRO A C 1
ATOM 4402 O O . PRO A 1 566 ? -24.321 -21.009 58.279 1.00 83.50 566 PRO A O 1
ATOM 4405 N N . PHE A 1 567 ? -24.373 -19.256 59.686 1.00 87.19 567 PHE A N 1
ATOM 4406 C CA . PHE A 1 567 ? -25.148 -18.394 58.801 1.00 87.19 567 PHE A CA 1
ATOM 4407 C C . PHE A 1 567 ? -24.283 -17.966 57.607 1.00 87.19 567 PHE A C 1
ATOM 4409 O O . PHE A 1 567 ? -23.173 -17.467 57.800 1.00 87.19 567 PHE A O 1
ATOM 4416 N N . LYS A 1 568 ? -24.800 -18.135 56.386 1.00 89.69 568 LYS A N 1
ATOM 4417 C CA . LYS A 1 568 ? -24.171 -17.645 55.152 1.00 89.69 568 LYS A CA 1
ATOM 4418 C C . LYS A 1 568 ? -25.096 -16.618 54.511 1.00 89.69 568 LYS A C 1
ATOM 4420 O O . LYS A 1 568 ? -26.235 -16.945 54.179 1.00 89.69 568 LYS A O 1
ATOM 4425 N N . LEU A 1 569 ? -24.597 -15.401 54.305 1.00 89.38 569 LEU A N 1
ATOM 4426 C CA . LEU A 1 569 ? -25.265 -14.404 53.471 1.00 89.38 569 LEU A CA 1
ATOM 4427 C C . LEU A 1 569 ? -24.884 -14.628 52.002 1.00 89.38 569 LEU A C 1
ATOM 4429 O O . LEU A 1 569 ? -23.756 -15.031 51.727 1.00 89.38 569 LEU A O 1
ATOM 4433 N N . ALA A 1 570 ? -25.817 -14.372 51.086 1.00 88.44 570 ALA A N 1
ATOM 4434 C CA . ALA A 1 570 ? -25.522 -14.393 49.658 1.00 88.44 570 ALA A CA 1
ATOM 4435 C C . ALA A 1 570 ? -24.597 -13.220 49.292 1.00 88.44 570 ALA A C 1
ATOM 4437 O O . ALA A 1 570 ? -24.880 -12.076 49.656 1.00 88.44 570 ALA A O 1
ATOM 4438 N N . ASP A 1 571 ? -23.512 -13.507 48.580 1.00 91.69 571 ASP A N 1
ATOM 4439 C CA . ASP A 1 571 ? -22.551 -12.531 48.069 1.00 91.69 571 ASP A CA 1
ATOM 4440 C C . ASP A 1 571 ? -22.897 -12.188 46.616 1.00 91.69 571 ASP A C 1
ATOM 4442 O O . ASP A 1 571 ? -22.382 -12.768 45.660 1.00 91.69 571 ASP A O 1
ATOM 4446 N N . LEU A 1 572 ? -23.854 -11.273 46.455 1.00 92.81 572 LEU A N 1
ATOM 4447 C CA . LEU A 1 572 ? -24.290 -10.776 45.154 1.00 92.81 572 LEU A CA 1
ATOM 4448 C C . LEU A 1 572 ? -23.928 -9.299 44.990 1.00 92.81 572 LEU A C 1
ATOM 4450 O O . LEU A 1 572 ? -24.075 -8.523 45.940 1.00 92.81 572 LEU A O 1
ATOM 4454 N N . PRO A 1 573 ? -23.529 -8.865 43.780 1.00 93.19 573 PRO A N 1
ATOM 4455 C CA . PRO A 1 573 ? -23.292 -7.455 43.519 1.00 93.19 573 PRO A CA 1
ATOM 4456 C C . PRO A 1 573 ? -24.568 -6.617 43.708 1.00 93.19 573 PRO A C 1
ATOM 4458 O O . PRO A 1 573 ? -25.709 -7.087 43.583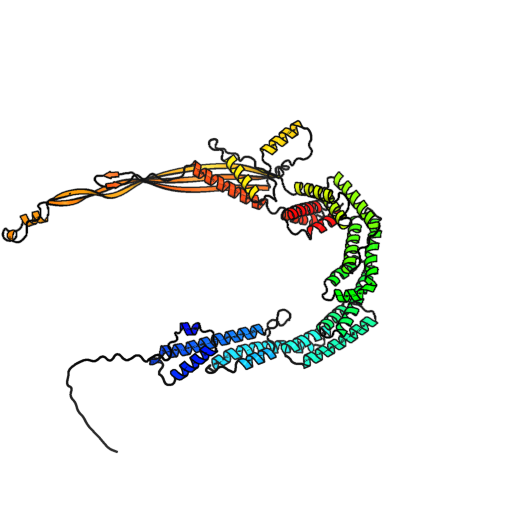 1.00 93.19 573 PRO A O 1
ATOM 4461 N N . SER A 1 574 ? -24.367 -5.340 44.035 1.00 92.44 574 SER A N 1
ATOM 4462 C CA . SER A 1 574 ? -25.451 -4.361 44.078 1.00 92.44 574 SER A CA 1
ATOM 4463 C C . SER A 1 574 ? -25.969 -4.075 42.670 1.00 92.44 574 SER A C 1
ATOM 4465 O O . SER A 1 574 ? -25.231 -4.198 41.694 1.00 92.44 574 SER A O 1
ATOM 4467 N N . ASP A 1 575 ? -27.225 -3.647 42.569 1.00 91.31 575 ASP A N 1
ATOM 4468 C CA . ASP A 1 575 ? -27.860 -3.360 41.277 1.00 91.31 575 ASP A CA 1
ATOM 4469 C C . ASP A 1 575 ? -27.089 -2.271 40.518 1.00 91.31 575 ASP A C 1
ATOM 4471 O O . ASP A 1 575 ? -26.849 -2.401 39.324 1.00 91.31 575 ASP A O 1
ATOM 4475 N N . VAL A 1 576 ? -26.590 -1.266 41.249 1.00 89.50 576 VAL A N 1
ATOM 4476 C CA . VAL A 1 576 ? -25.716 -0.208 40.719 1.00 89.50 576 VAL A CA 1
ATOM 4477 C C . VAL A 1 576 ? -24.450 -0.791 40.101 1.00 89.50 576 VAL A C 1
ATOM 4479 O O . VAL A 1 576 ? -24.104 -0.442 38.984 1.00 89.50 576 VAL A O 1
ATOM 4482 N N . LYS A 1 577 ? -23.779 -1.725 40.788 1.00 91.25 577 LYS A N 1
ATOM 4483 C CA . LYS A 1 577 ? -22.548 -2.333 40.272 1.00 91.25 577 LYS A CA 1
ATOM 4484 C C . LYS A 1 577 ? -22.810 -3.136 38.994 1.00 91.25 577 LYS A C 1
ATOM 4486 O O . LYS A 1 577 ? -22.015 -3.059 38.066 1.00 91.25 577 LYS A O 1
ATOM 4491 N N . ILE A 1 578 ? -23.923 -3.872 38.940 1.00 92.62 578 ILE A N 1
ATOM 4492 C CA . ILE A 1 578 ? -24.323 -4.634 37.748 1.00 92.62 578 ILE A CA 1
ATOM 4493 C C . ILE A 1 578 ? -24.578 -3.686 36.567 1.00 92.62 578 ILE A C 1
ATOM 4495 O O . ILE A 1 578 ? -24.063 -3.916 35.475 1.00 92.62 578 ILE A O 1
ATOM 4499 N N . LEU A 1 579 ? -25.358 -2.624 36.782 1.00 91.31 579 LEU A N 1
ATOM 4500 C CA . LEU A 1 579 ? -25.700 -1.662 35.733 1.00 91.31 579 LEU A CA 1
ATOM 4501 C C . LEU A 1 579 ? -24.492 -0.821 35.295 1.00 91.31 579 LEU A C 1
ATOM 4503 O O . LEU A 1 579 ? -24.348 -0.585 34.103 1.00 91.31 579 LEU A O 1
ATOM 4507 N N . ASP A 1 580 ? -23.595 -0.435 36.207 1.00 90.62 580 ASP A N 1
ATOM 4508 C CA . ASP A 1 580 ? -22.350 0.277 35.882 1.00 90.62 580 ASP A CA 1
ATOM 4509 C C . ASP A 1 580 ? -21.413 -0.578 35.013 1.00 90.62 580 ASP A C 1
ATOM 4511 O O . ASP A 1 580 ? -20.803 -0.072 34.069 1.00 90.62 580 ASP A O 1
ATOM 4515 N N . GLU A 1 581 ? -21.285 -1.874 35.327 1.00 92.12 581 GLU A N 1
ATOM 4516 C CA . GLU A 1 581 ? -20.512 -2.822 34.517 1.00 92.12 581 GLU A CA 1
ATOM 4517 C C . GLU A 1 581 ? -21.125 -2.971 33.118 1.00 92.12 581 GLU A C 1
ATOM 4519 O O . GLU A 1 581 ? -20.407 -2.863 32.125 1.00 92.12 581 GLU A O 1
ATOM 4524 N N . LEU A 1 582 ? -22.447 -3.156 33.030 1.00 93.81 582 LEU A N 1
ATOM 4525 C CA . LEU A 1 582 ? -23.154 -3.261 31.750 1.00 93.81 582 LEU A CA 1
ATOM 4526 C C . LEU A 1 582 ? -23.073 -1.964 30.931 1.00 93.81 582 LEU A C 1
ATOM 4528 O O . LEU A 1 582 ? -22.839 -2.025 29.729 1.00 93.81 582 LEU A O 1
ATOM 4532 N N . ALA A 1 583 ? -23.212 -0.793 31.556 1.00 92.06 583 ALA A N 1
ATOM 4533 C CA . ALA A 1 583 ? -23.123 0.497 30.873 1.00 92.06 583 ALA A CA 1
ATOM 4534 C C . ALA A 1 583 ? -21.738 0.716 30.241 1.00 92.06 583 ALA A C 1
ATOM 4536 O O . ALA A 1 583 ? -21.646 1.201 29.114 1.00 92.06 583 ALA A O 1
ATOM 4537 N N . ARG A 1 584 ? -20.659 0.321 30.936 1.00 93.06 584 ARG A N 1
ATOM 4538 C CA . ARG A 1 584 ? -19.285 0.367 30.401 1.00 93.06 584 ARG A CA 1
ATOM 4539 C C . ARG A 1 584 ? -19.088 -0.586 29.230 1.00 93.06 584 ARG A C 1
ATOM 4541 O O . ARG A 1 584 ? -18.446 -0.211 28.252 1.00 93.06 584 ARG A O 1
ATOM 4548 N N . GLU A 1 585 ? -19.626 -1.799 29.323 1.00 95.00 585 GLU A N 1
ATOM 4549 C CA . GLU A 1 585 ? -19.549 -2.782 28.237 1.00 95.00 585 GLU A CA 1
ATOM 4550 C C . GLU A 1 585 ? -20.310 -2.304 27.001 1.00 95.00 585 GLU A C 1
ATOM 4552 O O . GLU A 1 585 ? -19.731 -2.273 25.919 1.00 95.00 585 GLU A O 1
ATOM 4557 N N . VAL A 1 586 ? -21.541 -1.809 27.168 1.00 95.25 586 VAL A N 1
ATOM 4558 C CA . VAL A 1 586 ? -22.313 -1.230 26.059 1.00 95.25 586 VAL A CA 1
ATOM 4559 C C . VAL A 1 586 ? -21.589 -0.034 25.445 1.00 95.25 586 VAL A C 1
ATOM 4561 O O . VAL A 1 586 ? -21.473 0.042 24.227 1.00 95.25 586 VAL A O 1
ATOM 4564 N N . ALA A 1 587 ? -21.060 0.888 26.253 1.00 94.12 587 ALA A N 1
ATOM 4565 C CA . ALA A 1 587 ? -20.313 2.033 25.731 1.00 94.12 587 ALA A CA 1
ATOM 4566 C C . ALA A 1 587 ? -19.054 1.609 24.953 1.00 94.12 587 ALA A C 1
ATOM 4568 O O . ALA A 1 587 ? -18.714 2.232 23.948 1.00 94.12 587 ALA A O 1
ATOM 4569 N N . THR A 1 588 ? -18.393 0.531 25.386 1.00 95.12 588 THR A N 1
ATOM 4570 C CA . THR A 1 588 ? -17.238 -0.047 24.688 1.00 95.12 588 THR A CA 1
ATOM 4571 C C . THR A 1 588 ? -17.646 -0.652 23.344 1.00 95.12 588 THR A C 1
ATOM 4573 O O . THR A 1 588 ? -16.989 -0.379 22.344 1.00 95.12 588 THR A O 1
ATOM 4576 N N . GLU A 1 589 ? -18.741 -1.418 23.285 1.00 96.12 589 GLU A N 1
ATOM 4577 C CA . GLU A 1 589 ? -19.266 -1.973 22.026 1.00 96.12 589 GLU A CA 1
ATOM 4578 C C . GLU A 1 589 ? -19.705 -0.868 21.050 1.00 96.12 589 GLU A C 1
ATOM 4580 O O . GLU A 1 589 ? -19.343 -0.905 19.873 1.00 96.12 589 GLU A O 1
ATOM 4585 N N . ILE A 1 590 ? -20.390 0.179 21.536 1.00 95.00 590 ILE A N 1
ATOM 4586 C CA . ILE A 1 590 ? -20.724 1.361 20.720 1.00 95.00 590 ILE A CA 1
ATOM 4587 C C . ILE A 1 590 ? -19.443 2.003 20.175 1.00 95.00 590 ILE A C 1
ATOM 4589 O O . ILE A 1 590 ? -19.355 2.306 18.984 1.00 95.00 590 ILE A O 1
ATOM 4593 N N . GLY A 1 591 ? -18.440 2.196 21.037 1.00 94.12 591 GLY A N 1
ATOM 4594 C CA . GLY A 1 591 ? -17.137 2.730 20.657 1.00 94.12 591 GLY A CA 1
ATOM 4595 C C . GLY A 1 591 ? -16.475 1.907 19.550 1.00 94.12 591 GLY A C 1
ATOM 4596 O O . GLY A 1 591 ? -16.010 2.482 18.571 1.00 94.12 591 GLY A O 1
ATOM 4597 N N . GLN A 1 592 ? -16.499 0.576 19.650 1.00 95.38 592 GLN A N 1
ATOM 4598 C CA . GLN A 1 592 ? -15.963 -0.332 18.629 1.00 95.38 592 GLN A CA 1
ATOM 4599 C C . GLN A 1 592 ? -16.680 -0.189 17.283 1.00 95.38 592 GLN A C 1
ATOM 4601 O O . GLN A 1 592 ? -16.021 -0.070 16.251 1.00 95.38 592 GLN A O 1
ATOM 4606 N N . HIS A 1 593 ? -18.015 -0.153 17.278 1.00 94.62 593 HIS A N 1
ATOM 4607 C CA . HIS A 1 593 ? -18.792 0.023 16.046 1.00 94.62 593 HIS A CA 1
ATOM 4608 C C . HIS A 1 593 ? -18.520 1.386 15.390 1.00 94.62 593 HIS A C 1
ATOM 4610 O O . HIS A 1 593 ? -18.389 1.485 14.167 1.00 94.62 593 HIS A O 1
ATOM 4616 N N . LEU A 1 594 ? -18.398 2.444 16.197 1.00 94.00 594 LEU A N 1
ATOM 4617 C CA . LEU A 1 594 ? -18.056 3.779 15.710 1.00 94.00 594 LEU A CA 1
ATOM 4618 C C . LEU A 1 594 ? -16.627 3.835 15.162 1.00 94.00 594 LEU A C 1
ATOM 4620 O O . LEU A 1 594 ? -16.429 4.415 14.098 1.00 94.00 594 LEU A O 1
ATOM 4624 N N . VAL A 1 595 ? -15.656 3.198 15.825 1.00 94.56 595 VAL A N 1
ATOM 4625 C CA . VAL A 1 595 ? -14.282 3.063 15.316 1.00 94.56 595 VAL A CA 1
ATOM 4626 C C . VAL A 1 595 ? -14.284 2.377 13.959 1.00 94.56 595 VAL A C 1
ATOM 4628 O O . VAL A 1 595 ? -13.801 2.973 13.006 1.00 94.56 595 VAL A O 1
ATOM 4631 N N . ALA A 1 596 ? -14.912 1.207 13.837 1.00 92.50 596 ALA A N 1
ATOM 4632 C CA . ALA A 1 596 ? -14.987 0.470 12.573 1.00 92.50 596 ALA A CA 1
ATOM 4633 C C . ALA A 1 596 ? -15.639 1.289 11.442 1.00 92.50 596 ALA A C 1
ATOM 4635 O O . ALA A 1 596 ? -15.310 1.130 10.270 1.00 92.50 596 ALA A O 1
ATOM 4636 N N . THR A 1 597 ? -16.558 2.191 11.792 1.00 90.25 597 THR A N 1
ATOM 4637 C CA . THR A 1 597 ? -17.214 3.078 10.826 1.00 90.25 597 THR A CA 1
ATOM 4638 C C . THR A 1 597 ? -16.350 4.282 10.459 1.00 90.25 597 THR A C 1
ATOM 4640 O O . THR A 1 597 ? -16.466 4.786 9.345 1.00 90.25 597 THR A O 1
ATOM 4643 N N . LEU A 1 598 ? -15.517 4.792 11.367 1.00 91.31 598 LEU A N 1
ATOM 4644 C CA . LEU A 1 598 ? -14.808 6.071 11.230 1.00 91.31 598 LEU A CA 1
ATOM 4645 C C . LEU A 1 598 ? -13.311 5.928 10.950 1.00 91.31 598 LEU A C 1
ATOM 4647 O O . LEU A 1 598 ? -12.686 6.917 10.575 1.00 91.31 598 LEU A O 1
ATOM 4651 N N . GLU A 1 599 ? -12.744 4.740 11.105 1.00 91.94 599 GLU A N 1
ATOM 4652 C CA . GLU A 1 599 ? -11.352 4.457 10.775 1.00 91.94 599 GLU A CA 1
ATOM 4653 C C . GLU A 1 599 ? -11.076 4.520 9.263 1.00 91.94 599 GLU A C 1
ATOM 4655 O O . GLU A 1 599 ? -11.985 4.506 8.427 1.00 91.94 599 GLU A O 1
ATOM 4660 N N . ASN A 1 600 ? -9.786 4.563 8.922 1.00 92.56 600 ASN A N 1
ATOM 4661 C CA . ASN A 1 600 ? -9.263 4.479 7.557 1.00 92.56 600 ASN A CA 1
ATOM 4662 C C . ASN A 1 600 ? -9.835 5.543 6.600 1.00 92.56 600 ASN A C 1
ATOM 4664 O O . ASN A 1 600 ? -10.202 5.248 5.459 1.00 92.56 600 ASN A O 1
ATOM 4668 N N . GLN A 1 601 ? -9.900 6.800 7.045 1.00 91.75 601 GLN A N 1
ATOM 4669 C CA . GLN A 1 601 ? -10.438 7.905 6.238 1.00 91.75 601 GLN A CA 1
ATOM 4670 C C . GLN A 1 601 ? -9.687 8.113 4.913 1.00 91.75 601 GLN A C 1
ATOM 4672 O O . GLN A 1 601 ? -10.293 8.441 3.896 1.00 91.75 601 GLN A O 1
ATOM 4677 N N . GLU A 1 602 ? -8.382 7.848 4.874 1.00 93.19 602 GLU A N 1
ATOM 4678 C CA . GLU A 1 602 ? -7.589 7.861 3.645 1.00 93.19 602 GLU A CA 1
ATOM 4679 C C . GLU A 1 602 ? -8.131 6.900 2.583 1.00 93.19 602 GLU A C 1
ATOM 4681 O O . GLU A 1 602 ? -8.167 7.259 1.408 1.00 93.19 602 GLU A O 1
ATOM 4686 N N . LEU A 1 603 ? -8.605 5.711 2.976 1.00 93.44 603 LEU A N 1
ATOM 4687 C CA . LEU A 1 603 ? -9.171 4.748 2.032 1.00 93.44 603 LEU A CA 1
ATOM 4688 C C . LEU A 1 603 ? -10.495 5.260 1.472 1.00 93.44 603 LEU A C 1
ATOM 4690 O O . LEU A 1 603 ? -10.715 5.164 0.269 1.00 93.44 603 LEU A O 1
ATOM 4694 N N . LYS A 1 604 ? -11.328 5.890 2.305 1.00 91.94 604 LYS A N 1
ATOM 4695 C CA . LYS A 1 604 ? -12.587 6.504 1.856 1.00 91.94 604 LYS A CA 1
ATOM 4696 C C . LYS A 1 604 ? -12.356 7.631 0.859 1.00 91.94 604 LYS A C 1
ATOM 4698 O O . LYS A 1 604 ? -13.075 7.728 -0.135 1.00 91.94 604 LYS A O 1
ATOM 4703 N N . TYR A 1 605 ? -11.335 8.459 1.075 1.00 94.19 605 TYR A N 1
ATOM 4704 C CA . TYR A 1 605 ? -10.954 9.477 0.098 1.00 94.19 605 TYR A CA 1
ATOM 4705 C C . TYR A 1 605 ? -10.411 8.854 -1.194 1.00 94.19 605 TYR A C 1
ATOM 4707 O O . TYR A 1 605 ? -10.741 9.328 -2.276 1.00 94.19 605 TYR A O 1
ATOM 4715 N N . LEU A 1 606 ? -9.651 7.758 -1.124 1.00 93.62 606 LEU A N 1
ATOM 4716 C CA . LEU A 1 606 ? -9.196 7.033 -2.319 1.00 93.62 606 LEU A CA 1
ATOM 4717 C C . LEU A 1 606 ? -10.334 6.305 -3.061 1.00 93.62 606 LEU A C 1
ATOM 4719 O O . LEU A 1 606 ? -10.259 6.121 -4.275 1.00 93.62 606 LEU A O 1
ATOM 4723 N N . GLU A 1 607 ? -11.394 5.892 -2.372 1.00 93.31 607 GLU A N 1
ATOM 4724 C CA . GLU A 1 607 ? -12.614 5.371 -3.000 1.00 93.31 607 GLU A CA 1
ATOM 4725 C C . GLU A 1 607 ? -13.428 6.490 -3.655 1.00 93.31 607 GLU A C 1
ATOM 4727 O O . GLU A 1 607 ? -13.837 6.359 -4.810 1.00 93.31 607 GLU A O 1
ATOM 4732 N N . SER A 1 608 ? -13.582 7.621 -2.962 1.00 91.19 608 SER A N 1
ATOM 4733 C CA . SER A 1 608 ? -14.235 8.827 -3.491 1.00 91.19 608 SER A CA 1
ATOM 4734 C C . SER A 1 608 ? -13.507 9.364 -4.723 1.00 91.19 608 SER A C 1
ATOM 4736 O O . SER A 1 608 ? -14.141 9.757 -5.698 1.00 91.19 608 SER A O 1
ATOM 4738 N N . LEU A 1 609 ? -12.174 9.279 -4.724 1.00 92.19 609 LEU A N 1
ATOM 4739 C CA . LEU A 1 609 ? -11.325 9.578 -5.869 1.00 92.19 609 LEU A CA 1
ATOM 4740 C C . LEU A 1 609 ? -11.713 8.746 -7.098 1.00 92.19 609 LEU A C 1
ATOM 4742 O O . LEU A 1 609 ? -11.914 9.312 -8.166 1.00 92.19 609 LEU A O 1
ATOM 4746 N N . LYS A 1 610 ? -11.860 7.421 -6.958 1.00 91.81 610 LYS A N 1
ATOM 4747 C CA . LYS A 1 610 ? -12.256 6.552 -8.082 1.00 91.81 610 LYS A CA 1
ATOM 4748 C C . LYS A 1 610 ? -13.608 6.974 -8.655 1.00 91.81 610 LYS A C 1
ATOM 4750 O O . LYS A 1 610 ? -13.742 7.107 -9.867 1.00 91.81 610 LYS A O 1
ATOM 4755 N N . ALA A 1 611 ? -14.577 7.249 -7.781 1.00 91.25 611 ALA A N 1
ATOM 4756 C CA . ALA A 1 611 ? -15.896 7.714 -8.196 1.00 91.25 611 ALA A CA 1
ATOM 4757 C C . ALA A 1 611 ? -15.839 9.076 -8.915 1.00 91.25 611 ALA A C 1
ATOM 4759 O O . ALA A 1 611 ? -16.522 9.259 -9.923 1.00 91.25 611 ALA A O 1
ATOM 4760 N N . ALA A 1 612 ? -15.014 10.011 -8.434 1.00 91.31 612 ALA A N 1
ATOM 4761 C CA . ALA A 1 612 ? -14.810 11.313 -9.066 1.00 91.31 612 ALA A CA 1
ATOM 4762 C C . ALA A 1 612 ? -14.145 11.182 -10.446 1.00 91.31 612 ALA A C 1
ATOM 4764 O O . ALA A 1 612 ? -14.603 11.801 -11.409 1.00 91.31 612 ALA A O 1
ATOM 4765 N N . THR A 1 613 ? -13.130 10.320 -10.576 1.00 90.19 613 THR A N 1
ATOM 4766 C CA . THR A 1 613 ? -12.475 10.025 -11.858 1.00 90.19 613 THR A CA 1
ATOM 4767 C C . THR A 1 613 ? -13.460 9.435 -12.869 1.00 90.19 613 THR A C 1
ATOM 4769 O O . THR A 1 613 ? -13.512 9.900 -14.007 1.00 90.19 613 THR A O 1
ATOM 4772 N N . ASP A 1 614 ? -14.301 8.480 -12.460 1.00 91.88 614 ASP A N 1
ATOM 4773 C CA . ASP A 1 614 ? -15.320 7.879 -13.335 1.00 91.88 614 ASP A CA 1
ATOM 4774 C C . ASP A 1 614 ? -16.357 8.908 -13.821 1.00 91.88 614 ASP A C 1
ATOM 4776 O O . ASP A 1 614 ? -16.878 8.813 -14.936 1.00 91.88 614 ASP A O 1
ATOM 4780 N N . GLN A 1 615 ? -16.643 9.920 -13.000 1.00 91.38 615 GLN A N 1
ATOM 4781 C CA . GLN A 1 615 ? -17.583 11.000 -13.309 1.00 91.38 615 GLN A CA 1
ATOM 4782 C C . GLN A 1 615 ? -16.938 12.179 -14.057 1.00 91.38 615 GLN A C 1
ATOM 4784 O O . GLN A 1 615 ? -17.650 13.093 -14.473 1.00 91.38 615 GLN A O 1
ATOM 4789 N N . ASN A 1 616 ? -15.617 12.154 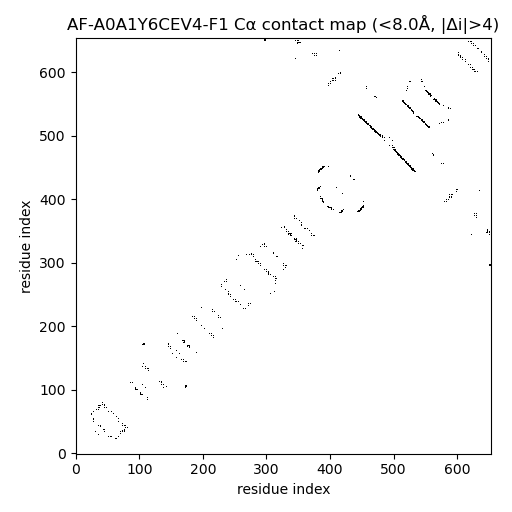-14.276 1.00 89.50 616 ASN A N 1
ATOM 4790 C CA . ASN A 1 616 ? -14.819 13.298 -14.737 1.00 89.50 616 ASN A CA 1
ATOM 4791 C C . ASN A 1 616 ? -15.012 14.561 -13.870 1.00 89.50 616 ASN A C 1
ATOM 4793 O O . ASN A 1 616 ? -14.956 15.686 -14.378 1.00 89.50 616 ASN A O 1
ATOM 4797 N N . ASP A 1 617 ? -15.244 14.388 -12.566 1.00 93.06 617 ASP A N 1
ATOM 4798 C CA . ASP A 1 617 ? -15.327 15.492 -11.611 1.00 93.06 617 ASP A CA 1
ATOM 4799 C C . ASP A 1 617 ? -13.933 15.861 -11.091 1.00 93.06 617 ASP A C 1
ATOM 4801 O O . ASP A 1 617 ? -13.449 15.393 -10.060 1.00 93.06 617 ASP A O 1
ATOM 4805 N N . CYS A 1 618 ? -13.299 16.743 -11.852 1.00 90.69 618 CYS A N 1
ATOM 4806 C CA . CYS A 1 618 ? -11.963 17.271 -11.611 1.00 90.69 618 CYS A CA 1
ATOM 4807 C C . CYS A 1 618 ? -11.774 17.919 -10.225 1.00 90.69 618 CYS A C 1
ATOM 4809 O O . CYS A 1 618 ? -10.682 17.845 -9.666 1.00 90.69 618 CYS A O 1
ATOM 4811 N N . VAL A 1 619 ? -12.798 18.585 -9.679 1.00 92.69 619 VAL A N 1
ATOM 4812 C CA . VAL A 1 619 ? -12.691 19.311 -8.398 1.00 92.69 619 VAL A CA 1
ATOM 4813 C C . VAL A 1 619 ? -12.646 18.306 -7.253 1.00 92.69 619 VAL A C 1
ATOM 4815 O O . VAL A 1 619 ? -11.681 18.276 -6.486 1.00 92.69 619 VAL A O 1
ATOM 4818 N N . SER A 1 620 ? -13.623 17.398 -7.227 1.00 93.06 620 SER A N 1
ATOM 4819 C CA . SER A 1 620 ? -13.700 16.324 -6.236 1.00 93.06 620 SER A CA 1
ATOM 4820 C C . SER A 1 620 ? -12.489 15.388 -6.290 1.00 93.06 620 SER A C 1
ATOM 4822 O O . SER A 1 620 ? -12.058 14.880 -5.251 1.00 93.06 620 SER A O 1
ATOM 4824 N N . GLU A 1 621 ? -11.898 15.178 -7.474 1.00 94.56 621 GLU A N 1
ATOM 4825 C CA . GLU A 1 621 ? -10.661 14.405 -7.641 1.00 94.56 621 GLU A CA 1
ATOM 4826 C C . GLU A 1 621 ? -9.490 15.047 -6.876 1.00 94.56 621 GLU A C 1
ATOM 4828 O O . GLU A 1 621 ? -8.778 14.376 -6.123 1.00 94.56 621 GLU A O 1
ATOM 4833 N N . VAL A 1 622 ? -9.309 16.362 -7.041 1.00 95.81 622 VAL A N 1
ATOM 4834 C CA . VAL A 1 622 ? -8.235 17.129 -6.394 1.00 95.81 622 VAL A CA 1
ATOM 4835 C C . VAL A 1 622 ? -8.422 17.168 -4.882 1.00 95.81 622 VAL A C 1
ATOM 4837 O O . VAL A 1 622 ? -7.455 16.934 -4.152 1.00 95.81 622 VAL A O 1
ATOM 4840 N N . ASP A 1 623 ? -9.645 17.412 -4.411 1.00 94.94 623 ASP A N 1
ATOM 4841 C CA . ASP A 1 623 ? -9.962 17.426 -2.981 1.00 94.94 623 ASP A CA 1
ATOM 4842 C C . ASP A 1 623 ? -9.724 16.056 -2.341 1.00 94.94 623 ASP A C 1
ATOM 4844 O O . ASP A 1 623 ? -9.037 15.954 -1.322 1.00 94.94 623 ASP A O 1
ATOM 4848 N N . SER A 1 624 ? -10.200 14.983 -2.978 1.00 95.38 624 SER A N 1
ATOM 4849 C CA . SER A 1 624 ? -10.010 13.611 -2.493 1.00 95.38 624 SER A CA 1
ATOM 4850 C C . SER A 1 624 ? -8.528 13.231 -2.426 1.00 95.38 624 SER A C 1
ATOM 4852 O O . SER A 1 624 ? -8.073 12.693 -1.416 1.00 95.38 624 SER A O 1
ATOM 4854 N N . LEU A 1 625 ? -7.738 13.565 -3.455 1.00 96.31 625 LEU A N 1
ATOM 4855 C CA . LEU A 1 625 ? -6.288 13.337 -3.462 1.00 96.31 625 LEU A CA 1
ATOM 4856 C C . LEU A 1 625 ? -5.572 14.127 -2.363 1.00 96.31 625 LEU A C 1
ATOM 4858 O O . LEU A 1 625 ? -4.668 13.598 -1.715 1.00 96.31 625 LEU A O 1
ATOM 4862 N N . ALA A 1 626 ? -5.946 15.390 -2.156 1.00 96.62 626 ALA A N 1
ATOM 4863 C CA . ALA A 1 626 ? -5.322 16.237 -1.149 1.00 96.62 626 ALA A CA 1
ATOM 4864 C C . ALA A 1 626 ? -5.655 15.762 0.269 1.00 96.62 626 ALA A C 1
ATOM 4866 O O . ALA A 1 626 ? -4.748 15.643 1.096 1.00 96.62 626 ALA A O 1
ATOM 4867 N N . ASN A 1 627 ? -6.917 15.423 0.531 1.00 95.88 627 ASN A N 1
ATOM 4868 C CA . ASN A 1 627 ? -7.363 14.913 1.823 1.00 95.88 627 ASN A CA 1
ATOM 4869 C C . ASN A 1 627 ? -6.716 13.558 2.141 1.00 95.88 627 ASN A C 1
ATOM 4871 O O . ASN A 1 627 ? -6.121 13.404 3.211 1.00 95.88 627 ASN A O 1
ATOM 4875 N N . ALA A 1 628 ? -6.718 12.620 1.183 1.00 96.19 628 ALA A N 1
ATOM 4876 C CA . ALA A 1 628 ? -6.017 11.344 1.320 1.00 96.19 628 ALA A CA 1
ATOM 4877 C C . ALA A 1 628 ? -4.528 11.562 1.622 1.00 96.19 628 ALA A C 1
ATOM 4879 O O . ALA A 1 628 ? -4.002 11.007 2.585 1.00 96.19 628 ALA A O 1
ATOM 4880 N N . LEU A 1 629 ? -3.855 12.432 0.859 1.00 96.69 629 LEU A N 1
ATOM 4881 C CA . LEU A 1 629 ? -2.439 12.733 1.055 1.00 96.69 629 LEU A CA 1
ATOM 4882 C C . LEU A 1 629 ? -2.144 13.247 2.470 1.00 96.69 629 LEU A C 1
ATOM 4884 O O . LEU A 1 629 ? -1.161 12.820 3.074 1.00 96.69 629 LEU A O 1
ATOM 4888 N N . MET A 1 630 ? -2.963 14.161 2.996 1.00 95.94 630 MET A N 1
ATOM 4889 C CA . MET A 1 630 ? -2.757 14.737 4.328 1.00 95.94 630 MET A CA 1
ATOM 4890 C C . MET A 1 630 ? -2.905 13.691 5.437 1.00 95.94 630 MET A C 1
ATOM 4892 O O . MET A 1 630 ? -2.056 13.632 6.331 1.00 95.94 630 MET A O 1
ATOM 4896 N N . ILE A 1 631 ? -3.915 12.821 5.355 1.00 94.62 631 ILE A N 1
ATOM 4897 C CA . ILE A 1 631 ? -4.117 11.748 6.340 1.00 94.62 631 ILE A CA 1
ATOM 4898 C C . ILE A 1 631 ? -3.008 10.698 6.236 1.00 94.62 631 ILE A C 1
ATOM 4900 O O . ILE A 1 631 ? -2.424 10.315 7.250 1.00 94.62 631 ILE A O 1
ATOM 4904 N N . MET A 1 632 ? -2.631 10.297 5.020 1.00 95.44 632 MET A N 1
ATOM 4905 C CA . MET A 1 632 ? -1.519 9.370 4.796 1.00 95.44 632 MET A CA 1
ATOM 4906 C C . MET A 1 632 ? -0.202 9.923 5.352 1.00 95.44 632 MET A C 1
ATOM 4908 O O . MET A 1 632 ? 0.546 9.192 5.999 1.00 95.44 632 MET A O 1
ATOM 4912 N N . GLN A 1 633 ? 0.078 11.220 5.175 1.00 94.56 633 GLN A N 1
ATOM 4913 C CA . GLN A 1 633 ? 1.252 11.865 5.775 1.00 94.56 633 GLN A CA 1
ATOM 4914 C C . GLN A 1 633 ? 1.190 11.869 7.306 1.00 94.56 633 GLN A C 1
ATOM 4916 O O . GLN A 1 633 ? 2.198 11.572 7.952 1.00 94.56 633 GLN A O 1
ATOM 4921 N N . LEU A 1 634 ? 0.024 12.168 7.891 1.00 93.44 634 LEU A N 1
ATOM 4922 C CA . LEU A 1 634 ? -0.181 12.134 9.341 1.00 93.44 634 LEU A CA 1
ATOM 4923 C C . LEU A 1 634 ? 0.072 10.727 9.909 1.00 93.44 634 LEU A C 1
ATOM 4925 O O . LEU A 1 634 ? 0.774 10.580 10.912 1.00 93.44 634 LEU A O 1
ATOM 4929 N N . LYS A 1 635 ? -0.425 9.695 9.218 1.00 93.75 635 LYS A N 1
ATOM 4930 C CA . LYS A 1 635 ? -0.247 8.274 9.552 1.00 93.75 635 LYS A CA 1
ATOM 4931 C C . LYS A 1 635 ? 1.107 7.691 9.119 1.00 93.75 635 LYS A C 1
ATOM 4933 O O . LYS A 1 635 ? 1.386 6.532 9.413 1.00 93.75 635 LYS A O 1
ATOM 4938 N N . LYS A 1 636 ? 1.976 8.483 8.475 1.00 95.06 636 LYS A N 1
ATOM 4939 C CA . LYS A 1 636 ? 3.294 8.071 7.943 1.00 95.06 636 LYS A CA 1
ATOM 4940 C C . LYS A 1 636 ? 3.227 6.907 6.939 1.00 95.06 636 LYS A C 1
ATOM 4942 O O . LYS A 1 636 ? 4.101 6.043 6.929 1.00 95.06 636 LYS A O 1
ATOM 4947 N N . MET A 1 637 ? 2.195 6.894 6.105 1.00 93.81 637 MET A N 1
ATOM 4948 C CA . MET A 1 637 ? 2.008 5.938 5.012 1.00 93.81 637 MET A CA 1
ATOM 4949 C C . MET A 1 637 ? 2.781 6.372 3.757 1.00 93.81 637 MET A C 1
ATOM 4951 O O . MET A 1 637 ? 3.274 7.502 3.676 1.00 93.81 637 MET A O 1
ATOM 4955 N N . ASP A 1 638 ? 2.897 5.478 2.770 1.00 93.19 638 ASP A N 1
ATOM 4956 C CA . ASP A 1 638 ? 3.525 5.823 1.493 1.00 93.19 638 ASP A CA 1
ATOM 4957 C C . ASP A 1 638 ? 2.667 6.825 0.707 1.00 93.19 638 ASP A C 1
ATOM 4959 O O . ASP A 1 638 ? 1.459 6.676 0.584 1.00 93.19 638 ASP A O 1
ATOM 4963 N N . THR A 1 639 ? 3.303 7.861 0.169 1.00 93.31 639 THR A N 1
ATOM 4964 C CA . THR A 1 639 ? 2.652 8.949 -0.584 1.00 93.31 639 THR A CA 1
ATOM 4965 C C . THR A 1 639 ? 3.266 9.150 -1.968 1.00 93.31 639 THR A C 1
ATOM 4967 O O . THR A 1 639 ? 2.982 10.152 -2.636 1.00 93.31 639 THR A O 1
ATOM 4970 N N . SER A 1 640 ? 4.117 8.206 -2.385 1.00 90.69 640 SER A N 1
ATOM 4971 C CA . SER A 1 640 ? 4.885 8.226 -3.629 1.00 90.69 640 SER A CA 1
ATOM 4972 C C . SER A 1 640 ? 4.008 8.397 -4.872 1.00 90.69 640 SER A C 1
ATOM 4974 O O . SER A 1 640 ? 4.390 9.144 -5.768 1.00 90.69 640 SER A O 1
ATOM 4976 N N . GLU A 1 641 ? 2.811 7.805 -4.895 1.00 91.81 641 GLU A N 1
ATOM 4977 C CA . GLU A 1 641 ? 1.866 7.903 -6.017 1.00 91.81 641 GLU A CA 1
ATOM 4978 C C . GLU A 1 641 ? 0.868 9.064 -5.874 1.00 91.81 641 GLU A C 1
ATOM 4980 O O . GLU A 1 641 ? 0.596 9.797 -6.829 1.00 91.81 641 GLU A O 1
ATOM 4985 N N . VAL A 1 642 ? 0.347 9.286 -4.663 1.00 93.81 642 VAL A N 1
ATOM 4986 C CA . VAL A 1 642 ? -0.733 10.257 -4.409 1.00 93.81 642 VAL A CA 1
ATOM 4987 C C . VAL A 1 642 ? -0.256 11.695 -4.620 1.00 93.81 642 VAL A C 1
ATOM 4989 O O . VAL A 1 642 ? -0.946 12.501 -5.246 1.00 93.81 642 VAL A O 1
ATOM 4992 N N . LYS A 1 643 ? 0.949 12.039 -4.145 1.00 93.94 643 LYS A N 1
ATOM 4993 C CA . LYS A 1 643 ? 1.463 13.414 -4.236 1.00 93.94 643 LYS A CA 1
ATOM 4994 C C . LYS A 1 643 ? 1.743 13.856 -5.684 1.00 93.94 643 LYS A C 1
ATOM 4996 O O . LYS A 1 643 ? 1.383 14.987 -6.022 1.00 93.94 643 LYS A O 1
ATOM 5001 N N . PRO A 1 644 ? 2.375 13.046 -6.557 1.00 92.12 644 PRO A N 1
ATOM 5002 C CA . PRO A 1 644 ? 2.478 13.366 -7.981 1.00 92.12 644 PRO A CA 1
ATOM 5003 C C . PRO A 1 644 ? 1.123 13.483 -8.680 1.00 92.12 644 PRO A C 1
ATOM 5005 O O . PRO A 1 644 ? 0.932 14.443 -9.431 1.00 92.12 644 PRO A O 1
ATOM 5008 N N . ASN A 1 645 ? 0.183 12.575 -8.399 1.00 92.25 645 ASN A N 1
ATOM 5009 C CA . ASN A 1 645 ? -1.154 12.612 -8.996 1.00 92.25 645 ASN A CA 1
ATOM 5010 C C . ASN A 1 645 ? -1.905 13.890 -8.613 1.00 92.25 645 ASN A C 1
ATOM 5012 O O . ASN A 1 645 ? -2.396 14.579 -9.500 1.00 92.25 645 ASN A O 1
ATOM 5016 N N . LEU A 1 646 ? -1.862 14.295 -7.338 1.00 95.06 646 LEU A N 1
ATOM 5017 C CA . LEU A 1 646 ? -2.434 15.564 -6.878 1.00 95.06 646 LEU A CA 1
ATOM 5018 C C . LEU A 1 646 ? -1.914 16.763 -7.689 1.00 95.06 646 LEU A C 1
ATOM 5020 O O . LEU A 1 646 ? -2.699 17.584 -8.160 1.00 95.06 646 LEU A O 1
ATOM 5024 N N . LYS A 1 647 ? -0.590 16.864 -7.880 1.00 93.94 647 LYS A N 1
ATOM 5025 C CA . LYS A 1 647 ? 0.024 17.953 -8.665 1.00 93.94 647 LYS A CA 1
ATOM 5026 C C . LYS A 1 647 ? -0.468 17.944 -10.112 1.00 93.94 647 LYS A C 1
ATOM 5028 O O . LYS A 1 647 ? -0.826 18.993 -10.642 1.00 93.94 647 LYS A O 1
ATOM 5033 N N . LYS A 1 648 ? -0.469 16.768 -10.744 1.00 90.50 648 LYS A N 1
ATOM 5034 C CA . LYS A 1 648 ? -0.855 16.594 -12.147 1.00 90.50 648 LYS A CA 1
ATOM 5035 C C . LYS A 1 648 ? -2.332 16.921 -12.368 1.00 90.50 648 LYS A C 1
ATOM 5037 O O . LYS A 1 648 ? -2.633 17.712 -13.258 1.00 90.50 648 LYS A O 1
ATOM 5042 N N . THR A 1 649 ? -3.228 16.342 -11.572 1.00 91.38 649 THR A N 1
ATOM 5043 C CA . THR A 1 649 ? -4.675 16.555 -11.687 1.00 91.38 649 THR A CA 1
ATOM 5044 C C . THR A 1 649 ? -5.012 18.026 -11.450 1.00 91.38 649 THR A C 1
ATOM 5046 O O . THR A 1 649 ? -5.616 18.655 -12.316 1.00 91.38 649 THR A O 1
ATOM 5049 N N . ALA A 1 650 ? -4.520 18.636 -10.366 1.00 93.00 650 ALA A N 1
ATOM 5050 C CA . ALA A 1 650 ? -4.842 20.028 -10.048 1.00 93.00 650 ALA A CA 1
ATOM 5051 C C . ALA A 1 650 ? -4.415 21.022 -11.139 1.00 93.00 650 ALA A C 1
ATOM 5053 O O . ALA A 1 650 ? -5.159 21.949 -11.443 1.00 93.00 650 ALA A O 1
ATOM 5054 N N . LEU A 1 651 ? -3.243 20.826 -11.753 1.00 90.81 651 LEU A N 1
ATOM 5055 C CA . LEU A 1 651 ? -2.741 21.708 -12.814 1.00 90.81 651 LEU A CA 1
ATOM 5056 C C . LEU A 1 651 ? -3.418 21.506 -14.177 1.00 90.81 651 LEU A C 1
ATOM 5058 O O . LEU A 1 651 ? -3.275 22.361 -15.049 1.00 90.81 651 LEU A O 1
ATOM 5062 N N . ASN A 1 652 ? -4.095 20.376 -14.382 1.00 88.25 652 ASN A N 1
ATOM 5063 C CA . ASN A 1 652 ? -4.879 20.123 -15.591 1.00 88.25 652 ASN A CA 1
ATOM 5064 C C . ASN A 1 652 ? -6.331 20.589 -15.432 1.00 88.25 652 ASN A C 1
ATOM 5066 O O . ASN A 1 652 ? -6.934 21.030 -16.406 1.00 88.25 652 ASN A O 1
ATOM 5070 N N . CYS A 1 653 ? -6.880 20.480 -14.222 1.00 86.62 653 CYS A N 1
ATOM 5071 C CA . CYS A 1 653 ? -8.265 20.826 -13.921 1.00 86.62 653 CYS A CA 1
ATOM 5072 C C . CYS A 1 653 ? -8.481 22.334 -13.727 1.00 86.62 653 CYS A C 1
ATOM 5074 O O . CYS A 1 653 ? -9.524 22.854 -14.121 1.00 86.62 653 CYS A O 1
ATOM 5076 N N . TYR A 1 654 ? -7.507 23.034 -13.135 1.00 82.62 654 TYR A N 1
ATOM 5077 C CA . TYR A 1 654 ? -7.583 24.467 -12.845 1.00 82.62 654 TYR A CA 1
ATOM 5078 C C . TYR A 1 654 ? -6.591 25.248 -13.692 1.00 82.62 654 TYR A C 1
ATOM 5080 O O . TYR A 1 654 ? -7.016 26.273 -14.279 1.00 82.62 654 TYR A O 1
#

pLDDT: mean 83.87, std 12.56, range [28.28, 96.94]

Foldseek 3Di:
DDDDDDDDDDDDDDDDDDDDDPPQDDAQDPQALVNLLPDLDLVVLLVLLVSLCVSCVPPDCVRHVRSVVSNVSSVVNNLVNLLVVLVVLQQVQADPPPDPRRVAGAPVSLVVSLVVLPDRPDDDPVSSCVSVVVSVVRVVVLVVVLVVLVVVLVPPPDDLLRLLSSLVSNCRRHVDCVSVVVNVVSLVVLVVVLVVCVVVLPQDPVSLSSLVSNCVSPVVDPVSVLVSLLSVLSSLLCQLVVCVVVVNNVSSLVSLVVLLPDPCSVSNLVNNLVVLVVSLVSLVVQLLVQLVDLLSLLVNLVSLVSSQVSCVSSVHDRDPDVSLVSSLVSLVVVLVVCVVVVLLLLNLLSLVSSCVSCVPPPCSVVVNVVSLVVLLVVLAFEEEEDFAAEPDPPDRLRVVLRVLLLVLCCVQPVLLHHYDYVVNLVVVVVVCVVVVDPPDDRNGFKYKYKYWPDWDKDKDKDKDKDKDKDQQDKDKAFDVQQVVLVVDDPVVVVVDDRPDRTDIDGDIDIDIKMKMKMKMKTKTKMKMFMAGPPPRDTPDTDMDIDMDMDIFMWIDWDDHHPDTDDTGDTDDDDSVVRRSVVSSVRSNVVSVVVCVVRPDSLVVLVVQLVVCVVVVVLSSNSSSLSSSLSSCVVVVHDCPPSSVVNSSSSSVVD

Sequence (654 aa):
MRSSLIVTLIATLILASCGSQPVKPVPVTSVSLEDIQTMQSLDELTALYTSLEQGLAGKEESEYASDFAALAQVQEQILLLQKSALETSLEQSRLGDDSDYTSLVPLPALQKIGEGLNNVAGLDESTWANLTALVDKESTSTKSAIDILAKKIENKSSSGEQRIDFYQSLYTLSGDEAWRTKQESEVDALLVLIREATEAEAYDEQLQSKIALVKAALKDNAEILDEMIDVDAKIYAKKYFDALSNGDADSAYKTLQTLSQADDFSAVMDKLKPSSQKMAEYFTALADESVTKPENLGQSYRWYQQASEVRHILGLKAAPSASTKTLVTQLDNKYKALKKQQEEAAALAVLYAIQDFNPTKPGLRKSISQQEKTVLNSAIPHLSTTDFDSRYRDQDYGDVITTFITQYLFEHIPNDVRIVEREQYEAIMRERKLSGNSEALSSVDLLVSGSVLESKVDSSEAKNKKLMRVVVGKETVPNPGYTAWLKMSNRDRKRVDQPSETITVNKEENISVGVTRHRKVGIFSVSYRLVEAESGEVIFPDSIMLSKEYEDESSEGVEIGEVVVPFKLADLPSDVKILDELAREVATEIGQHLVATLENQELKYLESLKAATDQNDCVSEVDSLANALMIMQLKKMDTSEVKPNLKKTALNCY

Mean predicted aligned error: 16.95 Å

Solvent-accessible surface area (backbone atoms only — not comparable to full-atom values): 36415 Å² total; per-residue (Å²): 131,89,82,81,88,78,91,83,90,83,88,85,86,90,87,84,89,80,88,74,74,82,77,74,74,81,73,82,62,90,75,50,68,69,57,50,71,67,59,83,51,63,68,60,43,51,51,49,37,53,53,44,52,64,67,46,62,94,60,61,59,91,77,40,48,69,50,55,50,40,42,52,48,35,52,53,43,49,50,52,52,51,51,52,51,48,53,49,52,50,60,73,46,30,42,57,90,91,43,105,51,35,89,36,45,27,48,63,56,54,49,54,54,56,61,66,62,80,75,70,88,91,72,55,74,70,63,52,50,56,59,52,50,55,56,50,51,49,50,50,53,38,50,50,52,46,54,52,50,54,51,51,64,71,39,85,83,58,51,72,71,57,44,37,58,49,22,50,51,44,22,65,41,57,66,46,65,73,30,48,57,53,24,52,57,49,46,54,52,48,51,52,54,53,51,53,30,58,78,66,68,56,75,50,76,69,52,55,56,52,46,54,52,46,46,65,75,41,70,87,40,65,68,60,44,52,51,51,37,48,50,48,28,50,40,52,51,48,55,32,51,52,28,46,74,72,69,35,55,67,61,24,50,49,52,53,56,58,46,70,72,40,94,58,29,73,62,27,46,67,65,33,54,89,49,40,62,62,60,30,47,51,35,44,49,53,18,52,58,33,54,77,39,77,90,34,50,32,61,18,53,50,31,46,50,50,22,50,48,49,20,54,79,61,72,45,78,81,77,87,53,78,55,57,56,54,46,47,51,52,43,52,53,47,29,58,50,30,56,74,70,67,39,53,38,47,25,40,23,37,49,53,55,38,40,77,81,45,71,84,45,86,66,46,69,59,50,46,56,52,38,51,50,53,40,37,60,71,52,34,47,30,34,29,66,44,70,23,46,55,84,53,87,90,59,72,58,18,55,54,31,38,52,45,26,54,51,45,41,57,74,73,38,66,82,38,40,41,80,47,59,56,71,58,50,53,49,52,55,53,48,40,76,71,66,78,62,84,82,82,70,87,83,47,47,33,35,37,41,38,31,50,76,44,82,48,65,52,74,48,78,48,83,47,74,47,79,44,80,42,60,40,46,75,43,79,40,75,22,65,65,24,58,49,50,74,67,49,53,82,76,55,49,77,76,47,83,82,52,58,67,54,41,80,41,77,37,71,47,78,44,74,39,50,33,36,39,39,37,38,39,32,38,38,27,38,38,39,33,38,26,35,55,85,82,65,46,74,79,44,78,54,71,53,76,51,73,51,78,49,75,39,59,25,34,54,56,45,79,48,77,83,37,74,45,73,64,39,77,53,86,67,82,51,66,68,58,50,48,53,52,46,46,52,51,52,19,48,53,52,24,50,56,50,44,73,70,48,52,65,48,40,56,55,22,55,50,50,22,54,56,19,58,78,67,67,36,55,66,57,28,25,43,21,34,39,31,20,44,41,43,29,57,73,70,70,48,90,52,83,66,46,55,58,48,28,31,53,50,27,40,66,65,106

Radius of gyration: 48.97 Å; Cα contacts (8 Å, |Δi|>4): 810; chains: 1; bounding box: 70×150×131 Å